Protein AF-0000000086676892 (afdb_homodimer)

Sequence (682 aa):
MRYRDGDANTVLRDVLHRLWKSKCHSCDQPKDYTDIQIDHLIPKKISAQQRRNLLRILHLPVDFDLDRPANLAPICGRCNRKKSNKTVPAATTILAMTLDNAIQLEPRVITEVTGIASSSQVGSWLRRANQANLDIPRVRNAFLQEAPAVVQKLALLDPSQADFVTIRSVDLDLGPLQVLVQLSLDVRGRTAITVIEEIFDRQITDVIEAGVDALVSEIAAAAQSSVEAMDDPLGPLSAGPPECDQLSLTIDEVDFARDGAELTFTLEGAFVGELSGSVVRSSSDGDGLDDLQGDSEAAGRFTFWVTWDLTQAPPGSRGASAEITDWAMPYVSVWLPPHRRMRYRDGDANTVLRDVLHRLWKSKCHSCDQPKDYTDIQIDHLIPKKISAQQRRNLLRILHLPVDFDLDRPANLAPICGRCNRKKSNKTVPAATTILAMTLDNAIQLEPRVITEVTGIASSSQVGSWLRRANQANLDIPRVRNAFLQEAPAVVQKLALLDPSQADFVTIRSVDLDLGPLQVLVQLSLDVRGRTAITVIEEIFDRQITDVIEAGVDALVSEIAAAAQSSVEAMDDPLGPLSAGPPECDQLSLTIDEVDFARDGAELTFTLEGAFVGELSGSVVRSSSDGDGLDDLQGDSEAAGRFTFWVTWDLTQAPPGSRGASAEITDWAMPYVSVWLPPHRR

Foldseek 3Di:
DFADPDPVCLLLLLLQCVVLQQAALQVRDHDQSQFKDKDFLPHPPDDPVRLVVLCVVLVHDPPDDSGAQLRIHIHGPVVVVVPVVPDHPLFSQSSSVSSVVSNVCRVVSVVSSVCVVVDDPVSVVVSVLSNDDLVPPVNVVVCVVPVVVVLVVVVVVPVVVSKHWDKDWDWDCPPQEIEIEIEIDIPQRVVVQCCQCPVLVHHPNQQVVQAVVQVQQVQQVVVQVVQQPDDDPQAGKHWDRKDWNYKYWYWYDWHWDDDVQKIKIKTKTKMKTKIKGWMWGDGPVRDDIAIKIKIWIKMAMKMKMWMWGNVDRNIHTPHMHMDTPTIDISDMDIGHDPPDD/DFADPDPVCLLLLLLQCVVLQQAALQVRDHDQSQFKDKDFLPDPPDDPVRLVVLCVVLVHDPPDDSGAQLRIHIHGPVVVVVPVVPDHPLFSQSSSVSSVVSNVCRVVSVVSSVCVVVDDPVSVVVSVLSNDDLVDPVNVVVCVVPVVVVLVVVVVVPVVVSKHWDKDWDWDCPPQEIEIEIEIDIPQRVVVQCCQCPVLVHHPNQQVVQAVVQVQQVQQVVVQVVQQPDDDPQAGKHWDRKDWNYKYWYWYDWHWDDDVQKIKIKTKTKMKTKIKGWMWGDGPVRDDIAIKIKIWIKMAMKMKMWMWGNVDRNIHTPHMHMDTPTIDISDMDIGHDPPDD

Organism: NCBI:txid175570

Secondary structure (DSSP, 8-state):
----SSGGGHHHHHHHHHHTTTB-TTT--B--GGGEEEEESS-TT--HHHHHHHHHHTT--TT--TTSGGGEEEEEHHHHHHHHHSSS-S-HHHHHHHHHHHHHHHHHHHHHHHHGGG--HHHHHHHHHHH--TTSHHHHHHHHHHHHHHHHHHHHH-GGGG---EEEEEEEE-SS-EEEEEEEE-HHHHHHHHIIIIIS---HHHHHHHHHHHHHHHHHHHHHHHHHTS--TT--EEEPPPEEEEEEEEEEEEEEEEETTEEEEEEEEEEEEEEEEEEEEE-TTSS-EEEEEEEEEEEEEEEEEEEEETTSSS-EEEEEEEEEEEEEEEEEEEE------/----SSGGGHHHHHHHHHHTTTB-TTT--B--GGGEEEEESS-TT--HHHHHHHHHHTT--TT--TTSGGGEEEEEHHHHHHHHHSSS-S-HHHHHHHHHHHHHHHHHHHHHHHHGGG--HHHHHHHHHHH--TTSHHHHHHHHHHHHHHHHHHHHH-GGGG---EEEEEEEE-SS-EEEEEEEE-HHHHHHHHIIIIIS---HHHHHHHHHHHHHHHHHHHHHHHHHTS--TT--EEE-PPEEEEEEEEEEEEEEEEETTEEEEEEEEEEEEEEEEEEEEE-TTSS-EEEEEEEEEEEEEEEEEEEEETTSSS-EEEEEEEEEEEEEEEEEEEE------

Solvent-accessible surface area (backbone atoms only — not comparable to full-atom values): 35551 Å² total; per-residue (Å²): 122,66,70,56,92,70,84,81,37,55,58,53,46,51,47,40,26,50,78,50,69,30,24,17,71,81,81,58,42,73,49,53,55,80,43,50,43,79,34,48,74,57,58,86,86,53,50,71,70,57,45,54,52,48,30,57,75,65,71,46,60,93,79,62,60,60,43,26,51,40,25,39,44,28,26,33,58,69,58,48,55,52,48,71,73,42,83,68,79,78,52,58,48,58,49,48,52,52,37,51,53,21,45,69,45,24,66,57,48,49,53,52,52,68,46,49,81,73,42,34,70,48,24,51,28,38,48,51,46,42,57,51,65,57,86,41,63,64,44,31,52,23,40,68,67,33,46,36,52,43,33,36,49,43,30,74,75,36,54,81,55,41,48,48,71,46,78,47,79,45,79,42,78,66,79,87,29,59,33,46,36,38,36,36,25,39,66,59,25,49,44,50,48,45,44,36,41,52,70,39,68,45,54,67,62,65,54,49,49,46,19,47,54,33,36,51,52,50,51,30,51,52,50,28,52,52,55,38,66,44,87,47,92,67,26,55,40,45,52,46,83,38,42,66,66,40,41,39,37,39,33,64,42,43,46,71,49,57,58,90,60,31,37,35,36,40,40,28,33,38,41,43,32,31,34,36,32,47,29,34,32,40,40,72,84,73,80,49,77,44,77,30,36,32,43,35,36,39,36,35,29,38,41,28,33,31,32,26,34,43,63,36,74,57,52,43,79,76,47,50,39,47,45,74,79,37,82,33,65,76,41,77,46,77,43,73,66,79,75,79,126,122,62,70,57,91,67,84,81,35,56,58,53,46,52,48,40,26,51,77,50,69,30,23,18,71,79,81,59,42,72,50,52,57,80,43,51,42,79,34,46,74,57,58,84,87,55,51,71,70,56,44,53,53,47,30,56,76,64,71,46,60,92,80,62,61,60,44,28,51,39,24,40,43,27,24,32,58,70,59,48,55,54,48,72,72,41,85,69,80,79,50,58,49,58,49,48,52,52,37,50,53,21,44,70,45,24,67,57,48,50,52,52,51,68,44,48,81,72,43,33,70,47,25,52,26,36,48,51,46,41,56,50,65,57,86,41,62,63,45,31,52,24,41,68,68,33,46,37,53,42,33,36,49,42,32,73,75,37,53,81,57,40,48,47,69,46,77,47,78,46,80,43,77,66,78,87,29,60,34,47,36,38,36,36,25,38,67,58,25,48,44,50,49,44,42,36,40,52,70,40,67,43,55,68,62,63,53,50,49,47,20,46,55,32,35,50,52,50,51,29,52,50,49,28,53,52,55,39,65,44,88,47,92,66,25,56,41,46,51,47,80,39,42,66,65,39,42,40,37,39,32,64,42,43,47,72,51,57,59,92,59,31,37,36,37,40,40,29,34,37,40,43,33,33,35,36,31,48,29,34,32,41,40,73,84,72,80,50,76,46,76,30,36,31,42,34,36,40,35,36,29,37,39,27,32,30,32,28,34,41,64,36,75,58,51,43,78,77,46,49,40,46,43,75,79,38,83,32,65,76,40,76,45,76,44,74,66,79,75,79,126

Radius of gyration: 32.88 Å; Cα contacts (8 Å, |Δi|>4): 1355; chains: 2; bounding box: 59×121×59 Å

Nearest PDB structures (foldseek):
  2rck-assembly2_B  TM=4.503E-01  e=1.329E-02  Galleria mellonella
  6i7s-assembly1_G  TM=3.284E-01  e=5.595E-01  Homo sapiens
  1pnz-assembly1_A  TM=2.838E-01  e=3.969E+00  Escherichia coli
  8b14-assembly1_A  TM=3.082E-01  e=4.212E+00  Escherichia coli
  2rck-assembly2_B  TM=4.503E-01  e=1.318E-02  Galleria mellonella

pLDDT: mean 88.16, std 10.47, range [37.12, 98.25]

Structure (mmCIF, N/CA/C/O backbone):
data_AF-0000000086676892-model_v1
#
loop_
_entity.id
_entity.type
_entity.pdbx_description
1 polymer 'HNH endonuclease'
#
loop_
_atom_site.group_PDB
_atom_site.id
_atom_site.type_symbol
_atom_site.label_atom_id
_atom_site.label_alt_id
_atom_site.label_comp_id
_atom_site.label_asym_id
_atom_site.label_entity_id
_atom_site.label_seq_id
_atom_site.pdbx_PDB_ins_code
_atom_site.Cartn_x
_atom_site.Cartn_y
_atom_site.Cartn_z
_atom_site.occupancy
_atom_site.B_iso_or_equiv
_atom_site.auth_seq_id
_atom_site.auth_comp_id
_atom_site.auth_asym_id
_atom_site.auth_atom_id
_atom_site.pdbx_PDB_model_num
ATOM 1 N N . MET A 1 1 ? 21.562 17.453 22.266 1 57.56 1 MET A N 1
ATOM 2 C CA . MET A 1 1 ? 21.688 17.625 20.828 1 57.56 1 MET A CA 1
ATOM 3 C C . MET A 1 1 ? 21.062 18.938 20.375 1 57.56 1 MET A C 1
ATOM 5 O O . MET A 1 1 ? 19.969 19.297 20.844 1 57.56 1 MET A O 1
ATOM 9 N N . ARG A 1 2 ? 21.922 19.75 19.781 1 67.69 2 ARG A N 1
ATOM 10 C CA . ARG A 1 2 ? 21.484 21.062 19.312 1 67.69 2 ARG A CA 1
ATOM 11 C C . ARG A 1 2 ? 21.781 21.266 17.844 1 67.69 2 ARG A C 1
ATOM 13 O O . ARG A 1 2 ? 22.734 20.672 17.312 1 67.69 2 ARG A O 1
ATOM 20 N N . TYR A 1 3 ? 20.828 21.875 17.109 1 79.12 3 TYR A N 1
ATOM 21 C CA . TYR A 1 3 ? 21.062 22.328 15.742 1 79.12 3 TYR A CA 1
ATOM 22 C C . TYR A 1 3 ? 22.312 23.188 15.641 1 79.12 3 TYR A C 1
ATOM 24 O O . TYR A 1 3 ? 22.578 24 16.516 1 79.12 3 TYR A O 1
ATOM 32 N N . ARG A 1 4 ? 23.375 22.875 14.719 1 66.56 4 ARG A N 1
ATOM 33 C CA . ARG A 1 4 ? 24.562 23.656 14.422 1 66.56 4 ARG A CA 1
ATOM 34 C C . ARG A 1 4 ? 24.484 24.266 13.023 1 66.56 4 ARG A C 1
ATOM 36 O O . ARG A 1 4 ? 23.984 23.625 12.094 1 66.56 4 ARG A O 1
ATOM 43 N N . ASP A 1 5 ? 24.609 25.422 12.93 1 58.31 5 ASP A N 1
ATOM 44 C CA . ASP A 1 5 ? 24.609 26.047 11.602 1 58.31 5 ASP A CA 1
ATOM 45 C C . ASP A 1 5 ? 25.594 25.328 10.68 1 58.31 5 ASP A C 1
ATOM 47 O O . ASP A 1 5 ? 26.672 24.922 11.109 1 58.31 5 ASP A O 1
ATOM 51 N N . GLY A 1 6 ? 25.156 24.969 9.422 1 55.03 6 GLY A N 1
ATOM 52 C CA . GLY A 1 6 ? 26.062 24.375 8.445 1 55.03 6 GLY A CA 1
ATOM 53 C C . GLY A 1 6 ? 25.734 22.938 8.117 1 55.03 6 GLY A C 1
ATOM 54 O O . GLY A 1 6 ? 24.594 22.5 8.305 1 55.03 6 GLY A O 1
ATOM 55 N N . ASP A 1 7 ? 26.688 22.125 7.461 1 55.94 7 ASP A N 1
ATOM 56 C CA . ASP A 1 7 ? 26.562 20.844 6.801 1 55.94 7 ASP A CA 1
ATOM 57 C C . ASP A 1 7 ? 26.453 19.703 7.82 1 55.94 7 ASP A C 1
ATOM 59 O O . ASP A 1 7 ? 26.141 18.562 7.461 1 55.94 7 ASP A O 1
ATOM 63 N N . ALA A 1 8 ? 26.562 20.141 9.141 1 61.03 8 ALA A N 1
ATOM 64 C CA . ALA A 1 8 ? 26.688 19.125 10.18 1 61.03 8 ALA A CA 1
ATOM 65 C C . ALA A 1 8 ? 25.312 18.594 10.578 1 61.03 8 ALA A C 1
ATOM 67 O O . ALA A 1 8 ? 25.203 17.656 11.367 1 61.03 8 ALA A O 1
ATOM 68 N N . ASN A 1 9 ? 24.312 19.016 9.797 1 79.56 9 ASN A N 1
ATOM 69 C CA . ASN A 1 9 ? 22.984 18.656 10.297 1 79.56 9 ASN A CA 1
ATOM 70 C C . ASN A 1 9 ? 22.312 17.609 9.406 1 79.56 9 ASN A C 1
ATOM 72 O O . ASN A 1 9 ? 21.094 17.469 9.422 1 79.56 9 ASN A O 1
ATOM 76 N N . THR A 1 10 ? 23.141 16.969 8.703 1 80.06 10 THR A N 1
ATOM 77 C CA . THR A 1 10 ? 22.594 16 7.762 1 80.06 10 THR A CA 1
ATOM 78 C C . THR A 1 10 ? 21.828 14.891 8.492 1 80.06 10 THR A C 1
ATOM 80 O O . THR A 1 10 ? 20.734 14.523 8.094 1 80.06 10 THR A O 1
ATOM 83 N N . VAL A 1 11 ? 22.422 14.477 9.547 1 80.75 11 VAL A N 1
ATOM 84 C CA . VAL A 1 11 ? 21.781 13.414 10.32 1 80.75 11 VAL A CA 1
ATOM 85 C C . VAL A 1 11 ? 20.484 13.922 10.945 1 80.75 11 VAL A C 1
ATOM 87 O O . VAL A 1 11 ? 19.453 13.25 10.875 1 80.75 11 VAL A O 1
ATOM 90 N N . LEU A 1 12 ? 20.625 15.062 11.508 1 88.56 12 LEU A N 1
ATOM 91 C CA . LEU A 1 12 ? 19.438 15.664 12.125 1 88.56 12 LEU A CA 1
ATOM 92 C C . LEU A 1 12 ? 18.328 15.875 11.102 1 88.56 12 LEU A C 1
ATOM 94 O O . LEU A 1 12 ? 17.172 15.562 11.367 1 88.56 12 LEU A O 1
ATOM 98 N N . ARG A 1 13 ? 18.672 16.359 9.953 1 89.62 13 ARG A N 1
ATOM 99 C CA . ARG A 1 13 ? 17.719 16.578 8.875 1 89.62 13 ARG A CA 1
ATOM 100 C C . ARG A 1 13 ? 17.031 15.281 8.469 1 89.62 13 ARG A C 1
ATOM 102 O O . ARG A 1 13 ? 15.82 15.234 8.289 1 89.62 13 ARG A O 1
ATOM 109 N N . ASP A 1 14 ? 17.828 14.273 8.375 1 86.88 14 ASP A N 1
ATOM 110 C CA . ASP A 1 14 ? 17.312 12.953 8 1 86.88 14 ASP A CA 1
ATOM 111 C C . ASP A 1 14 ? 16.312 12.438 9.039 1 86.88 14 ASP A C 1
ATOM 113 O O . ASP A 1 14 ? 15.25 11.93 8.688 1 86.88 14 ASP A O 1
ATOM 117 N N . VAL A 1 15 ? 16.719 12.562 10.234 1 88.56 15 VAL A N 1
ATOM 118 C CA . VAL A 1 15 ? 15.914 12.047 11.328 1 88.56 15 VAL A CA 1
ATOM 119 C C . VAL A 1 15 ? 14.602 12.828 11.406 1 88.56 15 VAL A C 1
ATOM 121 O O . VAL A 1 15 ? 13.523 12.234 11.523 1 88.56 15 VAL A O 1
ATOM 124 N N . LEU A 1 16 ? 14.672 14.109 11.305 1 93.12 16 LEU A N 1
ATOM 125 C CA . LEU A 1 16 ? 13.469 14.938 11.32 1 93.12 16 LEU A CA 1
ATOM 126 C C . LEU A 1 16 ? 12.547 14.578 10.156 1 93.12 16 LEU A C 1
ATOM 128 O O . LEU A 1 16 ? 11.336 14.414 10.352 1 93.12 16 LEU A O 1
ATOM 132 N N . HIS A 1 17 ? 13.102 14.422 9.023 1 91.5 17 HIS A N 1
ATOM 133 C CA . HIS A 1 17 ? 12.328 14.078 7.84 1 91.5 17 HIS A CA 1
ATOM 134 C C . HIS A 1 17 ? 11.57 12.773 8.039 1 91.5 17 HIS A C 1
ATOM 136 O O . HIS A 1 17 ? 10.367 12.695 7.762 1 91.5 17 HIS A O 1
ATOM 142 N N . ARG A 1 18 ? 12.219 11.859 8.531 1 88.5 18 ARG A N 1
ATOM 143 C CA . ARG A 1 18 ? 11.617 10.547 8.727 1 88.5 18 ARG A CA 1
ATOM 144 C C . ARG A 1 18 ? 10.539 10.586 9.805 1 88.5 18 ARG A C 1
ATOM 146 O O . ARG A 1 18 ? 9.43 10.094 9.609 1 88.5 18 ARG A O 1
ATOM 153 N N . LEU A 1 19 ? 10.883 11.172 10.906 1 90.75 19 LEU A N 1
ATOM 154 C CA . LEU A 1 19 ? 9.984 11.148 12.055 1 90.75 19 LEU A CA 1
ATOM 155 C C . LEU A 1 19 ? 8.742 11.992 11.789 1 90.75 19 LEU A C 1
ATOM 157 O O . LEU A 1 19 ? 7.707 11.797 12.438 1 90.75 19 LEU A O 1
ATOM 161 N N . TRP A 1 20 ? 8.906 12.914 10.906 1 92.56 20 TRP A N 1
ATOM 162 C CA . TRP A 1 20 ? 7.754 13.711 10.5 1 92.56 20 TRP A CA 1
ATOM 163 C C . TRP A 1 20 ? 7.082 13.109 9.273 1 92.56 20 TRP A C 1
ATOM 165 O O . TRP A 1 20 ? 6.477 13.82 8.469 1 92.56 20 TRP A O 1
ATOM 175 N N . LYS A 1 21 ? 7.375 11.844 8.938 1 86.75 21 LYS A N 1
ATOM 176 C CA . LYS A 1 21 ? 6.723 11.047 7.902 1 86.75 21 LYS A CA 1
ATOM 177 C C . LYS A 1 21 ? 7.02 11.602 6.512 1 86.75 21 LYS A C 1
ATOM 179 O O . LYS A 1 21 ? 6.141 11.625 5.645 1 86.75 21 LYS A O 1
ATOM 184 N N . SER A 1 22 ? 8.148 12.234 6.395 1 91 22 SER A N 1
ATOM 185 C CA . SER A 1 22 ? 8.68 12.758 5.141 1 91 22 SER A CA 1
ATOM 186 C C . SER A 1 22 ? 7.836 13.914 4.617 1 91 22 SER A C 1
ATOM 188 O O . SER A 1 22 ? 7.734 14.117 3.404 1 91 22 SER A O 1
ATOM 190 N N . LYS A 1 23 ? 7.203 14.602 5.551 1 91.94 23 LYS A N 1
ATOM 191 C CA . LYS A 1 23 ? 6.324 15.695 5.141 1 91.94 23 LYS A CA 1
ATOM 192 C C . LYS A 1 23 ? 6.902 17.047 5.551 1 91.94 23 LYS A C 1
ATOM 194 O O . LYS A 1 23 ? 7.566 17.156 6.586 1 91.94 23 LYS A O 1
ATOM 199 N N . CYS A 1 24 ? 6.586 17.938 4.75 1 92.5 24 CYS A N 1
ATOM 200 C CA . CYS A 1 24 ? 6.801 19.328 5.145 1 92.5 24 CYS A CA 1
ATOM 201 C C . CYS A 1 24 ? 5.809 19.75 6.227 1 92.5 24 CYS A C 1
ATOM 203 O O . CYS A 1 24 ? 4.602 19.562 6.074 1 92.5 24 CYS A O 1
ATOM 205 N N . HIS A 1 25 ? 6.305 20.344 7.285 1 89.81 25 HIS A N 1
ATOM 206 C CA . HIS A 1 25 ? 5.402 20.672 8.383 1 89.81 25 HIS A CA 1
ATOM 207 C C . HIS A 1 25 ? 4.457 21.797 8 1 89.81 25 HIS A C 1
ATOM 209 O O . HIS A 1 25 ? 3.369 21.938 8.57 1 89.81 25 HIS A O 1
ATOM 215 N N . SER A 1 26 ? 4.848 22.547 7.023 1 86.31 26 SER A N 1
ATOM 216 C CA . SER A 1 26 ? 4.094 23.75 6.645 1 86.31 26 SER A CA 1
ATOM 217 C C . SER A 1 26 ? 3.006 23.406 5.629 1 86.31 26 SER A C 1
ATOM 219 O O . SER A 1 26 ? 1.847 23.781 5.805 1 86.31 26 SER A O 1
ATOM 221 N N . CYS A 1 27 ? 3.334 22.703 4.613 1 82.44 27 CYS A N 1
ATOM 222 C CA . CYS A 1 27 ? 2.344 22.422 3.58 1 82.44 27 CYS A CA 1
ATOM 223 C C . CYS A 1 27 ? 1.772 21.016 3.742 1 82.44 27 CYS A C 1
ATOM 225 O O . CYS A 1 27 ? 0.819 20.641 3.055 1 82.44 27 CYS A O 1
ATOM 227 N N . ASP A 1 28 ? 2.375 20.156 4.566 1 84 28 ASP A N 1
ATOM 228 C CA . ASP A 1 28 ? 1.924 18.828 4.961 1 84 28 ASP A CA 1
ATOM 229 C C . ASP A 1 28 ? 2.016 17.844 3.791 1 84 28 ASP A C 1
ATOM 231 O O . ASP A 1 28 ? 1.316 16.828 3.766 1 84 28 ASP A O 1
ATOM 235 N N . GLN A 1 29 ? 2.803 18.203 2.838 1 87.25 29 GLN A N 1
ATOM 236 C CA . GLN A 1 29 ? 3.021 17.312 1.705 1 87.25 29 GLN A CA 1
ATOM 237 C C . GLN A 1 29 ? 4.293 16.484 1.891 1 87.25 29 GLN A C 1
ATOM 239 O O . GLN A 1 29 ? 5.281 16.984 2.438 1 87.25 29 GLN A O 1
ATOM 244 N N . PRO A 1 30 ? 4.199 15.273 1.395 1 90.62 30 PRO A N 1
ATOM 245 C CA . PRO A 1 30 ? 5.465 14.539 1.379 1 90.62 30 PRO A CA 1
ATOM 246 C C . PRO A 1 30 ? 6.477 15.133 0.4 1 90.62 30 PRO A C 1
ATOM 248 O O . PRO A 1 30 ? 6.105 15.555 -0.697 1 90.62 30 PRO A O 1
ATOM 251 N N . LYS A 1 31 ? 7.684 15.227 0.921 1 91.94 31 LYS A N 1
ATOM 252 C CA . LYS A 1 31 ? 8.75 15.812 0.113 1 91.94 31 LYS A CA 1
ATOM 253 C C . LYS A 1 31 ? 9.969 14.906 0.066 1 91.94 31 LYS A C 1
ATOM 255 O O . LYS A 1 31 ? 10.281 14.219 1.044 1 91.94 31 LYS A O 1
ATOM 260 N N . ASP A 1 32 ? 10.562 15.008 -1.101 1 92.5 32 ASP A N 1
ATOM 261 C CA . ASP A 1 32 ? 11.859 14.344 -1.213 1 92.5 32 ASP A CA 1
ATOM 262 C C . ASP A 1 32 ? 12.875 14.977 -0.269 1 92.5 32 ASP A C 1
ATOM 264 O O . ASP A 1 32 ? 12.883 16.203 -0.073 1 92.5 32 ASP A O 1
ATOM 268 N N . TYR A 1 33 ? 13.727 14.094 0.219 1 91 33 TYR A N 1
ATOM 269 C CA . TYR A 1 33 ? 14.75 14.562 1.143 1 91 33 TYR A CA 1
ATOM 270 C C . TYR A 1 33 ? 15.5 15.758 0.565 1 91 33 TYR A C 1
ATOM 272 O O . TYR A 1 33 ? 15.844 16.688 1.291 1 91 33 TYR A O 1
ATOM 280 N N . THR A 1 34 ? 15.727 15.734 -0.676 1 90.88 34 THR A N 1
ATOM 281 C CA . THR A 1 34 ? 16.531 16.766 -1.312 1 90.88 34 THR A CA 1
ATOM 282 C C . THR A 1 34 ? 15.836 18.125 -1.237 1 90.88 34 THR A C 1
ATOM 284 O O . THR A 1 34 ? 16.469 19.172 -1.414 1 90.88 34 THR A O 1
ATOM 287 N N . ASP A 1 35 ? 14.602 18.109 -0.962 1 92.75 35 ASP A N 1
ATOM 288 C CA . ASP A 1 35 ? 13.836 19.359 -0.899 1 92.75 35 ASP A CA 1
ATOM 289 C C . ASP A 1 35 ? 13.602 19.781 0.548 1 92.75 35 ASP A C 1
ATOM 291 O O . ASP A 1 35 ? 12.938 20.797 0.804 1 92.75 35 ASP A O 1
ATOM 295 N N . ILE A 1 36 ? 14.141 19.047 1.418 1 93.38 36 ILE A N 1
ATOM 296 C CA . ILE A 1 36 ? 13.836 19.281 2.822 1 93.38 36 ILE A CA 1
ATOM 297 C C . ILE A 1 36 ? 14.953 20.109 3.461 1 93.38 36 ILE A C 1
ATOM 299 O O . ILE A 1 36 ? 16.141 19.844 3.225 1 93.38 36 ILE A O 1
ATOM 303 N N . GLN A 1 37 ? 14.602 21.031 4.254 1 93.06 37 GLN A N 1
ATOM 304 C CA . GLN A 1 37 ? 15.453 21.828 5.125 1 93.06 37 GLN A CA 1
ATOM 305 C C . GLN A 1 37 ? 14.984 21.75 6.574 1 93.06 37 GLN A C 1
ATOM 307 O O . GLN A 1 37 ? 13.922 21.203 6.859 1 93.06 37 GLN A O 1
ATOM 312 N N . ILE A 1 38 ? 15.852 22.172 7.449 1 93.5 38 ILE A N 1
ATOM 313 C CA . ILE A 1 38 ? 15.477 22.234 8.859 1 93.5 38 ILE A CA 1
ATOM 314 C C . ILE A 1 38 ? 14.961 23.641 9.188 1 93.5 38 ILE A C 1
ATOM 316 O O . ILE A 1 38 ? 15.641 24.625 8.93 1 93.5 38 ILE A O 1
ATOM 320 N N . ASP A 1 39 ? 13.805 23.641 9.727 1 92.94 39 ASP A N 1
ATOM 321 C CA . ASP A 1 39 ? 13.172 24.906 10.086 1 92.94 39 ASP A CA 1
ATOM 322 C C . ASP A 1 39 ? 13.125 25.078 11.602 1 92.94 39 ASP A C 1
ATOM 324 O O . ASP A 1 39 ? 12.859 24.125 12.336 1 92.94 39 ASP A O 1
ATOM 328 N N . HIS A 1 40 ? 13.484 26.297 11.977 1 92.25 40 HIS A N 1
ATOM 329 C CA . HIS A 1 40 ? 13.172 26.703 13.344 1 92.25 40 HIS A CA 1
ATOM 330 C C . HIS A 1 40 ? 11.742 27.219 13.453 1 92.25 40 HIS A C 1
ATOM 332 O O . HIS A 1 40 ? 11.398 28.25 12.898 1 92.25 40 HIS A O 1
ATOM 338 N N . LEU A 1 41 ? 10.914 26.531 14.164 1 91.31 41 LEU A N 1
ATOM 339 C CA . LEU A 1 41 ? 9.508 26.922 14.266 1 91.31 41 LEU A CA 1
ATOM 340 C C . LEU A 1 41 ? 9.375 28.328 14.844 1 91.31 41 LEU A C 1
ATOM 342 O O . LEU A 1 41 ? 8.664 29.172 14.281 1 91.31 41 LEU A O 1
ATOM 346 N N . ILE A 1 42 ? 9.961 28.469 15.977 1 88.5 42 ILE A N 1
ATOM 347 C CA . ILE A 1 42 ? 10.227 29.844 16.422 1 88.5 42 ILE A CA 1
ATOM 348 C C . ILE A 1 42 ? 11.523 30.344 15.805 1 88.5 42 ILE A C 1
ATOM 350 O O . ILE A 1 42 ? 12.594 29.766 16.031 1 88.5 42 ILE A O 1
ATOM 354 N N . PRO A 1 43 ? 11.43 31.391 15.047 1 89.06 43 PRO A N 1
ATOM 355 C CA . PRO A 1 43 ? 12.594 31.812 14.273 1 89.06 43 PRO A CA 1
ATOM 356 C C . PRO A 1 43 ? 13.797 32.156 15.156 1 89.06 43 PRO A C 1
ATOM 358 O O . PRO A 1 43 ? 13.633 32.719 16.234 1 89.06 43 PRO A O 1
ATOM 361 N N . LYS A 1 44 ? 14.992 31.828 14.641 1 85.38 44 LYS A N 1
ATOM 362 C CA . LYS A 1 44 ? 16.234 32.094 15.359 1 85.38 44 LYS A CA 1
ATOM 363 C C . LYS A 1 44 ? 16.5 33.594 15.461 1 85.38 44 LYS A C 1
ATOM 365 O O . LYS A 1 44 ? 17.016 34.062 16.469 1 85.38 44 LYS A O 1
ATOM 370 N N . LYS A 1 45 ? 16.234 34.344 14.422 1 85.38 45 LYS A N 1
ATOM 371 C CA . LYS A 1 45 ? 16.5 35.781 14.359 1 85.38 45 LYS A CA 1
ATOM 372 C C . LYS A 1 45 ? 15.336 36.594 14.914 1 85.38 45 LYS A C 1
ATOM 374 O O . LYS A 1 45 ? 15.172 37.781 14.586 1 85.38 45 LYS A O 1
ATOM 379 N N . ILE A 1 46 ? 14.594 36.125 15.789 1 84.19 46 ILE A N 1
ATOM 380 C CA . ILE A 1 46 ? 13.453 36.812 16.391 1 84.19 46 ILE A CA 1
ATOM 381 C C . ILE A 1 46 ? 13.953 37.812 17.438 1 84.19 46 ILE A C 1
ATOM 383 O O . ILE A 1 46 ? 14.945 37.562 18.125 1 84.19 46 ILE A O 1
ATOM 387 N N . SER A 1 47 ? 13.312 39 17.469 1 88.44 47 SER A N 1
ATOM 388 C CA . SER A 1 47 ? 13.703 40 18.453 1 88.44 47 SER A CA 1
ATOM 389 C C . SER A 1 47 ? 13.422 39.5 19.875 1 88.44 47 SER A C 1
ATOM 391 O O . SER A 1 47 ? 12.586 38.625 20.078 1 88.44 47 SER A O 1
ATOM 393 N N . ALA A 1 48 ? 14.188 40.094 20.781 1 89.56 48 ALA A N 1
ATOM 394 C CA . ALA A 1 48 ? 14.039 39.688 22.188 1 89.56 48 ALA A CA 1
ATOM 395 C C . ALA A 1 48 ? 12.602 39.906 22.656 1 89.56 48 ALA A C 1
ATOM 397 O O . ALA A 1 48 ? 12.047 39.062 23.375 1 89.56 48 ALA A O 1
ATOM 398 N N . GLN A 1 49 ? 12.078 41.062 22.297 1 90 49 GLN A N 1
ATOM 399 C CA . GLN A 1 49 ? 10.711 41.375 22.688 1 90 49 GLN A CA 1
ATOM 400 C C . GLN A 1 49 ? 9.711 40.375 22.078 1 90 49 GLN A C 1
ATOM 402 O O . GLN A 1 49 ? 8.836 39.875 22.781 1 90 49 GLN A O 1
ATOM 407 N N . GLN A 1 50 ? 9.844 40.094 20.891 1 83.75 50 GLN A N 1
ATOM 408 C CA . GLN A 1 50 ? 8.969 39.125 20.203 1 83.75 50 GLN A CA 1
ATOM 409 C C . GLN A 1 50 ? 9.109 37.719 20.781 1 83.75 50 GLN A C 1
ATOM 411 O O . GLN A 1 50 ? 8.117 37 20.922 1 83.75 50 GLN A O 1
ATOM 416 N N . ARG A 1 51 ? 10.289 37.375 21.047 1 88.06 51 ARG A N 1
ATOM 417 C CA . ARG A 1 51 ? 10.547 36.062 21.625 1 88.06 51 ARG A CA 1
ATOM 418 C C . ARG A 1 51 ? 9.836 35.906 22.969 1 88.06 51 ARG A C 1
ATOM 420 O O . ARG A 1 51 ? 9.133 34.938 23.188 1 88.06 51 ARG A O 1
ATOM 427 N N . ARG A 1 52 ? 10.039 36.875 23.812 1 89.19 52 ARG A N 1
ATOM 428 C CA . ARG A 1 52 ? 9.414 36.844 25.141 1 89.19 52 ARG A CA 1
ATOM 429 C C . ARG A 1 52 ? 7.898 36.719 25.016 1 89.19 52 ARG A C 1
ATOM 431 O O . ARG A 1 52 ? 7.281 35.906 25.703 1 89.19 52 ARG A O 1
ATOM 438 N N . ASN A 1 53 ? 7.34 37.531 24.188 1 84.31 53 ASN A N 1
ATOM 439 C CA . ASN A 1 53 ? 5.895 37.531 23.984 1 84.31 53 ASN A CA 1
ATOM 440 C C . ASN A 1 53 ? 5.422 36.156 23.469 1 84.31 53 ASN A C 1
ATOM 442 O O . ASN A 1 53 ? 4.43 35.625 23.953 1 84.31 53 ASN A O 1
ATOM 446 N N . LEU A 1 54 ? 6.129 35.625 22.547 1 83.88 54 LEU A N 1
ATOM 447 C CA . LEU A 1 54 ? 5.746 34.375 21.938 1 83.88 54 LEU A CA 1
ATOM 448 C C . LEU A 1 54 ? 5.883 33.219 22.938 1 83.88 54 LEU A C 1
ATOM 450 O O . LEU A 1 54 ? 5.012 32.344 23.016 1 83.88 54 LEU A O 1
ATOM 454 N N . LEU A 1 55 ? 6.961 33.188 23.656 1 88.81 55 LEU A N 1
ATOM 455 C CA . LEU A 1 55 ? 7.16 32.125 24.672 1 88.81 55 LEU A CA 1
ATOM 456 C C . LEU A 1 55 ? 6.051 32.156 25.719 1 88.81 55 LEU A C 1
ATOM 458 O O . LEU A 1 55 ? 5.57 31.125 26.156 1 88.81 55 LEU A O 1
ATOM 462 N N . ARG A 1 56 ? 5.676 33.406 26.047 1 86 56 ARG A N 1
ATOM 463 C CA . ARG A 1 56 ? 4.586 33.562 27 1 86 56 ARG A CA 1
ATOM 464 C C . ARG A 1 56 ? 3.273 33.031 26.438 1 86 56 ARG A C 1
ATOM 466 O O . ARG A 1 56 ? 2.594 32.219 27.078 1 86 56 ARG A O 1
ATOM 473 N N . ILE A 1 57 ? 2.982 33.406 25.25 1 77.56 57 ILE A N 1
ATOM 474 C CA . ILE A 1 57 ? 1.726 33.031 24.625 1 77.56 57 ILE A CA 1
ATOM 475 C C . ILE A 1 57 ? 1.681 31.516 24.422 1 77.56 57 ILE A C 1
ATOM 477 O O . ILE A 1 57 ? 0.625 30.891 24.562 1 77.56 57 ILE A O 1
ATOM 481 N N . LEU A 1 58 ? 2.807 30.875 24.188 1 84.19 58 LEU A N 1
ATOM 482 C CA . LEU A 1 58 ? 2.873 29.453 23.875 1 84.19 58 LEU A CA 1
ATOM 483 C C . LEU A 1 58 ? 3.121 28.625 25.141 1 84.19 58 LEU A C 1
ATOM 485 O O . LEU A 1 58 ? 3.213 27.406 25.078 1 84.19 58 LEU A O 1
ATOM 489 N N . HIS A 1 59 ? 3.238 29.266 26.25 1 87.62 59 HIS A N 1
ATOM 490 C CA . HIS A 1 59 ? 3.467 28.641 27.547 1 87.62 59 HIS A CA 1
ATOM 491 C C . HIS A 1 59 ? 4.75 27.812 27.547 1 87.62 59 HIS A C 1
ATOM 493 O O . HIS A 1 59 ? 4.754 26.656 28 1 87.62 59 HIS A O 1
ATOM 499 N N . LEU A 1 60 ? 5.73 28.406 27 1 91.69 60 LEU A N 1
ATOM 500 C CA . LEU A 1 60 ? 7.051 27.781 26.969 1 91.69 60 LEU A CA 1
ATOM 501 C C . LEU A 1 60 ? 7.973 28.422 28 1 91.69 60 LEU A C 1
ATOM 503 O O . LEU A 1 60 ? 7.789 29.594 28.359 1 91.69 60 LEU A O 1
ATOM 507 N N . PRO A 1 61 ? 8.953 27.672 28.516 1 93.12 61 PRO A N 1
ATOM 508 C CA . PRO A 1 61 ? 9.891 28.25 29.469 1 93.12 61 PRO A CA 1
ATOM 509 C C . PRO A 1 61 ? 10.719 29.391 28.891 1 93.12 61 PRO A C 1
ATOM 511 O O . PRO A 1 61 ? 11.039 29.359 27.688 1 93.12 61 PRO A O 1
ATOM 514 N N . VAL A 1 62 ? 11.094 30.281 29.766 1 91.12 62 VAL A N 1
ATOM 515 C CA . VAL A 1 62 ? 11.82 31.484 29.344 1 91.12 62 VAL A CA 1
ATOM 516 C C . VAL A 1 62 ? 13.172 31.078 28.75 1 91.12 62 VAL A C 1
ATOM 518 O O . VAL A 1 62 ? 13.68 31.766 27.859 1 91.12 62 VAL A O 1
ATOM 521 N N . ASP A 1 63 ? 13.688 29.969 29.156 1 92.38 63 ASP A N 1
ATOM 522 C CA . ASP A 1 63 ? 14.992 29.531 28.672 1 92.38 63 ASP A CA 1
ATOM 523 C C . ASP A 1 63 ? 14.836 28.5 27.562 1 92.38 63 ASP A C 1
ATOM 525 O O . ASP A 1 63 ? 15.75 27.703 27.328 1 92.38 63 ASP A O 1
ATOM 529 N N . PHE A 1 64 ? 13.719 28.547 26.969 1 93.31 64 PHE A N 1
ATOM 530 C CA . PHE A 1 64 ? 13.477 27.625 25.859 1 93.31 64 PHE A CA 1
ATOM 531 C C . PHE A 1 64 ? 14.555 27.766 24.781 1 93.31 64 PHE A C 1
ATOM 533 O O . PHE A 1 64 ? 14.719 28.844 24.203 1 93.31 64 PHE A O 1
ATOM 540 N N . ASP A 1 65 ? 15.289 26.672 24.547 1 92.62 65 ASP A N 1
ATOM 541 C CA . ASP A 1 65 ? 16.375 26.672 23.578 1 92.62 65 ASP A CA 1
ATOM 542 C C . ASP A 1 65 ? 15.852 26.516 22.156 1 92.62 65 ASP A C 1
ATOM 544 O O . ASP A 1 65 ? 15.281 25.469 21.812 1 92.62 65 ASP A O 1
ATOM 548 N N . LEU A 1 66 ? 16.062 27.453 21.297 1 92.06 66 LEU A N 1
ATOM 549 C CA . LEU A 1 66 ? 15.492 27.484 19.953 1 92.06 66 LEU A CA 1
ATOM 550 C C . LEU A 1 66 ? 16.234 26.531 19.031 1 92.06 66 LEU A C 1
ATOM 552 O O . LEU A 1 66 ? 15.758 26.234 17.922 1 92.06 66 LEU A O 1
ATOM 556 N N . ASP A 1 67 ? 17.328 25.922 19.484 1 92.12 67 ASP A N 1
ATOM 557 C CA . ASP A 1 67 ? 18.141 25.062 18.625 1 92.12 67 ASP A CA 1
ATOM 558 C C . ASP A 1 67 ? 17.922 23.578 18.969 1 92.12 67 ASP A C 1
ATOM 560 O O . ASP A 1 67 ? 18.578 22.703 18.391 1 92.12 67 ASP A O 1
ATOM 564 N N . ARG A 1 68 ? 17.031 23.375 19.875 1 93.06 68 ARG A N 1
ATOM 565 C CA . ARG A 1 68 ? 16.734 21.984 20.203 1 93.06 68 ARG A CA 1
ATOM 566 C C . ARG A 1 68 ? 15.695 21.391 19.266 1 93.06 68 ARG A C 1
ATOM 568 O O . ARG A 1 68 ? 14.922 22.141 18.656 1 93.06 68 ARG A O 1
ATOM 575 N N . PRO A 1 69 ? 15.617 20.047 19.188 1 93.38 69 PRO A N 1
ATOM 576 C CA . PRO A 1 69 ? 14.656 19.391 18.297 1 93.38 69 PRO A CA 1
ATOM 577 C C . PRO A 1 69 ? 13.211 19.781 18.594 1 93.38 69 PRO A C 1
ATOM 579 O O . PRO A 1 69 ? 12.359 19.75 17.703 1 93.38 69 PRO A O 1
ATOM 582 N N . ALA A 1 70 ? 12.977 20.266 19.766 1 94.94 70 ALA A N 1
ATOM 583 C CA . ALA A 1 70 ? 11.633 20.672 20.156 1 94.94 70 ALA A CA 1
ATOM 584 C C . ALA A 1 70 ? 11.172 21.891 19.375 1 94.94 70 ALA A C 1
ATOM 586 O O . ALA A 1 70 ? 9.977 22.203 19.359 1 94.94 70 ALA A O 1
ATOM 587 N N . ASN A 1 71 ? 12.117 22.609 18.719 1 94.75 71 ASN A N 1
ATOM 588 C CA . ASN A 1 71 ? 11.789 23.797 17.938 1 94.75 71 ASN A CA 1
ATOM 589 C C . ASN A 1 71 ? 12.125 23.578 16.453 1 94.75 71 ASN A C 1
ATOM 591 O O . ASN A 1 71 ? 12.211 24.547 15.695 1 94.75 71 ASN A O 1
ATOM 595 N N . LEU A 1 72 ? 12.422 22.359 16.109 1 94.62 72 LEU A N 1
ATOM 596 C CA . LEU A 1 72 ? 12.844 22.109 14.742 1 94.62 72 LEU A CA 1
ATOM 597 C C . LEU A 1 72 ? 11.852 21.188 14.031 1 94.62 72 LEU A C 1
ATOM 599 O O . LEU A 1 72 ? 11.305 20.281 14.641 1 94.62 72 LEU A O 1
ATOM 603 N N . ALA A 1 73 ? 11.617 21.469 12.758 1 94.94 73 ALA A N 1
ATOM 604 C CA . ALA A 1 73 ? 10.75 20.641 11.914 1 94.94 73 ALA A CA 1
ATOM 605 C C . ALA A 1 73 ? 11.203 20.688 10.461 1 94.94 73 ALA A C 1
ATOM 607 O O . ALA A 1 73 ? 11.914 21.609 10.055 1 94.94 73 ALA A O 1
ATOM 608 N N . PRO A 1 74 ? 10.898 19.625 9.734 1 94.56 74 PRO A N 1
ATOM 609 C CA . PRO A 1 74 ? 11.227 19.656 8.305 1 94.56 74 PRO A CA 1
ATOM 610 C C . PRO A 1 74 ? 10.344 20.625 7.516 1 94.56 74 PRO A C 1
ATOM 612 O O . PRO A 1 74 ? 9.141 20.703 7.777 1 94.56 74 PRO A O 1
ATOM 615 N N . ILE A 1 75 ? 10.961 21.312 6.598 1 93.38 75 ILE A N 1
ATOM 616 C CA . ILE A 1 75 ? 10.227 22.234 5.73 1 93.38 75 ILE A CA 1
ATOM 617 C C . ILE A 1 75 ? 10.773 22.125 4.305 1 93.38 75 ILE A C 1
ATOM 619 O O . ILE A 1 75 ? 11.977 21.938 4.105 1 93.38 75 ILE A O 1
ATOM 623 N N . CYS A 1 76 ? 9.93 22.25 3.396 1 94.06 76 CYS A N 1
ATOM 624 C CA . CYS A 1 76 ? 10.406 22.219 2.018 1 94.06 76 CYS A CA 1
ATOM 625 C C . CYS A 1 76 ? 10.93 23.594 1.592 1 94.06 76 CYS A C 1
ATOM 627 O O . CYS A 1 76 ? 10.648 24.594 2.244 1 94.06 76 CYS A O 1
ATOM 629 N N . GLY A 1 77 ? 11.672 23.609 0.521 1 90.94 77 GLY A N 1
ATOM 630 C CA . GLY A 1 77 ? 12.273 24.844 0.047 1 90.94 77 GLY A CA 1
ATOM 631 C C . GLY A 1 77 ? 11.258 25.938 -0.246 1 90.94 77 GLY A C 1
ATOM 632 O O . GLY A 1 77 ? 11.453 27.078 0.14 1 90.94 77 GLY A O 1
ATOM 633 N N . ARG A 1 78 ? 10.258 25.625 -0.864 1 88.5 78 ARG A N 1
ATOM 634 C CA . ARG A 1 78 ? 9.227 26.578 -1.24 1 88.5 78 ARG A CA 1
ATOM 635 C C . ARG A 1 78 ? 8.594 27.219 -0.007 1 88.5 78 ARG A C 1
ATOM 637 O O . ARG A 1 78 ? 8.477 28.438 0.077 1 88.5 78 ARG A O 1
ATOM 644 N N . CYS A 1 79 ? 8.195 26.391 0.916 1 88.88 79 CYS A N 1
ATOM 645 C CA . CYS A 1 79 ? 7.555 26.891 2.129 1 88.88 79 CYS A CA 1
ATOM 646 C C . CYS A 1 79 ? 8.531 27.703 2.971 1 88.88 79 CYS A C 1
ATOM 648 O O . CYS A 1 79 ? 8.141 28.672 3.613 1 88.88 79 CYS A O 1
ATOM 650 N N . ASN A 1 80 ? 9.766 27.281 3.006 1 88.81 80 ASN A N 1
ATOM 651 C CA . ASN A 1 80 ? 10.781 28 3.77 1 88.81 80 ASN A CA 1
ATOM 652 C C . ASN A 1 80 ? 11.008 29.406 3.217 1 88.81 80 ASN A C 1
ATOM 654 O O . ASN A 1 80 ? 11.133 30.359 3.979 1 88.81 80 ASN A O 1
ATOM 658 N N . ARG A 1 81 ? 11.023 29.516 1.928 1 87 81 ARG A N 1
ATOM 659 C CA . ARG A 1 81 ? 11.164 30.812 1.283 1 87 81 ARG A CA 1
ATOM 660 C C . ARG A 1 81 ? 9.969 31.703 1.586 1 87 81 ARG A C 1
ATOM 662 O O . ARG A 1 81 ? 10.133 32.906 1.843 1 87 81 ARG A O 1
ATOM 669 N N . LYS A 1 82 ? 8.836 31.156 1.548 1 83.12 82 LYS A N 1
ATOM 670 C CA . LYS A 1 82 ? 7.621 31.906 1.864 1 83.12 82 LYS A CA 1
ATOM 671 C C . LYS A 1 82 ? 7.645 32.406 3.305 1 83.12 82 LYS A C 1
ATOM 673 O O . LYS A 1 82 ? 7.23 33.531 3.58 1 83.12 82 LYS A O 1
ATOM 678 N N . LYS A 1 83 ? 8.016 31.547 4.168 1 81.94 83 LYS A N 1
ATOM 679 C CA . LYS A 1 83 ? 8.102 31.906 5.578 1 81.94 83 LYS A CA 1
ATOM 680 C C . LYS A 1 83 ? 9.109 33.031 5.793 1 81.94 83 LYS A C 1
ATOM 682 O O . LYS A 1 83 ? 8.875 33.938 6.605 1 81.94 83 LYS A O 1
ATOM 687 N N . SER A 1 84 ? 10.195 32.969 5.234 1 76.69 84 SER A N 1
ATOM 688 C CA . SER A 1 84 ? 11.25 33.969 5.383 1 76.69 84 SER A CA 1
ATOM 689 C C . SER A 1 84 ? 10.773 35.344 4.93 1 76.69 84 SER A C 1
ATOM 691 O O . SER A 1 84 ? 11.219 36.344 5.461 1 76.69 84 SER A O 1
ATOM 693 N N . ASN A 1 85 ? 9.914 35.25 4.004 1 62.66 85 ASN A N 1
ATOM 694 C CA . ASN A 1 85 ? 9.406 36.531 3.475 1 62.66 85 ASN A CA 1
ATOM 695 C C . ASN A 1 85 ? 8.297 37.094 4.355 1 62.66 85 ASN A C 1
ATOM 697 O O . ASN A 1 85 ? 7.875 38.25 4.16 1 62.66 85 ASN A O 1
ATOM 701 N N . LYS A 1 86 ? 7.695 36.188 5.074 1 61 86 LYS A N 1
ATOM 702 C CA . LYS A 1 86 ? 6.652 36.656 5.984 1 61 86 LYS A CA 1
ATOM 703 C C . LYS A 1 86 ? 7.18 36.781 7.41 1 61 86 LYS A C 1
ATOM 705 O O . LYS A 1 86 ? 8.07 36.031 7.812 1 61 86 LYS A O 1
ATOM 710 N N . THR A 1 87 ? 7.258 37.875 7.969 1 47.19 87 THR A N 1
ATOM 711 C CA . THR A 1 87 ? 7.715 37.969 9.352 1 47.19 87 THR A CA 1
ATOM 712 C C . THR A 1 87 ? 7.16 36.844 10.195 1 47.19 87 THR A C 1
ATOM 714 O O . THR A 1 87 ? 7.91 36.156 10.898 1 47.19 87 THR A O 1
ATOM 717 N N . VAL A 1 88 ? 6.262 36.906 11.109 1 47 88 VAL A N 1
ATOM 718 C CA . VAL A 1 88 ? 5.773 36 12.125 1 47 88 VAL A CA 1
ATOM 719 C C . VAL A 1 88 ? 4.609 35.188 11.57 1 47 88 VAL A C 1
ATOM 721 O O . VAL A 1 88 ? 3.742 35.719 10.875 1 47 88 VAL A O 1
ATOM 724 N N . PRO A 1 89 ? 4.742 33.781 11.578 1 50.19 89 PRO A N 1
ATOM 725 C CA . PRO A 1 89 ? 3.576 33 11.18 1 50.19 89 PRO A CA 1
ATOM 726 C C . PRO A 1 89 ? 2.266 33.562 11.711 1 50.19 89 PRO A C 1
ATOM 728 O O . PRO A 1 89 ? 2.201 34.031 12.859 1 50.19 89 PRO A O 1
ATOM 731 N N . ALA A 1 90 ? 1.481 34.094 10.789 1 47.94 90 ALA A N 1
ATOM 732 C CA . ALA A 1 90 ? 0.185 34.656 11.164 1 47.94 90 ALA A CA 1
ATOM 733 C C . ALA A 1 90 ? -0.517 33.781 12.195 1 47.94 90 ALA A C 1
ATOM 735 O O . ALA A 1 90 ? -1.228 34.281 13.07 1 47.94 90 ALA A O 1
ATOM 736 N N . ALA A 1 91 ? -0.458 32.344 12.016 1 57.69 91 ALA A N 1
ATOM 737 C CA . ALA A 1 91 ? -1.382 31.641 12.906 1 57.69 91 ALA A CA 1
ATOM 738 C C . ALA A 1 91 ? -0.634 30.969 14.047 1 57.69 91 ALA A C 1
ATOM 740 O O . ALA A 1 91 ? -0.008 29.922 13.859 1 57.69 91 ALA A O 1
ATOM 741 N N . THR A 1 92 ? -0.522 31.75 15.148 1 60.31 92 THR A N 1
ATOM 742 C CA . THR A 1 92 ? 0.049 31.312 16.422 1 60.31 92 THR A CA 1
ATOM 743 C C . THR A 1 92 ? -0.451 29.922 16.797 1 60.31 92 THR A C 1
ATOM 745 O O . THR A 1 92 ? 0.306 29.109 17.328 1 60.31 92 THR A O 1
ATOM 748 N N . THR A 1 93 ? -1.604 29.641 16.391 1 60.91 93 THR A N 1
ATOM 749 C CA . THR A 1 93 ? -2.168 28.359 16.797 1 60.91 93 THR A CA 1
ATOM 750 C C . THR A 1 93 ? -1.523 27.219 16.016 1 60.91 93 THR A C 1
ATOM 752 O O . THR A 1 93 ? -1.189 26.188 16.594 1 60.91 93 THR A O 1
ATOM 755 N N . ILE A 1 94 ? -1.355 27.484 14.781 1 73.94 94 ILE A N 1
ATOM 756 C CA . ILE A 1 94 ? -0.716 26.438 13.992 1 73.94 94 ILE A CA 1
ATOM 757 C C . ILE A 1 94 ? 0.716 26.234 14.484 1 73.94 94 ILE A C 1
ATOM 759 O O . ILE A 1 94 ? 1.192 25.094 14.555 1 73.94 94 ILE A O 1
ATOM 763 N N . LEU A 1 95 ? 1.277 27.281 14.859 1 81.69 95 LEU A N 1
ATOM 764 C CA . LEU A 1 95 ? 2.625 27.188 15.406 1 81.69 95 LEU A CA 1
ATOM 765 C C . LEU A 1 95 ? 2.629 26.375 16.703 1 81.69 95 LEU A C 1
ATOM 767 O O . LEU A 1 95 ? 3.494 25.531 16.906 1 81.69 95 LEU A O 1
ATOM 771 N N . ALA A 1 96 ? 1.604 26.719 17.516 1 81.5 96 ALA A N 1
ATOM 772 C CA . ALA A 1 96 ? 1.508 26 18.781 1 81.5 96 ALA A CA 1
ATOM 773 C C . ALA A 1 96 ? 1.356 24.5 18.562 1 81.5 96 ALA A C 1
ATOM 775 O O . ALA A 1 96 ? 2.018 23.703 19.234 1 81.5 96 ALA A O 1
ATOM 776 N N . MET A 1 97 ? 0.582 24.219 17.672 1 80.81 97 MET A N 1
ATOM 777 C CA . MET A 1 97 ? 0.333 22.812 17.391 1 80.81 97 MET A CA 1
ATOM 778 C C . MET A 1 97 ? 1.577 22.141 16.812 1 80.81 97 MET A C 1
ATOM 780 O O . MET A 1 97 ? 1.901 21.016 17.188 1 80.81 97 MET A O 1
ATOM 784 N N . THR A 1 98 ? 2.191 22.766 15.898 1 88.38 98 THR A N 1
ATOM 785 C CA . THR A 1 98 ? 3.41 22.234 15.297 1 88.38 98 THR A CA 1
ATOM 786 C C . THR A 1 98 ? 4.504 22.062 16.344 1 88.38 98 THR A C 1
ATOM 788 O O . THR A 1 98 ? 5.23 21.078 16.344 1 88.38 98 THR A O 1
ATOM 791 N N . LEU A 1 99 ? 4.531 23.031 17.234 1 90.06 99 LEU A N 1
ATOM 792 C CA . LEU A 1 99 ? 5.516 22.969 18.312 1 90.06 99 LEU A CA 1
ATOM 793 C C . LEU A 1 99 ? 5.242 21.781 19.234 1 90.06 99 LEU A C 1
ATOM 795 O O . LEU A 1 99 ? 6.172 21.109 19.688 1 90.06 99 LEU A O 1
ATOM 799 N N . ASP A 1 100 ? 3.998 21.594 19.531 1 88.12 100 ASP A N 1
ATOM 800 C CA . ASP A 1 100 ? 3.637 20.469 20.375 1 88.12 100 ASP A CA 1
ATOM 801 C C . ASP A 1 100 ? 4.113 19.156 19.766 1 88.12 100 ASP A C 1
ATOM 803 O O . ASP A 1 100 ? 4.641 18.281 20.469 1 88.12 100 ASP A O 1
ATOM 807 N N . ASN A 1 101 ? 3.898 19.047 18.5 1 90.44 101 ASN A N 1
ATOM 808 C CA . ASN A 1 101 ? 4.367 17.844 17.812 1 90.44 101 ASN A CA 1
ATOM 809 C C . ASN A 1 101 ? 5.887 17.703 17.891 1 90.44 101 ASN A C 1
ATOM 811 O O . ASN A 1 101 ? 6.402 16.625 18.156 1 90.44 101 ASN A O 1
ATOM 815 N N . ALA A 1 102 ? 6.59 18.766 17.672 1 94.56 102 ALA A N 1
ATOM 816 C CA . ALA A 1 102 ? 8.047 18.766 17.75 1 94.56 102 ALA A CA 1
ATOM 817 C C . ALA A 1 102 ? 8.523 18.375 19.156 1 94.56 102 ALA A C 1
ATOM 819 O O . ALA A 1 102 ? 9.453 17.578 19.297 1 94.56 102 ALA A O 1
ATOM 820 N N . ILE A 1 103 ? 7.859 18.891 20.125 1 94 103 ILE A N 1
ATOM 821 C CA . ILE A 1 103 ? 8.219 18.609 21.5 1 94 103 ILE A CA 1
ATOM 822 C C . ILE A 1 103 ? 8.008 17.125 21.797 1 94 103 ILE A C 1
ATOM 824 O O . ILE A 1 103 ? 8.859 16.484 22.422 1 94 103 ILE A O 1
ATOM 828 N N . GLN A 1 104 ? 6.953 16.625 21.359 1 93.81 104 GLN A N 1
ATOM 829 C CA . GLN A 1 104 ? 6.656 15.219 21.578 1 93.81 104 GLN A CA 1
ATOM 830 C C . GLN A 1 104 ? 7.676 14.32 20.891 1 93.81 104 GLN A C 1
ATOM 832 O O . GLN A 1 104 ? 8.023 13.258 21.406 1 93.81 104 GLN A O 1
ATOM 837 N N . LEU A 1 105 ? 8.164 14.688 19.75 1 95.44 105 LEU A N 1
ATOM 838 C CA . LEU A 1 105 ? 9.078 13.867 18.953 1 95.44 105 LEU A CA 1
ATOM 839 C C . LEU A 1 105 ? 10.516 14.031 19.438 1 95.44 105 LEU A C 1
ATOM 841 O O . LEU A 1 105 ? 11.391 13.234 19.094 1 95.44 105 LEU A O 1
ATOM 845 N N . GLU A 1 106 ? 10.797 15.031 20.266 1 95.06 106 GLU A N 1
ATOM 846 C CA . GLU A 1 106 ? 12.164 15.422 20.609 1 95.06 106 GLU A CA 1
ATOM 847 C C . GLU A 1 106 ? 12.938 14.242 21.203 1 95.06 106 GLU A C 1
ATOM 849 O O . GLU A 1 106 ? 14.062 13.961 20.766 1 95.06 106 GLU A O 1
ATOM 854 N N . PRO A 1 107 ? 12.375 13.477 22.141 1 93.75 107 PRO A N 1
ATOM 855 C CA . PRO A 1 107 ? 13.172 12.375 22.688 1 93.75 107 PRO A CA 1
ATOM 856 C C . PRO A 1 107 ? 13.602 11.367 21.625 1 93.75 107 PRO A C 1
ATOM 858 O O . PRO A 1 107 ? 14.742 10.891 21.656 1 93.75 107 PRO A O 1
ATOM 861 N N . ARG A 1 108 ? 12.766 11.109 20.734 1 92.56 108 ARG A N 1
ATOM 862 C CA . ARG A 1 108 ? 13.086 10.156 19.688 1 92.56 108 ARG A CA 1
ATOM 863 C C . ARG A 1 108 ? 14.117 10.734 18.719 1 92.56 108 ARG A C 1
ATOM 865 O O . ARG A 1 108 ? 15 10.016 18.234 1 92.56 108 ARG A O 1
ATOM 872 N N . VAL A 1 109 ? 13.977 12.008 18.453 1 92.69 109 VAL A N 1
ATOM 873 C CA . VAL A 1 109 ? 14.953 12.672 17.594 1 92.69 109 VAL A CA 1
ATOM 874 C C . VAL A 1 109 ? 16.344 12.578 18.203 1 92.69 109 VAL A C 1
ATOM 876 O O . VAL A 1 109 ? 17.297 12.188 17.531 1 92.69 109 VAL A O 1
ATOM 879 N N . ILE A 1 110 ? 16.422 12.852 19.469 1 91 110 ILE A N 1
ATOM 880 C CA . ILE A 1 110 ? 17.703 12.836 20.156 1 91 110 ILE A CA 1
ATOM 881 C C . ILE A 1 110 ? 18.281 11.422 20.156 1 91 110 ILE A C 1
ATOM 883 O O . ILE A 1 110 ? 19.453 11.227 19.812 1 91 110 ILE A O 1
ATOM 887 N N . THR A 1 111 ? 17.469 10.469 20.438 1 88.81 111 THR A N 1
ATOM 888 C CA . THR A 1 111 ? 17.922 9.078 20.484 1 88.81 111 THR A CA 1
ATOM 889 C C . THR A 1 111 ? 18.422 8.625 19.125 1 88.81 111 THR A C 1
ATOM 891 O O . THR A 1 111 ? 19.484 8.023 19.016 1 88.81 111 THR A O 1
ATOM 894 N N . GLU A 1 112 ? 17.703 8.969 18.141 1 87.31 112 GLU A N 1
ATOM 895 C CA . GLU A 1 112 ? 18.047 8.484 16.797 1 87.31 112 GLU A CA 1
ATOM 896 C C . GLU A 1 112 ? 19.281 9.211 16.25 1 87.31 112 GLU A C 1
ATOM 898 O O . GLU A 1 112 ? 20.109 8.609 15.562 1 87.31 112 GLU A O 1
ATOM 903 N N . VAL A 1 113 ? 19.406 10.445 16.562 1 86 113 VAL A N 1
ATOM 904 C CA . VAL A 1 113 ? 20.562 11.203 16.094 1 86 113 VAL A CA 1
ATOM 905 C C . VAL A 1 113 ? 21.828 10.711 16.797 1 86 113 VAL A C 1
ATOM 907 O O . VAL A 1 113 ? 22.859 10.523 16.172 1 86 113 VAL A O 1
ATOM 910 N N . THR A 1 114 ? 21.672 10.453 18.047 1 82.94 114 THR A N 1
ATOM 911 C CA . THR A 1 114 ? 22.828 10.016 18.812 1 82.94 114 THR A CA 1
ATOM 912 C C . THR A 1 114 ? 23.219 8.586 18.438 1 82.94 114 THR A C 1
ATOM 914 O O . THR A 1 114 ? 24.406 8.234 18.484 1 82.94 114 THR A O 1
ATOM 917 N N . GLY A 1 115 ? 22.281 7.832 18.047 1 76.31 115 GLY A N 1
ATOM 918 C CA . GLY A 1 115 ? 22.531 6.426 17.75 1 76.31 115 GLY A CA 1
ATOM 919 C C . GLY A 1 115 ? 22.969 6.184 16.328 1 76.31 115 GLY A C 1
ATOM 920 O O . GLY A 1 115 ? 23.297 5.055 15.961 1 76.31 115 GLY A O 1
ATOM 921 N N . ILE A 1 116 ? 23.016 7.238 15.586 1 71.88 116 ILE A N 1
ATOM 922 C CA . ILE A 1 116 ? 23.219 7.07 14.156 1 71.88 116 ILE A CA 1
ATOM 923 C C . ILE A 1 116 ? 24.625 6.543 13.891 1 71.88 116 ILE A C 1
ATOM 925 O O . ILE A 1 116 ? 24.844 5.766 12.961 1 71.88 116 ILE A O 1
ATOM 929 N N . ALA A 1 117 ? 25.531 7.016 14.672 1 61.53 117 ALA A N 1
ATOM 930 C CA . ALA A 1 117 ? 26.922 6.578 14.5 1 61.53 117 ALA A CA 1
ATOM 931 C C . ALA A 1 117 ? 27.047 5.07 14.695 1 61.53 117 ALA A C 1
ATOM 933 O O . ALA A 1 117 ? 27.938 4.438 14.125 1 61.53 117 ALA A O 1
ATOM 934 N N . SER A 1 118 ? 26.203 4.551 15.352 1 62.31 118 SER A N 1
ATOM 935 C CA . SER A 1 118 ? 26.266 3.127 15.664 1 62.31 118 SER A CA 1
ATOM 936 C C . SER A 1 118 ? 25.375 2.318 14.711 1 62.31 118 SER A C 1
ATOM 938 O O . SER A 1 118 ? 25.266 1.1 14.859 1 62.31 118 SER A O 1
ATOM 940 N N . SER A 1 119 ? 25.062 3.137 13.727 1 68 119 SER A N 1
ATOM 941 C CA . SER A 1 119 ? 24.156 2.406 12.852 1 68 119 SER A CA 1
ATOM 942 C C . SER A 1 119 ? 24.922 1.479 11.914 1 68 119 SER A C 1
ATOM 944 O O . SER A 1 119 ? 26.094 1.726 11.609 1 68 119 SER A O 1
ATOM 946 N N . SER A 1 120 ? 24.359 0.389 11.594 1 78.56 120 SER A N 1
ATOM 947 C CA . SER A 1 120 ? 24.953 -0.618 10.711 1 78.56 120 SER A CA 1
ATOM 948 C C . SER A 1 120 ? 25.156 -0.068 9.305 1 78.56 120 SER A C 1
ATOM 950 O O . SER A 1 120 ? 24.656 1.011 8.977 1 78.56 120 SER A O 1
ATOM 952 N N . GLN A 1 121 ? 26.016 -0.697 8.625 1 89.62 121 GLN A N 1
ATOM 953 C CA . GLN A 1 121 ? 26.234 -0.361 7.219 1 89.62 121 GLN A CA 1
ATOM 954 C C . GLN A 1 121 ? 24.922 -0.315 6.449 1 89.62 121 GLN A C 1
ATOM 956 O O . GLN A 1 121 ? 24.734 0.525 5.562 1 89.62 121 GLN A O 1
ATOM 961 N N . VAL A 1 122 ? 24.031 -1.062 6.832 1 92.5 122 VAL A N 1
ATOM 962 C CA . VAL A 1 122 ? 22.75 -1.127 6.148 1 92.5 122 VAL A CA 1
ATOM 963 C C . VAL A 1 122 ? 21.984 0.188 6.336 1 92.5 122 VAL A C 1
ATOM 965 O O . VAL A 1 122 ? 21.422 0.726 5.383 1 92.5 122 VAL A O 1
ATOM 968 N N . GLY A 1 123 ? 22.047 0.699 7.531 1 90.56 123 GLY A N 1
ATOM 969 C CA . GLY A 1 123 ? 21.453 2 7.773 1 90.56 123 GLY A CA 1
ATOM 970 C C . GLY A 1 123 ? 22.047 3.104 6.922 1 90.56 123 GLY A C 1
ATOM 971 O O . GLY A 1 123 ? 21.328 3.943 6.383 1 90.56 123 GLY A O 1
ATOM 972 N N . SER A 1 124 ? 23.328 3.012 6.812 1 90.25 124 SER A N 1
ATOM 973 C CA . SER A 1 124 ? 24.031 4.008 6.012 1 90.25 124 SER A CA 1
ATOM 974 C C . SER A 1 124 ? 23.641 3.904 4.539 1 90.25 124 SER A C 1
ATOM 976 O O . SER A 1 124 ? 23.422 4.922 3.877 1 90.25 124 SER A O 1
ATOM 978 N N . TRP A 1 125 ? 23.547 2.693 4.004 1 93.44 125 TRP A N 1
ATOM 979 C CA . TRP A 1 125 ? 23.156 2.49 2.615 1 93.44 125 TRP A CA 1
ATOM 980 C C . TRP A 1 125 ? 21.766 3.07 2.35 1 93.44 125 TRP A C 1
ATOM 982 O O . TRP A 1 125 ? 21.562 3.795 1.373 1 93.44 125 TRP A O 1
ATOM 992 N N . LEU A 1 126 ? 20.906 2.83 3.219 1 93.31 126 LEU A N 1
ATOM 993 C CA . LEU A 1 126 ? 19.531 3.275 3.029 1 93.31 126 LEU A CA 1
ATOM 994 C C . LEU A 1 126 ? 19.422 4.789 3.166 1 93.31 126 LEU A C 1
ATOM 996 O O . LEU A 1 126 ? 18.703 5.438 2.412 1 93.31 126 LEU A O 1
ATOM 1000 N N . ARG A 1 127 ? 20.125 5.352 4.121 1 89.88 127 ARG A N 1
ATOM 1001 C CA . ARG A 1 127 ? 20.125 6.805 4.277 1 89.88 127 ARG A CA 1
ATOM 1002 C C . ARG A 1 127 ? 20.672 7.488 3.031 1 89.88 127 ARG A C 1
ATOM 1004 O O . ARG A 1 127 ? 20.109 8.477 2.559 1 89.88 127 ARG A O 1
ATOM 1011 N N . ARG A 1 128 ? 21.734 6.918 2.537 1 90.62 128 ARG A N 1
ATOM 1012 C CA . ARG A 1 128 ? 22.344 7.5 1.349 1 90.62 128 ARG A CA 1
ATOM 1013 C C . ARG A 1 128 ? 21.422 7.371 0.137 1 90.62 128 ARG A C 1
ATOM 1015 O O . ARG A 1 128 ? 21.359 8.281 -0.691 1 90.62 128 ARG A O 1
ATOM 1022 N N . ALA A 1 129 ? 20.797 6.297 0.037 1 93.56 129 ALA A N 1
ATOM 1023 C CA . ALA A 1 129 ? 19.828 6.129 -1.048 1 93.56 129 ALA A CA 1
ATOM 1024 C C . ALA A 1 129 ? 18.719 7.16 -0.951 1 93.56 129 ALA A C 1
ATOM 1026 O O . ALA A 1 129 ? 18.297 7.727 -1.963 1 93.56 129 ALA A O 1
ATOM 1027 N N . ASN A 1 130 ? 18.25 7.438 0.231 1 92.19 130 ASN A N 1
ATOM 1028 C CA . ASN A 1 130 ? 17.188 8.422 0.443 1 92.19 130 ASN A CA 1
ATOM 1029 C C . ASN A 1 130 ? 17.656 9.828 0.092 1 92.19 130 ASN A C 1
ATOM 1031 O O . ASN A 1 130 ? 16.859 10.664 -0.343 1 92.19 130 ASN A O 1
ATOM 1035 N N . GLN A 1 131 ? 18.922 10.062 0.273 1 90.31 131 GLN A N 1
ATOM 1036 C CA . GLN A 1 131 ? 19.5 11.383 0.055 1 90.31 131 GLN A CA 1
ATOM 1037 C C . GLN A 1 131 ? 19.844 11.594 -1.415 1 90.31 131 GLN A C 1
ATOM 1039 O O . GLN A 1 131 ? 20.203 12.703 -1.821 1 90.31 131 GLN A O 1
ATOM 1044 N N . ALA A 1 132 ? 19.703 10.57 -2.223 1 92.19 132 ALA A N 1
ATOM 1045 C CA . ALA A 1 132 ? 20.156 10.609 -3.609 1 92.19 132 ALA A CA 1
ATOM 1046 C C . ALA A 1 132 ? 19.328 11.602 -4.43 1 92.19 132 ALA A C 1
ATOM 1048 O O . ALA A 1 132 ? 18.125 11.734 -4.219 1 92.19 132 ALA A O 1
ATOM 1049 N N . ASN A 1 133 ? 20 12.242 -5.344 1 92.69 133 ASN A N 1
ATOM 1050 C CA . ASN A 1 133 ? 19.328 13.148 -6.273 1 92.69 133 ASN A CA 1
ATOM 1051 C C . ASN A 1 133 ? 18.75 12.398 -7.473 1 92.69 133 ASN A C 1
ATOM 1053 O O . ASN A 1 133 ? 19.484 12.031 -8.391 1 92.69 133 ASN A O 1
ATOM 1057 N N . LEU A 1 134 ? 17.531 12.305 -7.598 1 93.38 134 LEU A N 1
ATOM 1058 C CA . LEU A 1 134 ? 16.875 11.484 -8.617 1 93.38 134 LEU A CA 1
ATOM 1059 C C . LEU A 1 134 ? 16.641 12.297 -9.883 1 93.38 134 LEU A C 1
ATOM 1061 O O . LEU A 1 134 ? 16.047 11.789 -10.852 1 93.38 134 LEU A O 1
ATOM 1065 N N . ASP A 1 135 ? 17.062 13.516 -9.906 1 91.12 135 ASP A N 1
ATOM 1066 C CA . ASP A 1 135 ? 17 14.281 -11.148 1 91.12 135 ASP A CA 1
ATOM 1067 C C . ASP A 1 135 ? 18.016 13.766 -12.164 1 91.12 135 ASP A C 1
ATOM 1069 O O . ASP A 1 135 ? 17.922 14.055 -13.359 1 91.12 135 ASP A O 1
ATOM 1073 N N . ILE A 1 136 ? 19.031 13.078 -11.656 1 92.12 136 ILE A N 1
ATOM 1074 C CA . ILE A 1 136 ? 20.016 12.438 -12.516 1 92.12 136 ILE A CA 1
ATOM 1075 C C . ILE A 1 136 ? 19.453 11.117 -13.047 1 92.12 136 ILE A C 1
ATOM 1077 O O . ILE A 1 136 ? 19.203 10.188 -12.273 1 92.12 136 ILE A O 1
ATOM 1081 N N . PRO A 1 137 ? 19.359 10.992 -14.32 1 91.31 137 PRO A N 1
ATOM 1082 C CA . PRO A 1 137 ? 18.641 9.859 -14.906 1 91.31 137 PRO A CA 1
ATOM 1083 C C . PRO A 1 137 ? 19.234 8.516 -14.492 1 91.31 137 PRO A C 1
ATOM 1085 O O . PRO A 1 137 ? 18.484 7.586 -14.141 1 91.31 137 PRO A O 1
ATOM 1088 N N . ARG A 1 138 ? 20.547 8.43 -14.484 1 88.75 138 ARG A N 1
ATOM 1089 C CA . ARG A 1 138 ? 21.188 7.164 -14.125 1 88.75 138 ARG A CA 1
ATOM 1090 C C . ARG A 1 138 ? 20.859 6.777 -12.688 1 88.75 138 ARG A C 1
ATOM 1092 O O . ARG A 1 138 ? 20.625 5.602 -12.398 1 88.75 138 ARG A O 1
ATOM 1099 N N . VAL A 1 139 ? 20.844 7.762 -11.828 1 91.75 139 VAL A N 1
ATOM 1100 C CA . VAL A 1 139 ? 20.547 7.535 -10.414 1 91.75 139 VAL A CA 1
ATOM 1101 C C . VAL A 1 139 ? 19.078 7.156 -10.25 1 91.75 139 VAL A C 1
ATOM 1103 O O . VAL A 1 139 ? 18.75 6.199 -9.539 1 91.75 139 VAL A O 1
ATOM 1106 N N . ARG A 1 140 ? 18.25 7.855 -10.977 1 93.69 140 ARG A N 1
ATOM 1107 C CA . ARG A 1 140 ? 16.812 7.594 -10.938 1 93.69 140 ARG A CA 1
ATOM 1108 C C . ARG A 1 140 ? 16.516 6.18 -11.406 1 93.69 140 ARG A C 1
ATOM 1110 O O . ARG A 1 140 ? 15.742 5.461 -10.758 1 93.69 140 ARG A O 1
ATOM 1117 N N . ASN A 1 141 ? 17.109 5.805 -12.469 1 90.12 141 ASN A N 1
ATOM 1118 C CA . ASN A 1 141 ? 16.875 4.48 -13.031 1 90.12 141 ASN A CA 1
ATOM 1119 C C . ASN A 1 141 ? 17.312 3.373 -12.078 1 90.12 141 ASN A C 1
ATOM 1121 O O . ASN A 1 141 ? 16.609 2.377 -11.914 1 90.12 141 ASN A O 1
ATOM 1125 N N . ALA A 1 142 ? 18.453 3.617 -11.484 1 89.88 142 ALA A N 1
ATOM 1126 C CA . ALA A 1 142 ? 18.953 2.641 -10.516 1 89.88 142 ALA A CA 1
ATOM 1127 C C . ALA A 1 142 ? 18.016 2.545 -9.305 1 89.88 142 ALA A C 1
ATOM 1129 O O . ALA A 1 142 ? 17.766 1.45 -8.805 1 89.88 142 ALA A O 1
ATOM 1130 N N . PHE A 1 143 ? 17.594 3.664 -8.883 1 93.81 143 PHE A N 1
ATOM 1131 C CA . PHE A 1 143 ? 16.672 3.713 -7.746 1 93.81 143 PHE A CA 1
ATOM 1132 C C . PHE A 1 143 ? 15.383 2.967 -8.055 1 93.81 143 PHE A C 1
ATOM 1134 O O . PHE A 1 143 ? 14.953 2.113 -7.281 1 93.81 143 PHE A O 1
ATOM 1141 N N . LEU A 1 144 ? 14.773 3.178 -9.219 1 92.06 144 LEU A N 1
ATOM 1142 C CA . LEU A 1 144 ? 13.523 2.555 -9.633 1 92.06 144 LEU A CA 1
ATOM 1143 C C . LEU A 1 144 ? 13.688 1.048 -9.797 1 92.06 144 LEU A C 1
ATOM 1145 O O . LEU A 1 144 ? 12.766 0.281 -9.523 1 92.06 144 LEU A O 1
ATOM 1149 N N . GLN A 1 145 ? 14.828 0.695 -10.133 1 88.81 145 GLN A N 1
ATOM 1150 C CA . GLN A 1 145 ? 15.086 -0.714 -10.406 1 88.81 145 GLN A CA 1
ATOM 1151 C C . GLN A 1 145 ? 15.258 -1.504 -9.109 1 88.81 145 GLN A C 1
ATOM 1153 O O . GLN A 1 145 ? 14.773 -2.631 -8.992 1 88.81 145 GLN A O 1
ATOM 1158 N N . GLU A 1 146 ? 15.922 -0.883 -8.102 1 90.94 146 GLU A N 1
ATOM 1159 C CA . GLU A 1 146 ? 16.359 -1.66 -6.941 1 90.94 146 GLU A CA 1
ATOM 1160 C C . GLU A 1 146 ? 15.453 -1.426 -5.742 1 90.94 146 GLU A C 1
ATOM 1162 O O . GLU A 1 146 ? 15.312 -2.299 -4.883 1 90.94 146 GLU A O 1
ATOM 1167 N N . ALA A 1 147 ? 14.805 -0.327 -5.648 1 94.25 147 ALA A N 1
ATOM 1168 C CA . ALA A 1 147 ? 14.078 0.093 -4.449 1 94.25 147 ALA A CA 1
ATOM 1169 C C . ALA A 1 147 ? 12.898 -0.828 -4.172 1 94.25 147 ALA A C 1
ATOM 1171 O O . ALA A 1 147 ? 12.586 -1.117 -3.014 1 94.25 147 ALA A O 1
ATOM 1172 N N . PRO A 1 148 ? 12.227 -1.355 -5.238 1 94 148 PRO A N 1
ATOM 1173 C CA . PRO A 1 148 ? 11.07 -2.213 -4.965 1 94 148 PRO A CA 1
ATOM 1174 C C . PRO A 1 148 ? 11.43 -3.443 -4.137 1 94 148 PRO A C 1
ATOM 1176 O O . PRO A 1 148 ? 10.625 -3.902 -3.322 1 94 148 PRO A O 1
ATOM 1179 N N . ALA A 1 149 ? 12.609 -3.959 -4.285 1 92.69 149 ALA A N 1
ATOM 1180 C CA . ALA A 1 149 ? 13.008 -5.121 -3.498 1 92.69 149 ALA A CA 1
ATOM 1181 C C . ALA A 1 149 ? 13.141 -4.762 -2.021 1 92.69 149 ALA A C 1
ATOM 1183 O O . ALA A 1 149 ? 12.859 -5.586 -1.148 1 92.69 149 ALA A O 1
ATOM 1184 N N . VAL A 1 150 ? 13.547 -3.562 -1.748 1 94.81 150 VAL A N 1
ATOM 1185 C CA . VAL A 1 150 ? 13.648 -3.082 -0.374 1 94.81 150 VAL A CA 1
ATOM 1186 C C . VAL A 1 150 ? 12.25 -2.953 0.231 1 94.81 150 VAL A C 1
ATOM 1188 O O . VAL A 1 150 ? 12.039 -3.303 1.395 1 94.81 150 VAL A O 1
ATOM 1191 N N . VAL A 1 151 ? 11.344 -2.523 -0.587 1 96.94 151 VAL A N 1
ATOM 1192 C CA . VAL A 1 151 ? 9.961 -2.395 -0.14 1 96.94 151 VAL A CA 1
ATOM 1193 C C . VAL A 1 151 ? 9.414 -3.764 0.264 1 96.94 151 VAL A C 1
ATOM 1195 O O . VAL A 1 151 ? 8.859 -3.922 1.351 1 96.94 151 VAL A O 1
ATOM 1198 N N . GLN A 1 152 ? 9.594 -4.719 -0.586 1 95.12 152 GLN A N 1
ATOM 1199 C CA . GLN A 1 152 ? 9.086 -6.055 -0.297 1 95.12 152 GLN A CA 1
ATOM 1200 C C . GLN A 1 152 ? 9.75 -6.637 0.948 1 95.12 152 GLN A C 1
ATOM 1202 O O . GLN A 1 152 ? 9.094 -7.285 1.764 1 95.12 152 GLN A O 1
ATOM 1207 N N . LYS A 1 153 ? 11.016 -6.418 1.064 1 95.06 153 LYS A N 1
ATOM 1208 C CA . LYS A 1 153 ? 11.734 -6.906 2.236 1 95.06 153 LYS A CA 1
ATOM 1209 C C . LYS A 1 153 ? 11.172 -6.297 3.52 1 95.06 153 LYS A C 1
ATOM 1211 O O . LYS A 1 153 ? 10.961 -7.004 4.508 1 95.06 153 LYS A O 1
ATOM 1216 N N . LEU A 1 154 ? 10.969 -5.031 3.48 1 96.38 154 LEU A N 1
ATOM 1217 C CA . LEU A 1 154 ? 10.375 -4.348 4.625 1 96.38 154 LEU A CA 1
ATOM 1218 C C . LEU A 1 154 ? 9 -4.91 4.949 1 96.38 154 LEU A C 1
ATOM 1220 O O . LEU A 1 154 ? 8.672 -5.137 6.117 1 96.38 154 LEU A O 1
ATOM 1224 N N . ALA A 1 155 ? 8.234 -5.199 3.949 1 96.62 155 ALA A N 1
ATOM 1225 C CA . ALA A 1 155 ? 6.875 -5.715 4.125 1 96.62 155 ALA A CA 1
ATOM 1226 C C . ALA A 1 155 ? 6.891 -7.109 4.742 1 96.62 155 ALA A C 1
ATOM 1228 O O . ALA A 1 155 ? 5.984 -7.477 5.492 1 96.62 155 ALA A O 1
ATOM 1229 N N . LEU A 1 156 ? 7.914 -7.863 4.355 1 95 156 LEU A N 1
ATOM 1230 C CA . LEU A 1 156 ? 8.039 -9.188 4.949 1 95 156 LEU A CA 1
ATOM 1231 C C . LEU A 1 156 ? 8.234 -9.094 6.461 1 95 156 LEU A C 1
ATOM 1233 O O . LEU A 1 156 ? 7.773 -9.961 7.207 1 95 156 LEU A O 1
ATOM 1237 N N . LEU A 1 157 ? 8.836 -8.016 6.879 1 93.62 157 LEU A N 1
ATOM 1238 C CA . LEU A 1 157 ? 9.047 -7.797 8.305 1 93.62 157 LEU A CA 1
ATOM 1239 C C . LEU A 1 157 ? 7.805 -7.207 8.953 1 93.62 157 LEU A C 1
ATOM 1241 O O . LEU A 1 157 ? 7.367 -7.676 10.008 1 93.62 157 LEU A O 1
ATOM 1245 N N . ASP A 1 158 ? 7.316 -6.199 8.32 1 94.88 158 ASP A N 1
ATOM 1246 C CA . ASP A 1 158 ? 6.152 -5.488 8.844 1 94.88 158 ASP A CA 1
ATOM 1247 C C . ASP A 1 158 ? 5.465 -4.688 7.738 1 94.88 158 ASP A C 1
ATOM 1249 O O . ASP A 1 158 ? 5.891 -3.576 7.414 1 94.88 158 ASP A O 1
ATOM 1253 N N . PRO A 1 159 ? 4.379 -5.199 7.254 1 95.81 159 PRO A N 1
ATOM 1254 C CA . PRO A 1 159 ? 3.711 -4.508 6.148 1 95.81 159 PRO A CA 1
ATOM 1255 C C . PRO A 1 159 ? 3.309 -3.078 6.504 1 95.81 159 PRO A C 1
ATOM 1257 O O . PRO A 1 159 ? 3.246 -2.215 5.625 1 95.81 159 PRO A O 1
ATOM 1260 N N . SER A 1 160 ? 3.059 -2.764 7.746 1 94.62 160 SER A N 1
ATOM 1261 C CA . SER A 1 160 ? 2.625 -1.43 8.148 1 94.62 160 SER A CA 1
ATOM 1262 C C . SER A 1 160 ? 3.748 -0.41 7.984 1 94.62 160 SER A C 1
ATOM 1264 O O . SER A 1 160 ? 3.492 0.791 7.875 1 94.62 160 SER A O 1
ATOM 1266 N N . GLN A 1 161 ? 5 -0.904 7.949 1 94.06 161 GLN A N 1
ATOM 1267 C CA . GLN A 1 161 ? 6.152 -0.022 7.801 1 94.06 161 GLN A CA 1
ATOM 1268 C C . GLN A 1 161 ? 6.438 0.265 6.328 1 94.06 161 GLN A C 1
ATOM 1270 O O . GLN A 1 161 ? 7.219 1.161 6.004 1 94.06 161 GLN A O 1
ATOM 1275 N N . ALA A 1 162 ? 5.789 -0.492 5.488 1 96.5 162 ALA A N 1
ATOM 1276 C CA . ALA A 1 162 ? 6.012 -0.323 4.055 1 96.5 162 ALA A CA 1
ATOM 1277 C C . ALA A 1 162 ? 4.926 0.546 3.428 1 96.5 162 ALA A C 1
ATOM 1279 O O . ALA A 1 162 ? 4.723 0.517 2.211 1 96.5 162 ALA A O 1
ATOM 1280 N N . ASP A 1 163 ? 4.219 1.257 4.258 1 95.5 163 ASP A N 1
ATOM 1281 C CA . ASP A 1 163 ? 3.197 2.184 3.777 1 95.5 163 ASP A CA 1
ATOM 1282 C C . ASP A 1 163 ? 3.816 3.523 3.383 1 95.5 163 ASP A C 1
ATOM 1284 O O . ASP A 1 163 ? 4.969 3.803 3.715 1 95.5 163 ASP A O 1
ATOM 1288 N N . PHE A 1 164 ? 3.072 4.309 2.564 1 95.31 164 PHE A N 1
ATOM 1289 C CA . PHE A 1 164 ? 3.49 5.641 2.135 1 95.31 164 PHE A CA 1
ATOM 1290 C C . PHE A 1 164 ? 2.287 6.566 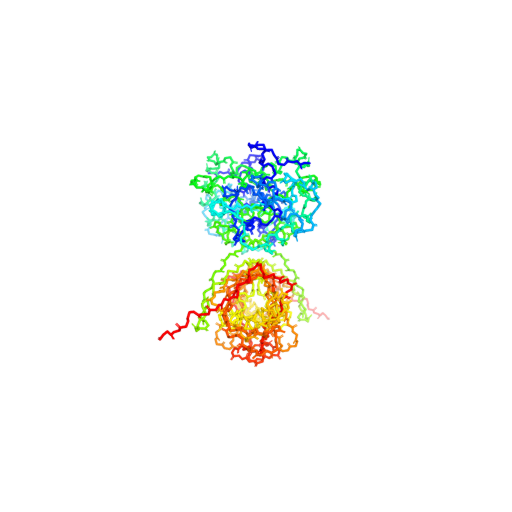1.995 1 95.31 164 PHE A C 1
ATOM 1292 O O . PHE A 1 164 ? 1.141 6.113 2.055 1 95.31 164 PHE A O 1
ATOM 1299 N N . VAL A 1 165 ? 2.596 7.824 1.826 1 93.88 165 VAL A N 1
ATOM 1300 C CA . VAL A 1 165 ? 1.542 8.828 1.73 1 93.88 165 VAL A CA 1
ATOM 1301 C C . VAL A 1 165 ? 1.504 9.406 0.316 1 93.88 165 VAL A C 1
ATOM 1303 O O . VAL A 1 165 ? 2.549 9.672 -0.279 1 93.88 165 VAL A O 1
ATOM 1306 N N . THR A 1 166 ? 0.309 9.523 -0.18 1 94.75 166 THR A N 1
ATOM 1307 C CA . THR A 1 166 ? 0.069 10.25 -1.423 1 94.75 166 THR A CA 1
ATOM 1308 C C . THR A 1 166 ? -0.823 11.461 -1.178 1 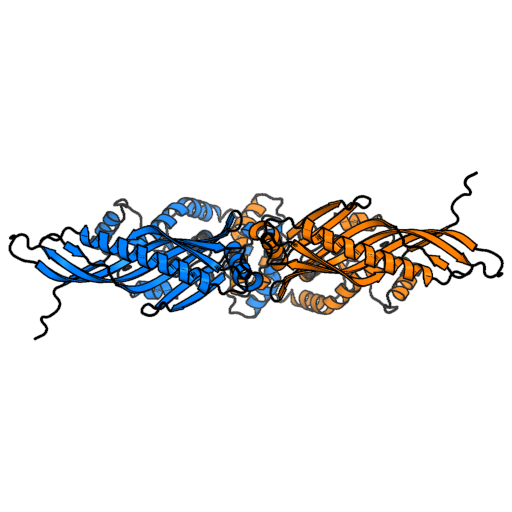94.75 166 THR A C 1
ATOM 1310 O O . THR A 1 166 ? -1.504 11.539 -0.154 1 94.75 166 THR A O 1
ATOM 1313 N N . ILE A 1 167 ? -0.738 12.391 -2.1 1 92.19 167 ILE A N 1
ATOM 1314 C CA . ILE A 1 167 ? -1.515 13.617 -1.938 1 92.19 167 ILE A CA 1
ATOM 1315 C C . ILE A 1 167 ? -2.586 13.695 -3.021 1 92.19 167 ILE A C 1
ATOM 1317 O O . ILE A 1 167 ? -2.332 13.359 -4.18 1 92.19 167 ILE A O 1
ATOM 1321 N N . ARG A 1 168 ? -3.703 14.102 -2.602 1 93.5 168 ARG A N 1
ATOM 1322 C CA . ARG A 1 168 ? -4.801 14.406 -3.518 1 93.5 168 ARG A CA 1
ATOM 1323 C C . ARG A 1 168 ? -5.422 15.758 -3.197 1 93.5 168 ARG A C 1
ATOM 1325 O O . ARG A 1 168 ? -5.699 16.062 -2.035 1 93.5 168 ARG A O 1
ATOM 1332 N N . SER A 1 169 ? -5.555 16.562 -4.195 1 92 169 SER A N 1
ATOM 1333 C CA . SER A 1 169 ? -6.168 17.875 -4.012 1 92 169 SER A CA 1
ATOM 1334 C C . SER A 1 169 ? -7.586 17.906 -4.574 1 92 169 SER A C 1
ATOM 1336 O O . SER A 1 169 ? -7.848 17.344 -5.641 1 92 169 SER A O 1
ATOM 1338 N N . VAL A 1 170 ? -8.453 18.5 -3.803 1 93.88 170 VAL A N 1
ATOM 1339 C CA . VAL A 1 170 ? -9.852 18.641 -4.203 1 93.88 170 VAL A CA 1
ATOM 1340 C C . VAL A 1 170 ? -10.289 20.094 -4.039 1 93.88 170 VAL A C 1
ATOM 1342 O O . VAL A 1 170 ? -10.039 20.703 -3.004 1 93.88 170 VAL A O 1
ATOM 1345 N N . ASP A 1 171 ? -10.891 20.594 -5.039 1 92.12 171 ASP A N 1
ATOM 1346 C CA . ASP A 1 171 ? -11.5 21.906 -4.957 1 92.12 171 ASP A CA 1
ATOM 1347 C C . ASP A 1 171 ? -13.008 21.812 -4.77 1 92.12 171 ASP A C 1
ATOM 1349 O O . ASP A 1 171 ? -13.711 21.25 -5.617 1 92.12 171 ASP A O 1
ATOM 1353 N N . LEU A 1 172 ? -13.461 22.328 -3.672 1 94 172 LEU A N 1
ATOM 1354 C CA . LEU A 1 172 ? -14.883 22.281 -3.357 1 94 172 LEU A CA 1
ATOM 1355 C C . LEU A 1 172 ? -15.555 23.625 -3.621 1 94 172 LEU A C 1
ATOM 1357 O O . LEU A 1 172 ? -15.039 24.672 -3.213 1 94 172 LEU A O 1
ATOM 1361 N N . ASP A 1 173 ? -16.594 23.5 -4.305 1 91 173 ASP A N 1
ATOM 1362 C CA . ASP A 1 173 ? -17.422 24.688 -4.555 1 91 173 ASP A CA 1
ATOM 1363 C C . ASP A 1 173 ? -18.688 24.656 -3.703 1 91 173 ASP A C 1
ATOM 1365 O O . ASP A 1 173 ? -19.641 23.938 -4.016 1 91 173 ASP A O 1
ATOM 1369 N N . LEU A 1 174 ? -18.719 25.469 -2.705 1 90.38 174 LEU A N 1
ATOM 1370 C CA . LEU A 1 174 ? -19.875 25.547 -1.812 1 90.38 174 LEU A CA 1
ATOM 1371 C C . LEU A 1 174 ? -20.688 26.797 -2.092 1 90.38 174 LEU A C 1
ATOM 1373 O O . LEU A 1 174 ? -21.266 27.375 -1.173 1 90.38 174 LEU A O 1
ATOM 1377 N N . GLY A 1 175 ? -20.672 27.188 -3.361 1 89 175 GLY A N 1
ATOM 1378 C CA . GLY A 1 175 ? -21.344 28.422 -3.727 1 89 175 GLY A CA 1
ATOM 1379 C C . GLY A 1 175 ? -20.5 29.656 -3.467 1 89 175 GLY A C 1
ATOM 1380 O O . GLY A 1 175 ? -19.594 29.969 -4.238 1 89 175 GLY A O 1
ATOM 1381 N N . PRO A 1 176 ? -20.828 30.25 -2.248 1 86.38 176 PRO A N 1
ATOM 1382 C CA . PRO A 1 176 ? -20.094 31.484 -1.944 1 86.38 176 PRO A CA 1
ATOM 1383 C C . PRO A 1 176 ? -18.672 31.234 -1.452 1 86.38 176 PRO A C 1
ATOM 1385 O O . PRO A 1 176 ? -17.859 32.156 -1.395 1 86.38 176 PRO A O 1
ATOM 1388 N N . LEU A 1 177 ? -18.469 30.031 -1.146 1 91.94 177 LEU A N 1
ATOM 1389 C CA . LEU A 1 177 ? -17.188 29.672 -0.541 1 91.94 177 LEU A CA 1
ATOM 1390 C C . LEU A 1 177 ? -16.484 28.594 -1.348 1 91.94 177 LEU A C 1
ATOM 1392 O O . LEU A 1 177 ? -17.062 27.531 -1.6 1 91.94 177 LEU A O 1
ATOM 1396 N N . GLN A 1 178 ? -15.336 29 -1.857 1 90.94 178 GLN A N 1
ATOM 1397 C CA . GLN A 1 178 ? -14.461 28 -2.459 1 90.94 178 GLN A CA 1
ATOM 1398 C C . GLN A 1 178 ? -13.453 27.453 -1.441 1 90.94 178 GLN A C 1
ATOM 1400 O O . GLN A 1 178 ? -12.781 28.234 -0.763 1 90.94 178 GLN A O 1
ATOM 1405 N N . VAL A 1 179 ? -13.469 26.156 -1.319 1 93.62 179 VAL A N 1
ATOM 1406 C CA . VAL A 1 179 ? -12.602 25.562 -0.31 1 93.62 179 VAL A CA 1
ATOM 1407 C C . VAL A 1 179 ? -11.578 24.641 -0.982 1 93.62 179 VAL A C 1
ATOM 1409 O O . VAL A 1 179 ? -11.945 23.734 -1.728 1 93.62 179 VAL A O 1
ATOM 1412 N N . LEU A 1 180 ? -10.352 24.938 -0.756 1 91.5 180 LEU A N 1
ATOM 1413 C CA . LEU A 1 180 ? -9.281 24.031 -1.188 1 91.5 180 LEU A CA 1
ATOM 1414 C C . LEU A 1 180 ? -9.008 22.969 -0.131 1 91.5 180 LEU A C 1
ATOM 1416 O O . LEU A 1 180 ? -8.734 23.297 1.027 1 91.5 180 LEU A O 1
ATOM 1420 N N . VAL A 1 181 ? -9.117 21.75 -0.557 1 94.69 181 VAL A N 1
ATOM 1421 C CA . VAL A 1 181 ? -8.898 20.641 0.372 1 94.69 181 VAL A CA 1
ATOM 1422 C C . VAL A 1 181 ? -7.719 19.797 -0.107 1 94.69 181 VAL A C 1
ATOM 1424 O O . VAL A 1 181 ? -7.719 19.312 -1.24 1 94.69 181 VAL A O 1
ATOM 1427 N N . GLN A 1 182 ? -6.746 19.656 0.691 1 92.06 182 GLN A N 1
ATOM 1428 C CA . GLN A 1 182 ? -5.629 18.75 0.417 1 92.06 182 GLN A CA 1
ATOM 1429 C C . GLN A 1 182 ? -5.707 17.5 1.281 1 92.06 182 GLN A C 1
ATOM 1431 O O . GLN A 1 182 ? -5.773 17.594 2.51 1 92.06 182 GLN A O 1
ATOM 1436 N N . LEU A 1 183 ? -5.652 16.375 0.63 1 94.69 183 LEU A N 1
ATOM 1437 C CA . LEU A 1 183 ? -5.695 15.109 1.352 1 94.69 183 LEU A CA 1
ATOM 1438 C C . LEU A 1 183 ? -4.332 14.43 1.336 1 94.69 183 LEU A C 1
ATOM 1440 O O . LEU A 1 183 ? -3.711 14.305 0.279 1 94.69 183 LEU A O 1
ATOM 1444 N N . SER A 1 184 ? -3.82 14.125 2.49 1 92.62 184 SER A N 1
ATOM 1445 C CA . SER A 1 184 ? -2.695 13.211 2.658 1 92.62 184 SER A CA 1
ATOM 1446 C C . SER A 1 184 ? -3.174 11.797 2.963 1 92.62 184 SER A C 1
ATOM 1448 O O . SER A 1 184 ? -3.715 11.539 4.039 1 92.62 184 SER A O 1
ATOM 1450 N N . LEU A 1 185 ? -2.896 10.875 2.061 1 95.5 185 LEU A N 1
ATOM 1451 C CA . LEU A 1 185 ? -3.551 9.578 2.129 1 95.5 185 LEU A CA 1
ATOM 1452 C C . LEU A 1 185 ? -2.533 8.469 2.371 1 95.5 185 LEU A C 1
ATOM 1454 O O . LEU A 1 185 ? -1.637 8.25 1.551 1 95.5 185 LEU A O 1
ATOM 1458 N N . ASP A 1 186 ? -2.668 7.809 3.498 1 95 186 ASP A N 1
ATOM 1459 C CA . ASP A 1 186 ? -1.98 6.539 3.693 1 95 186 ASP A CA 1
ATOM 1460 C C . ASP A 1 186 ? -2.775 5.383 3.084 1 95 186 ASP A C 1
ATOM 1462 O O . ASP A 1 186 ? -3.662 5.605 2.258 1 95 186 ASP A O 1
ATOM 1466 N N . VAL A 1 187 ? -2.43 4.211 3.441 1 96.5 187 VAL A N 1
ATOM 1467 C CA . VAL A 1 187 ? -3.078 3.059 2.822 1 96.5 187 VAL A CA 1
ATOM 1468 C C . VAL A 1 187 ? -4.566 3.059 3.166 1 96.5 187 VAL A C 1
ATOM 1470 O O . VAL A 1 187 ? -5.402 2.703 2.332 1 96.5 187 VAL A O 1
ATOM 1473 N N . ARG A 1 188 ? -4.871 3.406 4.395 1 96.94 188 ARG A N 1
ATOM 1474 C CA . ARG A 1 188 ? -6.27 3.451 4.812 1 96.94 188 ARG A CA 1
ATOM 1475 C C . ARG A 1 188 ? -7.043 4.496 4.016 1 96.94 188 ARG A C 1
ATOM 1477 O O . ARG A 1 188 ? -8.164 4.234 3.568 1 96.94 188 ARG A O 1
ATOM 1484 N N . GLY A 1 189 ? -6.441 5.664 3.916 1 97.38 189 GLY A N 1
ATOM 1485 C CA . GLY A 1 189 ? -7.062 6.715 3.127 1 97.38 189 GLY A CA 1
ATOM 1486 C C . GLY A 1 189 ? -7.23 6.344 1.665 1 97.38 189 GLY A C 1
ATOM 1487 O O . GLY A 1 189 ? -8.281 6.59 1.074 1 97.38 189 GLY A O 1
ATOM 1488 N N . ARG A 1 190 ? -6.238 5.746 1.056 1 97.5 190 ARG A N 1
ATOM 1489 C CA . ARG A 1 190 ? -6.336 5.328 -0.341 1 97.5 190 ARG A CA 1
ATOM 1490 C C . ARG A 1 190 ? -7.406 4.258 -0.521 1 97.5 190 ARG A C 1
ATOM 1492 O O . ARG A 1 190 ? -8.117 4.25 -1.527 1 97.5 190 ARG A O 1
ATOM 1499 N N . THR A 1 191 ? -7.484 3.412 0.418 1 97.81 191 THR A N 1
ATOM 1500 C CA . THR A 1 191 ? -8.539 2.406 0.38 1 97.81 191 THR A CA 1
ATOM 1501 C C . THR A 1 191 ? -9.914 3.062 0.44 1 97.81 191 THR A C 1
ATOM 1503 O O . THR A 1 191 ? -10.828 2.67 -0.291 1 97.81 191 THR A O 1
ATOM 1506 N N . ALA A 1 192 ? -10.062 4.023 1.311 1 97.5 192 ALA A N 1
ATOM 1507 C CA . ALA A 1 192 ? -11.328 4.754 1.398 1 97.5 192 ALA A CA 1
ATOM 1508 C C . ALA A 1 192 ? -11.711 5.344 0.047 1 97.5 192 ALA A C 1
ATOM 1510 O O . ALA A 1 192 ? -12.867 5.254 -0.37 1 97.5 192 ALA A O 1
ATOM 1511 N N . ILE A 1 193 ? -10.742 5.918 -0.59 1 97.06 193 ILE A N 1
ATOM 1512 C CA . ILE A 1 193 ? -11 6.523 -1.894 1 97.06 193 ILE A CA 1
ATOM 1513 C C . ILE A 1 193 ? -11.461 5.449 -2.877 1 97.06 193 ILE A C 1
ATOM 1515 O O . ILE A 1 193 ? -12.422 5.652 -3.621 1 97.06 193 ILE A O 1
ATOM 1519 N N . THR A 1 194 ? -10.781 4.332 -2.877 1 96.88 194 THR A N 1
ATOM 1520 C CA . THR A 1 194 ? -11.148 3.232 -3.764 1 96.88 194 THR A CA 1
ATOM 1521 C C . THR A 1 194 ? -12.57 2.762 -3.48 1 96.88 194 THR A C 1
ATOM 1523 O O . THR A 1 194 ? -13.352 2.539 -4.41 1 96.88 194 THR A O 1
ATOM 1526 N N . VAL A 1 195 ? -12.922 2.613 -2.26 1 96 195 VAL A N 1
ATOM 1527 C CA . VAL A 1 195 ? -14.258 2.184 -1.863 1 96 195 VAL A CA 1
ATOM 1528 C C . VAL A 1 195 ? -15.289 3.18 -2.377 1 96 195 VAL A C 1
ATOM 1530 O O . VAL A 1 195 ? -16.266 2.791 -3.018 1 96 195 VAL A O 1
ATOM 1533 N N . ILE A 1 196 ? -15.055 4.422 -2.176 1 95.5 196 ILE A N 1
ATOM 1534 C CA . ILE A 1 196 ? -16 5.465 -2.555 1 95.5 196 ILE A CA 1
ATOM 1535 C C . ILE A 1 196 ? -16.141 5.504 -4.074 1 95.5 196 ILE A C 1
ATOM 1537 O O . ILE A 1 196 ? -17.266 5.5 -4.598 1 95.5 196 ILE A O 1
ATOM 1541 N N . GLU A 1 197 ? -15.047 5.398 -4.754 1 95.88 197 GLU A N 1
ATOM 1542 C CA . GLU A 1 197 ? -15.062 5.66 -6.188 1 95.88 197 GLU A CA 1
ATOM 1543 C C . GLU A 1 197 ? -15.367 4.395 -6.98 1 95.88 197 GLU A C 1
ATOM 1545 O O . GLU A 1 197 ? -16.109 4.434 -7.969 1 95.88 197 GLU A O 1
ATOM 1550 N N . GLU A 1 198 ? -14.844 3.289 -6.531 1 95.31 198 GLU A N 1
ATOM 1551 C CA . GLU A 1 198 ? -14.961 2.09 -7.355 1 95.31 198 GLU A CA 1
ATOM 1552 C C . GLU A 1 198 ? -16.062 1.175 -6.844 1 95.31 198 GLU A C 1
ATOM 1554 O O . GLU A 1 198 ? -16.672 0.428 -7.613 1 95.31 198 GLU A O 1
ATOM 1559 N N . ILE A 1 199 ? -16.281 1.179 -5.57 1 94.31 199 ILE A N 1
ATOM 1560 C CA . ILE A 1 199 ? -17.281 0.281 -5.012 1 94.31 199 ILE A CA 1
ATOM 1561 C C . ILE A 1 199 ? -18.625 0.997 -4.934 1 94.31 199 ILE A C 1
ATOM 1563 O O . ILE A 1 199 ? -19.656 0.43 -5.301 1 94.31 199 ILE A O 1
ATOM 1567 N N . PHE A 1 200 ? -18.594 2.242 -4.539 1 93.5 200 PHE A N 1
ATOM 1568 C CA . PHE A 1 200 ? -19.844 2.959 -4.336 1 93.5 200 PHE A CA 1
ATOM 1569 C C . PHE A 1 200 ? -20.219 3.781 -5.566 1 93.5 200 PHE A C 1
ATOM 1571 O O . PHE A 1 200 ? -21.328 4.301 -5.668 1 93.5 200 PHE A O 1
ATOM 1578 N N . ASP A 1 201 ? -19.281 3.914 -6.484 1 93.56 201 ASP A N 1
ATOM 1579 C CA . ASP A 1 201 ? -19.516 4.719 -7.68 1 93.56 201 ASP A CA 1
ATOM 1580 C C . ASP A 1 201 ? -19.891 6.152 -7.316 1 93.56 201 ASP A C 1
ATOM 1582 O O . ASP A 1 201 ? -20.891 6.68 -7.797 1 93.56 201 ASP A O 1
ATOM 1586 N N . ARG A 1 202 ? -19.156 6.707 -6.414 1 93.75 202 ARG A N 1
ATOM 1587 C CA . ARG A 1 202 ? -19.281 8.086 -5.953 1 93.75 202 ARG A CA 1
ATOM 1588 C C . ARG A 1 202 ? -17.938 8.82 -6.043 1 93.75 202 ARG A C 1
ATOM 1590 O O . ARG A 1 202 ? -16.938 8.242 -6.48 1 93.75 202 ARG A O 1
ATOM 1597 N N . GLN A 1 203 ? -18 10.047 -5.785 1 93.38 203 GLN A N 1
ATOM 1598 C CA . GLN A 1 203 ? -16.781 10.844 -5.77 1 93.38 203 GLN A CA 1
ATOM 1599 C C . GLN A 1 203 ? -16.406 11.242 -4.348 1 93.38 203 GLN A C 1
ATOM 1601 O O . GLN A 1 203 ? -17.281 11.406 -3.492 1 93.38 203 GLN A O 1
ATOM 1606 N N . ILE A 1 204 ? -15.109 11.32 -4.117 1 93.38 204 ILE A N 1
ATOM 1607 C CA . ILE A 1 204 ? -14.617 11.719 -2.801 1 93.38 204 ILE A CA 1
ATOM 1608 C C . ILE A 1 204 ? -15.188 13.086 -2.428 1 93.38 204 ILE A C 1
ATOM 1610 O O . ILE A 1 204 ? -15.43 13.359 -1.251 1 93.38 204 ILE A O 1
ATOM 1614 N N . THR A 1 205 ? -15.484 13.891 -3.359 1 93.5 205 THR A N 1
ATOM 1615 C CA . THR A 1 205 ? -16.031 15.219 -3.121 1 93.5 205 THR A CA 1
ATOM 1616 C C . THR A 1 205 ? -17.391 15.125 -2.436 1 93.5 205 THR A C 1
ATOM 1618 O O . THR A 1 205 ? -17.766 16.016 -1.657 1 93.5 205 THR A O 1
ATOM 1621 N N . ASP A 1 206 ? -18.094 14.055 -2.689 1 90.5 206 ASP A N 1
ATOM 1622 C CA . ASP A 1 206 ? -19.406 13.859 -2.053 1 90.5 206 ASP A CA 1
ATOM 1623 C C . ASP A 1 206 ? -19.25 13.688 -0.542 1 90.5 206 ASP A C 1
ATOM 1625 O O . ASP A 1 206 ? -20.078 14.172 0.228 1 90.5 206 ASP A O 1
ATOM 1629 N N . VAL A 1 207 ? -18.266 13.039 -0.181 1 92.38 207 VAL A N 1
ATOM 1630 C CA . VAL A 1 207 ? -18 12.805 1.235 1 92.38 207 VAL A CA 1
ATOM 1631 C C . VAL A 1 207 ? -17.469 14.078 1.886 1 92.38 207 VAL A C 1
ATOM 1633 O O . VAL A 1 207 ? -17.984 14.516 2.92 1 92.38 207 VAL A O 1
ATOM 1636 N N . ILE A 1 208 ? -16.516 14.672 1.227 1 95.19 208 ILE A N 1
ATOM 1637 C CA . ILE A 1 208 ? -15.812 15.812 1.807 1 95.19 208 ILE A CA 1
ATOM 1638 C C . ILE A 1 208 ? -16.766 17 1.911 1 95.19 208 ILE A C 1
ATOM 1640 O O . ILE A 1 208 ? -16.734 17.734 2.904 1 95.19 208 ILE A O 1
ATOM 1644 N N . GLU A 1 209 ? -17.578 17.141 0.912 1 94.5 209 GLU A N 1
ATOM 1645 C CA . GLU A 1 209 ? -18.484 18.281 0.888 1 94.5 209 GLU A CA 1
ATOM 1646 C C . GLU A 1 209 ? -19.422 18.281 2.1 1 94.5 209 GLU A C 1
ATOM 1648 O O . GLU A 1 209 ? -19.594 19.312 2.758 1 94.5 209 GLU A O 1
ATOM 1653 N N . ALA A 1 210 ? -19.969 17.156 2.381 1 93.19 210 ALA A N 1
ATOM 1654 C CA . ALA A 1 210 ? -20.875 17.031 3.521 1 93.19 210 ALA A CA 1
ATOM 1655 C C . ALA A 1 210 ? -20.156 17.359 4.828 1 93.19 210 ALA A C 1
ATOM 1657 O O . ALA A 1 210 ? -20.703 18.047 5.691 1 93.19 210 ALA A O 1
ATOM 1658 N N . GLY A 1 211 ? -19.016 16.844 4.977 1 95.69 211 GLY A N 1
ATOM 1659 C CA . GLY A 1 211 ? -18.234 17.094 6.172 1 95.69 211 GLY A CA 1
ATOM 1660 C C . GLY A 1 211 ? -17.812 18.531 6.316 1 95.69 211 GLY A C 1
ATOM 1661 O O . GLY A 1 211 ? -17.859 19.094 7.41 1 95.69 211 GLY A O 1
ATOM 1662 N N . VAL A 1 212 ? -17.453 19.125 5.227 1 96.44 212 VAL A N 1
ATOM 1663 C CA . VAL A 1 212 ? -16.969 20.5 5.234 1 96.44 212 VAL A CA 1
ATOM 1664 C C . VAL A 1 212 ? -18.125 21.453 5.562 1 96.44 212 VAL A C 1
ATOM 1666 O O . VAL A 1 212 ? -17.938 22.438 6.277 1 96.44 212 VAL A O 1
ATOM 1669 N N . ASP A 1 213 ? -19.266 21.156 5.074 1 93.94 213 ASP A N 1
ATOM 1670 C CA . ASP A 1 213 ? -20.422 21.969 5.41 1 93.94 213 ASP A CA 1
ATOM 1671 C C . ASP A 1 213 ? -20.656 22 6.918 1 93.94 213 ASP A C 1
ATOM 1673 O O . ASP A 1 213 ? -20.906 23.062 7.492 1 93.94 213 ASP A O 1
ATOM 1677 N N . ALA A 1 214 ? -20.594 20.875 7.473 1 95.88 214 ALA A N 1
ATOM 1678 C CA . ALA A 1 214 ? -20.734 20.781 8.922 1 95.88 214 ALA A CA 1
ATOM 1679 C C . ALA A 1 214 ? -19.625 21.531 9.633 1 95.88 214 ALA A C 1
ATOM 1681 O O . ALA A 1 214 ? -19.859 22.188 10.648 1 95.88 214 ALA A O 1
ATOM 1682 N N . LEU A 1 215 ? -18.469 21.438 9.133 1 97.38 215 LEU A N 1
ATOM 1683 C CA . LEU A 1 215 ? -17.312 22.094 9.734 1 97.38 215 LEU A CA 1
ATOM 1684 C C . LEU A 1 215 ? -17.438 23.609 9.672 1 97.38 215 LEU A C 1
ATOM 1686 O O . LEU A 1 215 ? -17.109 24.297 10.633 1 97.38 215 LEU A O 1
ATOM 1690 N N . VAL A 1 216 ? -17.891 24.078 8.57 1 96 216 VAL A N 1
ATOM 1691 C CA . VAL A 1 216 ? -18.062 25.516 8.391 1 96 216 VAL A CA 1
ATOM 1692 C C . VAL A 1 216 ? -19.016 26.062 9.453 1 96 216 VAL A C 1
ATOM 1694 O O . VAL A 1 216 ? -18.766 27.125 10.031 1 96 216 VAL A O 1
ATOM 1697 N N . SER A 1 217 ? -20.047 25.328 9.688 1 95.25 217 SER A N 1
ATOM 1698 C CA . SER A 1 217 ? -21 25.734 10.719 1 95.25 217 SER A CA 1
ATOM 1699 C C . SER A 1 217 ? -20.344 25.781 12.094 1 95.25 217 SER A C 1
ATOM 1701 O O . SER A 1 217 ? -20.578 26.703 12.867 1 95.25 217 SER A O 1
ATOM 1703 N N . GLU A 1 218 ? -19.578 24.797 12.359 1 97.06 218 GLU A N 1
ATOM 1704 C CA . GLU A 1 218 ? -18.859 24.75 13.633 1 97.06 218 GLU A CA 1
ATOM 1705 C C . GLU A 1 218 ? -17.875 25.906 13.742 1 97.06 218 GLU A C 1
ATOM 1707 O O . GLU A 1 218 ? -17.719 26.5 14.812 1 97.06 218 GLU A O 1
ATOM 1712 N N . ILE A 1 219 ? -17.203 26.172 12.695 1 95.44 219 ILE A N 1
ATOM 1713 C CA . ILE A 1 219 ? -16.219 27.25 12.672 1 95.44 219 ILE A CA 1
ATOM 1714 C C . ILE A 1 219 ? -16.906 28.578 12.93 1 95.44 219 ILE A C 1
ATOM 1716 O O . ILE A 1 219 ? -16.438 29.391 13.727 1 95.44 219 ILE A O 1
ATOM 1720 N N . ALA A 1 220 ? -18.016 28.766 12.289 1 95.25 220 ALA A N 1
ATOM 1721 C CA . ALA A 1 220 ? -18.781 30 12.461 1 95.25 220 ALA A CA 1
ATOM 1722 C C . ALA A 1 220 ? -19.234 30.172 13.906 1 95.25 220 ALA A C 1
ATOM 1724 O O . ALA A 1 220 ? -19.125 31.266 14.477 1 95.25 220 ALA A O 1
ATOM 1725 N N . ALA A 1 221 ? -19.734 29.125 14.414 1 96.12 221 ALA A N 1
ATOM 1726 C CA . ALA A 1 221 ? -20.219 29.156 15.797 1 96.12 221 ALA A CA 1
ATOM 1727 C C . ALA A 1 221 ? -19.078 29.469 16.766 1 96.12 221 ALA A C 1
ATOM 1729 O O . ALA A 1 221 ? -19.234 30.266 17.688 1 96.12 221 ALA A O 1
ATOM 1730 N N . ALA A 1 222 ? -18 28.812 16.578 1 95 222 ALA A N 1
ATOM 1731 C CA . ALA A 1 222 ? -16.844 29.031 17.438 1 95 222 ALA A CA 1
ATOM 1732 C C . ALA A 1 222 ? -16.328 30.469 17.312 1 95 222 ALA A C 1
ATOM 1734 O O . ALA A 1 222 ? -15.93 31.078 18.297 1 95 222 ALA A O 1
ATOM 1735 N N . ALA A 1 223 ? -16.297 30.953 16.156 1 93.5 223 ALA A N 1
ATOM 1736 C CA . ALA A 1 223 ? -15.852 32.312 15.914 1 93.5 223 ALA A CA 1
ATOM 1737 C C . ALA A 1 223 ? -16.766 33.312 16.594 1 93.5 223 ALA A C 1
ATOM 1739 O O . ALA A 1 223 ? -16.312 34.281 17.219 1 93.5 223 ALA A O 1
ATOM 1740 N N . GLN A 1 224 ? -18.031 33.125 16.406 1 94.62 224 GLN A N 1
ATOM 1741 C CA . GLN A 1 224 ? -19 33.969 17.047 1 94.62 224 GLN A CA 1
ATOM 1742 C C . GLN A 1 224 ? -18.797 34.031 18.562 1 94.62 224 GLN A C 1
ATOM 1744 O O . GLN A 1 224 ? -18.734 35.094 19.156 1 94.62 224 GLN A O 1
ATOM 1749 N N . SER A 1 225 ? -18.688 32.844 19.109 1 93.88 225 SER A N 1
ATOM 1750 C CA . SER A 1 225 ? -18.484 32.75 20.547 1 93.88 225 SER A CA 1
ATOM 1751 C C . SER A 1 225 ? -17.188 33.438 20.969 1 93.88 225 SER A C 1
ATOM 1753 O O . SER A 1 225 ? -17.141 34.062 22.047 1 93.88 225 SER A O 1
ATOM 1755 N N . SER A 1 226 ? -16.188 33.281 20.203 1 91.69 226 SER A N 1
ATOM 1756 C CA . SER A 1 226 ? -14.898 33.906 20.5 1 91.69 226 SER A CA 1
ATOM 1757 C C . SER A 1 226 ? -14.984 35.406 20.484 1 91.69 226 SER A C 1
ATOM 1759 O O . SER A 1 226 ? -14.398 36.094 21.344 1 91.69 226 SER A O 1
ATOM 1761 N N . VAL A 1 227 ? -15.688 36 19.562 1 90.56 227 VAL A N 1
ATOM 1762 C CA . VAL A 1 227 ? -15.852 37.438 19.453 1 90.56 227 VAL A CA 1
ATOM 1763 C C . VAL A 1 227 ? -16.641 37.969 20.656 1 90.56 227 VAL A C 1
ATOM 1765 O O . VAL A 1 227 ? -16.266 38.969 21.25 1 90.56 227 VAL A O 1
ATOM 1768 N N . GLU A 1 228 ? -17.625 37.25 20.984 1 91.94 228 GLU A N 1
ATOM 1769 C CA . GLU A 1 228 ? -18.469 37.656 22.094 1 91.94 228 GLU A CA 1
ATOM 1770 C C . GLU A 1 228 ? -17.734 37.562 23.438 1 91.94 228 GLU A C 1
ATOM 1772 O O . GLU A 1 228 ? -18.078 38.25 24.391 1 91.94 228 GLU A O 1
ATOM 1777 N N . ALA A 1 229 ? -16.781 36.75 23.484 1 90.88 229 ALA A N 1
ATOM 1778 C CA . ALA A 1 229 ? -16.016 36.531 24.719 1 90.88 229 ALA A CA 1
ATOM 1779 C C . ALA A 1 229 ? -14.891 37.562 24.844 1 90.88 229 ALA A C 1
ATOM 1781 O O . ALA A 1 229 ? -14.25 37.625 25.906 1 90.88 229 ALA A O 1
ATOM 1782 N N . MET A 1 230 ? -14.688 38.344 23.844 1 87.19 230 MET A N 1
ATOM 1783 C CA . MET A 1 230 ? -13.609 39.312 23.875 1 87.19 230 MET A CA 1
ATOM 1784 C C . MET A 1 230 ? -13.906 40.438 24.891 1 87.19 230 MET A C 1
ATOM 1786 O O . MET A 1 230 ? -15.047 40.875 25 1 87.19 230 MET A O 1
ATOM 1790 N N . ASP A 1 231 ? -12.883 40.844 25.625 1 85.38 231 ASP A N 1
ATOM 1791 C CA . ASP A 1 231 ? -13.008 41.969 26.547 1 85.38 231 ASP A CA 1
ATOM 1792 C C . ASP A 1 231 ? -12.742 43.312 25.828 1 85.38 231 ASP A C 1
ATOM 1794 O O . ASP A 1 231 ? -11.609 43.781 25.828 1 85.38 231 ASP A O 1
ATOM 1798 N N . ASP A 1 232 ? -13.805 43.844 25.297 1 81.69 232 ASP A N 1
ATOM 1799 C CA . ASP A 1 232 ? -13.695 45.156 24.641 1 81.69 232 ASP A CA 1
ATOM 1800 C C . ASP A 1 232 ? -13.828 46.281 25.656 1 81.69 232 ASP A C 1
ATOM 1802 O O . ASP A 1 232 ? -14.82 46.375 26.391 1 81.69 232 ASP A O 1
ATOM 1806 N N . PRO A 1 233 ? -12.844 47.125 25.688 1 82.94 233 PRO A N 1
ATOM 1807 C CA . PRO A 1 233 ? -12.883 48.219 26.656 1 82.94 233 PRO A CA 1
ATOM 1808 C C . PRO A 1 233 ? -14.062 49.156 26.438 1 82.94 233 PRO A C 1
ATOM 1810 O O . PRO A 1 233 ? -14.461 49.875 27.359 1 82.94 233 PRO A O 1
ATOM 1813 N N . LEU A 1 234 ? -14.617 49.188 25.297 1 84.94 234 LEU A N 1
ATOM 1814 C CA . LEU A 1 234 ? -15.68 50.125 24.984 1 84.94 234 LEU A CA 1
ATOM 1815 C C . LEU A 1 234 ? -17.047 49.531 25.297 1 84.94 234 LEU A C 1
ATOM 1817 O O . LEU A 1 234 ? -18.062 50.25 25.266 1 84.94 234 LEU A O 1
ATOM 1821 N N . GLY A 1 235 ? -17.047 48.25 25.625 1 85.69 235 GLY A N 1
ATOM 1822 C CA . GLY A 1 235 ? -18.297 47.594 26 1 85.69 235 GLY A CA 1
ATOM 1823 C C . GLY A 1 235 ? -18.406 46.156 25.484 1 85.69 235 GLY A C 1
ATOM 1824 O O . GLY A 1 235 ? -17.594 45.719 24.656 1 85.69 235 GLY A O 1
ATOM 1825 N N . PRO A 1 236 ? -19.422 45.5 25.953 1 89.81 236 PRO A N 1
ATOM 1826 C CA . PRO A 1 236 ? -19.609 44.125 25.531 1 89.81 236 PRO A CA 1
ATOM 1827 C C . PRO A 1 236 ? -20.016 44 24.062 1 89.81 236 PRO A C 1
ATOM 1829 O O . PRO A 1 236 ? -20.719 44.875 23.547 1 89.81 236 PRO A O 1
ATOM 1832 N N . LEU A 1 237 ? -19.578 42.938 23.484 1 91.5 237 LEU A N 1
ATOM 1833 C CA . LEU A 1 237 ? -19.844 42.719 22.078 1 91.5 237 LEU A CA 1
ATOM 1834 C C . LEU A 1 237 ? -20.875 41.594 21.891 1 91.5 237 LEU A C 1
ATOM 1836 O O . LEU A 1 237 ? -20.875 40.625 22.625 1 91.5 237 LEU A O 1
ATOM 1840 N N . SER A 1 238 ? -21.734 41.844 20.938 1 92.75 238 SER A N 1
ATOM 1841 C CA . SER A 1 238 ? -22.641 40.844 20.406 1 92.75 238 SER A CA 1
ATOM 1842 C C . SER A 1 238 ? -22.406 40.625 18.922 1 92.75 238 SER A C 1
ATOM 1844 O O . SER A 1 238 ? -22.469 41.562 18.125 1 92.75 238 SER A O 1
ATOM 1846 N N . ALA A 1 239 ? -22.141 39.375 18.594 1 92.62 239 ALA A N 1
ATOM 1847 C CA . ALA A 1 239 ? -21.797 39.094 17.203 1 92.62 239 ALA A CA 1
ATOM 1848 C C . ALA A 1 239 ? -22.875 38.25 16.531 1 92.62 239 ALA A C 1
ATOM 1850 O O . ALA A 1 239 ? -23.469 37.375 17.156 1 92.62 239 ALA A O 1
ATOM 1851 N N . GLY A 1 240 ? -23.219 38.594 15.25 1 90.44 240 GLY A N 1
ATOM 1852 C CA . GLY A 1 240 ? -24.031 37.719 14.422 1 90.44 240 GLY A CA 1
ATOM 1853 C C . GLY A 1 240 ? -23.25 36.562 13.844 1 90.44 240 GLY A C 1
ATOM 1854 O O . GLY A 1 240 ? -22.031 36.469 14.023 1 90.44 240 GLY A O 1
ATOM 1855 N N . PRO A 1 241 ? -23.984 35.688 13.195 1 90.44 241 PRO A N 1
ATOM 1856 C CA . PRO A 1 241 ? -23.266 34.562 12.539 1 90.44 241 PRO A CA 1
ATOM 1857 C C . PRO A 1 241 ? -22.297 35.062 11.461 1 90.44 241 PRO A C 1
ATOM 1859 O O . PRO A 1 241 ? -22.719 35.688 10.492 1 90.44 241 PRO A O 1
ATOM 1862 N N . PRO A 1 242 ? -21.078 34.75 11.664 1 93.62 242 PRO A N 1
ATOM 1863 C CA . PRO A 1 242 ? -20.125 35.219 10.641 1 93.62 242 PRO A CA 1
ATOM 1864 C C . PRO A 1 242 ? -20.188 34.375 9.359 1 93.62 242 PRO A C 1
ATOM 1866 O O . PRO A 1 242 ? -20.734 33.281 9.367 1 93.62 242 PRO A O 1
ATOM 1869 N N . GLU A 1 243 ? -19.688 35.031 8.289 1 93.75 243 GLU A N 1
ATOM 1870 C CA . GLU A 1 243 ? -19.5 34.312 7.027 1 93.75 243 GLU A CA 1
ATOM 1871 C C . GLU A 1 243 ? -18.047 33.906 6.824 1 93.75 243 GLU A C 1
ATOM 1873 O O . GLU A 1 243 ? -17.125 34.688 7.145 1 93.75 243 GLU A O 1
ATOM 1878 N N . CYS A 1 244 ? -17.938 32.719 6.363 1 93 244 CYS A N 1
ATOM 1879 C CA . CYS A 1 244 ? -16.594 32.25 6.012 1 93 244 CYS A CA 1
ATOM 1880 C C . CYS A 1 244 ? -16.219 32.719 4.613 1 93 244 CYS A C 1
ATOM 1882 O O . CYS A 1 244 ? -16.797 32.25 3.625 1 93 244 CYS A O 1
ATOM 1884 N N . ASP A 1 245 ? -15.156 33.562 4.547 1 93 245 ASP A N 1
ATOM 1885 C CA . ASP A 1 245 ? -14.758 34.156 3.279 1 93 245 ASP A CA 1
ATOM 1886 C C . ASP A 1 245 ? -13.727 33.281 2.561 1 93 245 ASP A C 1
ATOM 1888 O O . ASP A 1 245 ? -13.695 33.25 1.328 1 93 245 ASP A O 1
ATOM 1892 N N . GLN A 1 246 ? -12.883 32.781 3.309 1 91.81 246 GLN A N 1
ATOM 1893 C CA . GLN A 1 246 ? -11.852 31.875 2.816 1 91.81 246 GLN A CA 1
ATOM 1894 C C . GLN A 1 246 ? -11.648 30.688 3.768 1 91.81 246 GLN A C 1
ATOM 1896 O O . GLN A 1 246 ? -11.742 30.859 4.988 1 91.81 246 GLN A O 1
ATOM 1901 N N . LEU A 1 247 ? -11.422 29.578 3.152 1 92.81 247 LEU A N 1
ATOM 1902 C CA . LEU A 1 247 ? -11.188 28.391 3.969 1 92.81 247 LEU A CA 1
ATOM 1903 C C . LEU A 1 247 ? -10.266 27.422 3.248 1 92.81 247 LEU A C 1
ATOM 1905 O O . LEU A 1 247 ? -10.469 27.125 2.068 1 92.81 247 LEU A O 1
ATOM 1909 N N . SER A 1 248 ? -9.227 27.016 3.9 1 91 248 SER A N 1
ATOM 1910 C CA . SER A 1 248 ? -8.336 25.953 3.426 1 91 248 SER A CA 1
ATOM 1911 C C . SER A 1 248 ? -8.258 24.812 4.43 1 91 248 SER A C 1
ATOM 1913 O O . SER A 1 248 ? -8.164 25.047 5.637 1 91 248 SER A O 1
ATOM 1915 N N . LEU A 1 249 ? -8.359 23.656 3.881 1 93.31 249 LEU A N 1
ATOM 1916 C CA . LEU A 1 249 ? -8.336 22.484 4.742 1 93.31 249 LEU A CA 1
ATOM 1917 C C . LEU A 1 249 ? -7.215 21.531 4.328 1 93.31 249 LEU A C 1
ATOM 1919 O O . LEU A 1 249 ? -6.945 21.359 3.139 1 93.31 249 LEU A O 1
ATOM 1923 N N . THR A 1 250 ? -6.598 20.938 5.281 1 91.31 250 THR A N 1
ATOM 1924 C CA . THR A 1 250 ? -5.758 19.766 5.098 1 91.31 250 THR A CA 1
ATOM 1925 C C . THR A 1 250 ? -6.32 18.578 5.867 1 91.31 250 THR A C 1
ATOM 1927 O O . THR A 1 250 ? -6.66 18.688 7.047 1 91.31 250 THR A O 1
ATOM 1930 N N . ILE A 1 251 ? -6.496 17.531 5.168 1 94.25 251 ILE A N 1
ATOM 1931 C CA . ILE A 1 251 ? -6.918 16.281 5.797 1 94.25 251 ILE A CA 1
ATOM 1932 C C . ILE A 1 251 ? -5.738 15.312 5.867 1 94.25 251 ILE A C 1
ATOM 1934 O O . ILE A 1 251 ? -5.16 14.953 4.84 1 94.25 251 ILE A O 1
ATOM 1938 N N . ASP A 1 252 ? -5.395 14.852 7.078 1 91.12 252 ASP A N 1
ATOM 1939 C CA . ASP A 1 252 ? -4.176 14.055 7.215 1 91.12 252 ASP A CA 1
ATOM 1940 C C . ASP A 1 252 ? -4.5 12.633 7.664 1 91.12 252 ASP A C 1
ATOM 1942 O O . ASP A 1 252 ? -3.623 11.766 7.676 1 91.12 252 ASP A O 1
ATOM 1946 N N . GLU A 1 253 ? -5.75 12.391 8.008 1 93.88 253 GLU A N 1
ATOM 1947 C CA . GLU A 1 253 ? -6.199 11.047 8.359 1 93.88 253 GLU A CA 1
ATOM 1948 C C . GLU A 1 253 ? -7.586 10.766 7.785 1 93.88 253 GLU A C 1
ATOM 1950 O O . GLU A 1 253 ? -8.484 11.602 7.883 1 93.88 253 GLU A O 1
ATOM 1955 N N . VAL A 1 254 ? -7.711 9.703 7.145 1 97.06 254 VAL A N 1
ATOM 1956 C CA . VAL A 1 254 ? -8.984 9.203 6.648 1 97.06 254 VAL A CA 1
ATOM 1957 C C . VAL A 1 254 ? -9.195 7.766 7.109 1 97.06 254 VAL A C 1
ATOM 1959 O O . VAL A 1 254 ? -8.305 6.926 6.957 1 97.06 254 VAL A O 1
ATOM 1962 N N . ASP A 1 255 ? -10.289 7.547 7.691 1 97.62 255 ASP A N 1
ATOM 1963 C CA . ASP A 1 255 ? -10.648 6.207 8.133 1 97.62 255 ASP A CA 1
ATOM 1964 C C . ASP A 1 255 ? -12.125 5.918 7.871 1 97.62 255 ASP A C 1
ATOM 1966 O O . ASP A 1 255 ? -12.875 6.816 7.488 1 97.62 255 ASP A O 1
ATOM 1970 N N . PHE A 1 256 ? -12.523 4.699 7.992 1 97.81 256 PHE A N 1
ATOM 1971 C CA . PHE A 1 256 ? -13.914 4.293 7.832 1 97.81 256 PHE A CA 1
ATOM 1972 C C . PHE A 1 256 ? -14.227 3.084 8.703 1 97.81 256 PHE A C 1
ATOM 1974 O O . PHE A 1 256 ? -13.336 2.293 9.023 1 97.81 256 PHE A O 1
ATOM 1981 N N . ALA A 1 257 ? -15.43 3 9.07 1 97.5 257 ALA A N 1
ATOM 1982 C CA . ALA A 1 257 ? -15.898 1.88 9.883 1 97.5 257 ALA A CA 1
ATOM 1983 C C . ALA A 1 257 ? -17.375 1.594 9.625 1 97.5 257 ALA A C 1
ATOM 1985 O O . ALA A 1 257 ? -18.188 2.52 9.492 1 97.5 257 ALA A O 1
ATOM 1986 N N . ARG A 1 258 ? -17.688 0.354 9.602 1 95.81 258 ARG A N 1
ATOM 1987 C CA . ARG A 1 258 ? -19.078 -0.073 9.406 1 95.81 258 ARG A CA 1
ATOM 1988 C C . ARG A 1 258 ? -19.734 -0.411 10.742 1 95.81 258 ARG A C 1
ATOM 1990 O O . ARG A 1 258 ? -19.109 -1.021 11.609 1 95.81 258 ARG A O 1
ATOM 1997 N N . ASP A 1 259 ? -20.859 0.074 10.914 1 94.25 259 ASP A N 1
ATOM 1998 C CA . ASP A 1 259 ? -21.75 -0.286 12.023 1 94.25 259 ASP A CA 1
ATOM 1999 C C . ASP A 1 259 ? -23.141 -0.632 11.516 1 94.25 259 ASP A C 1
ATOM 2001 O O . ASP A 1 259 ? -23.953 0.26 11.25 1 94.25 259 ASP A O 1
ATOM 2005 N N . GLY A 1 260 ? -23.438 -1.941 11.43 1 91.25 260 GLY A N 1
ATOM 2006 C CA . GLY A 1 260 ? -24.703 -2.365 10.844 1 91.25 260 GLY A CA 1
ATOM 2007 C C . GLY A 1 260 ? -24.812 -2.031 9.367 1 91.25 260 GLY A C 1
ATOM 2008 O O . GLY A 1 260 ? -24.016 -2.492 8.555 1 91.25 260 GLY A O 1
ATOM 2009 N N . ALA A 1 261 ? -25.859 -1.174 9.094 1 91 261 ALA A N 1
ATOM 2010 C CA . ALA A 1 261 ? -26.094 -0.826 7.691 1 91 261 ALA A CA 1
ATOM 2011 C C . ALA A 1 261 ? -25.516 0.548 7.363 1 91 261 ALA A C 1
ATOM 2013 O O . ALA A 1 261 ? -25.844 1.132 6.324 1 91 261 ALA A O 1
ATOM 2014 N N . GLU A 1 262 ? -24.656 0.954 8.258 1 94.62 262 GLU A N 1
ATOM 2015 C CA . GLU A 1 262 ? -24.094 2.281 8.047 1 94.62 262 GLU A CA 1
ATOM 2016 C C . GLU A 1 262 ? -22.578 2.227 7.98 1 94.62 262 GLU A C 1
ATOM 2018 O O . GLU A 1 262 ? -21.938 1.443 8.688 1 94.62 262 GLU A O 1
ATOM 2023 N N . LEU A 1 263 ? -22.109 3.004 7.09 1 95.88 263 LEU A N 1
ATOM 2024 C CA . LEU A 1 263 ? -20.656 3.203 6.996 1 95.88 263 LEU A CA 1
ATOM 2025 C C . LEU A 1 263 ? -20.281 4.645 7.332 1 95.88 263 LEU A C 1
ATOM 2027 O O . LEU A 1 263 ? -20.797 5.582 6.719 1 95.88 263 LEU A O 1
ATOM 2031 N N . THR A 1 264 ? -19.422 4.781 8.281 1 97.69 264 THR A N 1
ATOM 2032 C CA . THR A 1 264 ? -19 6.121 8.68 1 97.69 264 THR A CA 1
ATOM 2033 C C . THR A 1 264 ? -17.562 6.391 8.25 1 97.69 264 THR A C 1
ATOM 2035 O O . THR A 1 264 ? -16.656 5.625 8.586 1 97.69 264 THR A O 1
ATOM 2038 N N . PHE A 1 265 ? -17.422 7.449 7.488 1 97.75 265 PHE A N 1
ATOM 2039 C CA . PHE A 1 265 ? -16.094 7.961 7.195 1 97.75 265 PHE A CA 1
ATOM 2040 C C . PHE A 1 265 ? -15.672 8.984 8.242 1 97.75 265 PHE A C 1
ATOM 2042 O O . PHE A 1 265 ? -16.453 9.867 8.609 1 97.75 265 PHE A O 1
ATOM 2049 N N . THR A 1 266 ? -14.5 8.844 8.727 1 98.19 266 THR A N 1
ATOM 2050 C CA . THR A 1 266 ? -13.906 9.781 9.672 1 98.19 266 THR A CA 1
ATOM 2051 C C . THR A 1 266 ? -12.688 10.469 9.062 1 98.19 266 THR A C 1
ATOM 2053 O O . THR A 1 266 ? -11.734 9.805 8.664 1 98.19 266 THR A O 1
ATOM 2056 N N . LEU A 1 267 ? -12.75 11.742 8.961 1 97.88 267 LEU A N 1
ATOM 2057 C CA . LEU A 1 267 ? -11.641 12.523 8.414 1 97.88 267 LEU A CA 1
ATOM 2058 C C . LEU A 1 267 ? -11.141 13.539 9.43 1 97.88 267 LEU A C 1
ATOM 2060 O O . LEU A 1 267 ? -11.938 14.211 10.094 1 97.88 267 LEU A O 1
ATOM 2064 N N . GLU A 1 268 ? -9.859 13.586 9.617 1 96.44 268 GLU A N 1
ATOM 2065 C CA . GLU A 1 268 ? -9.203 14.516 10.531 1 96.44 268 GLU A CA 1
ATOM 2066 C C . GLU A 1 268 ? -8.203 15.398 9.797 1 96.44 268 GLU A C 1
ATOM 2068 O O . GLU A 1 268 ? -7.578 14.969 8.828 1 96.44 268 GLU A O 1
ATOM 2073 N N . GLY A 1 269 ? -8.148 16.625 10.312 1 92.5 269 GLY A N 1
ATOM 2074 C CA . GLY A 1 269 ? -7.211 17.531 9.68 1 92.5 269 GLY A CA 1
ATOM 2075 C C . GLY A 1 269 ? -7.145 18.891 10.359 1 92.5 269 GLY A C 1
ATOM 2076 O O . GLY A 1 269 ? -7.398 19 11.555 1 92.5 269 GLY A O 1
ATOM 2077 N N . ALA A 1 270 ? -6.633 19.844 9.617 1 89.25 270 ALA A N 1
ATOM 2078 C CA . ALA A 1 270 ? -6.484 21.219 10.078 1 89.25 270 ALA A CA 1
ATOM 2079 C C . ALA A 1 270 ? -7.113 22.203 9.086 1 89.25 270 ALA A C 1
ATOM 2081 O O . ALA A 1 270 ? -7.332 21.859 7.922 1 89.25 270 ALA A O 1
ATOM 2082 N N . PHE A 1 271 ? -7.535 23.312 9.664 1 91.38 271 PHE A N 1
ATOM 2083 C CA . PHE A 1 271 ? -8.125 24.344 8.805 1 91.38 271 PHE A CA 1
ATOM 2084 C C . PHE A 1 271 ? -7.547 25.719 9.125 1 91.38 271 PHE A C 1
ATOM 2086 O O . PHE A 1 271 ? -7.031 25.938 10.219 1 91.38 271 PHE A O 1
ATOM 2093 N N . VAL A 1 272 ? -7.523 26.562 8.141 1 86 272 VAL A N 1
ATOM 2094 C CA . VAL A 1 272 ? -7.305 28 8.25 1 86 272 VAL A CA 1
ATOM 2095 C C . VAL A 1 272 ? -8.375 28.75 7.457 1 86 272 VAL A C 1
ATOM 2097 O O . VAL A 1 272 ? -8.656 28.406 6.309 1 86 272 VAL A O 1
ATOM 2100 N N . GLY A 1 273 ? -8.984 29.688 8.156 1 89.38 273 GLY A N 1
ATOM 2101 C CA . GLY A 1 273 ? -10.047 30.406 7.48 1 89.38 273 GLY A CA 1
ATOM 2102 C C . GLY A 1 273 ? -10.133 31.859 7.895 1 89.38 273 GLY A C 1
ATOM 2103 O O . GLY A 1 273 ? -9.547 32.25 8.906 1 89.38 273 GLY A O 1
ATOM 2104 N N . GLU A 1 274 ? -10.719 32.625 7.07 1 90.12 274 GLU A N 1
ATOM 2105 C CA . GLU A 1 274 ? -11.062 34 7.328 1 90.12 274 GLU A CA 1
ATOM 2106 C C . GLU A 1 274 ? -12.57 34.219 7.414 1 90.12 274 GLU A C 1
ATOM 2108 O O . GLU A 1 274 ? -13.32 33.656 6.598 1 90.12 274 GLU A O 1
ATOM 2113 N N . LEU A 1 275 ? -12.961 34.906 8.438 1 93.75 275 LEU A N 1
ATOM 2114 C CA . LEU A 1 275 ? -14.383 35.125 8.664 1 93.75 275 LEU A CA 1
ATOM 2115 C C . LEU A 1 275 ? -14.695 36.625 8.781 1 93.75 275 LEU A C 1
ATOM 2117 O O . LEU A 1 275 ? -13.836 37.406 9.203 1 93.75 275 LEU A O 1
ATOM 2121 N N . SER A 1 276 ? -15.898 36.906 8.312 1 94 276 SER A N 1
ATOM 2122 C CA . SER A 1 276 ? -16.406 38.281 8.461 1 94 276 SER A CA 1
ATOM 2123 C C . SER A 1 276 ? -17.875 38.281 8.891 1 94 276 SER A C 1
ATOM 2125 O O . SER A 1 276 ? -18.609 37.312 8.602 1 94 276 SER A O 1
ATOM 2127 N N . GLY A 1 277 ? -18.188 39.312 9.672 1 93.88 277 GLY A N 1
ATOM 2128 C CA . GLY A 1 277 ? -19.562 39.406 10.094 1 93.88 277 GLY A CA 1
ATOM 2129 C C . GLY A 1 277 ? -19.875 40.688 10.852 1 93.88 277 GLY A C 1
ATOM 2130 O O . GLY A 1 277 ? -19 41.5 11.055 1 93.88 277 GLY A O 1
ATOM 2131 N N . SER A 1 278 ? -21.172 40.781 11.219 1 93.81 278 SER A N 1
ATOM 2132 C CA . SER A 1 278 ? -21.625 41.969 11.961 1 93.81 278 SER A CA 1
ATOM 2133 C C . SER A 1 278 ? -21.391 41.781 13.461 1 93.81 278 SER A C 1
ATOM 2135 O O . SER A 1 278 ? -21.531 40.688 13.992 1 93.81 278 SER A O 1
ATOM 2137 N N . VAL A 1 279 ? -21.031 42.906 14.047 1 94 279 VAL A N 1
ATOM 2138 C CA . VAL A 1 279 ? -20.828 42.969 15.492 1 94 279 VAL A CA 1
ATOM 2139 C C . VAL A 1 279 ? -21.531 44.188 16.062 1 94 279 VAL A C 1
ATOM 2141 O O . VAL A 1 279 ? -21.547 45.25 15.43 1 94 279 VAL A O 1
ATOM 2144 N N . VAL A 1 280 ? -22.141 43.969 17.219 1 92.69 280 VAL A N 1
ATOM 2145 C CA . VAL A 1 280 ? -22.797 45.094 17.906 1 92.69 280 VAL A CA 1
ATOM 2146 C C . VAL A 1 280 ? -22.141 45.312 19.266 1 92.69 280 VAL A C 1
ATOM 2148 O O . VAL A 1 280 ? -21.906 44.344 20.016 1 92.69 280 VAL A O 1
ATOM 2151 N N . ARG A 1 281 ? -21.828 46.5 19.531 1 91 281 ARG A N 1
ATOM 2152 C CA . ARG A 1 281 ? -21.25 46.844 20.812 1 91 281 ARG A CA 1
ATOM 2153 C C . ARG A 1 281 ? -22.25 47.656 21.656 1 91 281 ARG A C 1
ATOM 2155 O O . ARG A 1 281 ? -22.875 48.594 21.156 1 91 281 ARG A O 1
ATOM 2162 N N . SER A 1 282 ? -22.422 47.156 22.828 1 87.5 282 SER A N 1
ATOM 2163 C CA . SER A 1 282 ? -23.234 47.938 23.75 1 87.5 282 SER A CA 1
ATOM 2164 C C . SER A 1 282 ? -22.406 49 24.469 1 87.5 282 SER A C 1
ATOM 2166 O O . SER A 1 282 ? -21.312 48.719 24.969 1 87.5 282 SER A O 1
ATOM 2168 N N . SER A 1 283 ? -22.734 50.281 24.25 1 74.12 283 SER A N 1
ATOM 2169 C CA . SER A 1 283 ? -21.984 51.344 24.875 1 74.12 283 SER A CA 1
ATOM 2170 C C . SER A 1 283 ? -22.062 51.281 26.406 1 74.12 283 SER A C 1
ATOM 2172 O O . SER A 1 283 ? -23.078 50.844 26.953 1 74.12 283 SER A O 1
ATOM 2174 N N . SER A 1 284 ? -20.891 51.312 27.047 1 65.25 284 SER A N 1
ATOM 2175 C CA . SER A 1 284 ? -20.797 51.312 28.5 1 65.25 284 SER A CA 1
ATOM 2176 C C . SER A 1 284 ? -21.719 52.344 29.125 1 65.25 284 SER A C 1
ATOM 2178 O O . SER A 1 284 ? -22.125 52.188 30.281 1 65.25 284 SER A O 1
ATOM 2180 N N . ASP A 1 285 ? -21.875 53.5 28.469 1 61.78 285 ASP A N 1
ATOM 2181 C CA . ASP A 1 285 ? -22.625 54.562 29.125 1 61.78 285 ASP A CA 1
ATOM 2182 C C . ASP A 1 285 ? -24.125 54.312 28.969 1 61.78 285 ASP A C 1
ATOM 2184 O O . ASP A 1 285 ? -24.938 55.125 29.438 1 61.78 285 ASP A O 1
ATOM 2188 N N . GLY A 1 286 ? -24.672 53.219 28.688 1 61.47 286 GLY A N 1
ATOM 2189 C CA .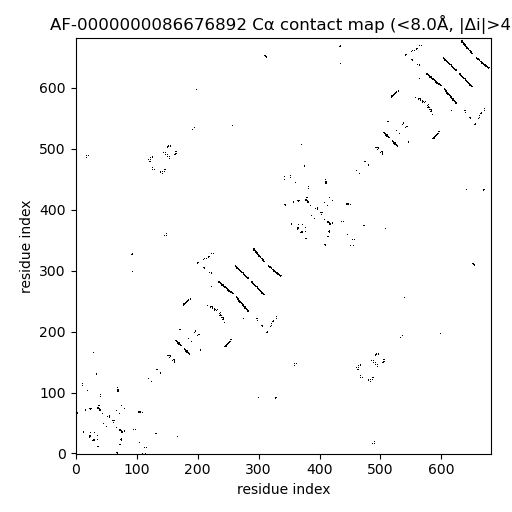 GLY A 1 286 ? -26.062 52.844 28.734 1 61.47 286 GLY A CA 1
ATOM 2190 C C . GLY A 1 286 ? -26.859 53.312 27.547 1 61.47 286 GLY A C 1
ATOM 2191 O O . GLY A 1 286 ? -28.031 52.969 27.391 1 61.47 286 GLY A O 1
ATOM 2192 N N . ASP A 1 287 ? -26.422 54.281 26.688 1 60.22 287 ASP A N 1
ATOM 2193 C CA . ASP A 1 287 ? -27.375 55.031 25.859 1 60.22 287 ASP A CA 1
ATOM 2194 C C . ASP A 1 287 ? -27.328 54.562 24.406 1 60.22 287 ASP A C 1
ATOM 2196 O O . ASP A 1 287 ? -28.156 54.969 23.594 1 60.22 287 ASP A O 1
ATOM 2200 N N . GLY A 1 288 ? -26.391 53.562 23.922 1 76.38 288 GLY A N 1
ATOM 2201 C CA . GLY A 1 288 ? -26.547 53.312 22.5 1 76.38 288 GLY A CA 1
ATOM 2202 C C . GLY A 1 288 ? -25.797 52.094 22.016 1 76.38 288 GLY A C 1
ATOM 2203 O O . GLY A 1 288 ? -25.109 51.438 22.797 1 76.38 288 GLY A O 1
ATOM 2204 N N . LEU A 1 289 ? -26.344 51.438 20.891 1 86.12 289 LEU A N 1
ATOM 2205 C CA . LEU A 1 289 ? -25.719 50.312 20.172 1 86.12 289 LEU A CA 1
ATOM 2206 C C . LEU A 1 289 ? -24.922 50.812 18.984 1 86.12 289 LEU A C 1
ATOM 2208 O O . LEU A 1 289 ? -25.344 51.719 18.266 1 86.12 289 LEU A O 1
ATOM 2212 N N . ASP A 1 290 ? -23.672 50.406 18.969 1 86.88 290 ASP A N 1
ATOM 2213 C CA . ASP A 1 290 ? -22.844 50.656 17.781 1 86.88 290 ASP A CA 1
ATOM 2214 C C . ASP A 1 290 ? -22.844 49.469 16.844 1 86.88 290 ASP A C 1
ATOM 2216 O O . ASP A 1 290 ? -22.5 48.344 17.25 1 86.88 290 ASP A O 1
ATOM 2220 N N . ASP A 1 291 ? -23.25 49.781 15.578 1 89.25 291 ASP A N 1
ATOM 2221 C CA . ASP A 1 291 ? -23.172 48.75 14.547 1 89.25 291 ASP A CA 1
ATOM 2222 C C . ASP A 1 291 ? -21.766 48.688 13.953 1 89.25 291 ASP A C 1
ATOM 2224 O O . ASP A 1 291 ? -21.328 49.625 13.289 1 89.25 291 ASP A O 1
ATOM 2228 N N . LEU A 1 292 ? -21.109 47.562 14.211 1 91.56 292 LEU A N 1
ATOM 2229 C CA . LEU A 1 292 ? -19.734 47.375 13.773 1 91.56 292 LEU A CA 1
ATOM 2230 C C . LEU A 1 292 ? -19.609 46.219 12.797 1 91.56 292 LEU A C 1
ATOM 2232 O O . LEU A 1 292 ? -20.594 45.5 12.555 1 91.56 292 LEU A O 1
ATOM 2236 N N . GLN A 1 293 ? -18.391 46.219 12.141 1 91.94 293 GLN A N 1
ATOM 2237 C CA . GLN A 1 293 ? -17.984 45.062 11.344 1 91.94 293 GLN A CA 1
ATOM 2238 C C . GLN A 1 293 ? -16.781 44.344 11.977 1 91.94 293 GLN A C 1
ATOM 2240 O O . GLN A 1 293 ? -15.93 45 12.594 1 91.94 293 GLN A O 1
ATOM 2245 N N . GLY A 1 294 ? -16.844 43.031 11.852 1 90.81 294 GLY A N 1
ATOM 2246 C CA . GLY A 1 294 ? -15.742 42.25 12.398 1 90.81 294 GLY A CA 1
ATOM 2247 C C . GLY A 1 294 ? -15.086 41.344 11.367 1 90.81 294 GLY A C 1
ATOM 2248 O O . GLY A 1 294 ? -15.773 40.75 10.539 1 90.81 294 GLY A O 1
ATOM 2249 N N . ASP A 1 295 ? -13.719 41.375 11.344 1 90.12 295 ASP A N 1
ATOM 2250 C CA . ASP A 1 295 ? -12.914 40.406 10.578 1 90.12 295 ASP A CA 1
ATOM 2251 C C . ASP A 1 295 ? -12.047 39.562 11.508 1 90.12 295 ASP A C 1
ATOM 2253 O O . ASP A 1 295 ? -11.508 40.062 12.492 1 90.12 295 ASP A O 1
ATOM 2257 N N . SER A 1 296 ? -12.055 38.281 11.227 1 87.19 296 SER A N 1
ATOM 2258 C CA . SER A 1 296 ? -11.242 37.406 12.062 1 87.19 296 SER A CA 1
ATOM 2259 C C . SER A 1 296 ? -10.57 36.312 11.234 1 87.19 296 SER A C 1
ATOM 2261 O O . SER A 1 296 ? -11.016 36 10.125 1 87.19 296 SER A O 1
ATOM 2263 N N . GLU A 1 297 ? -9.422 35.875 11.703 1 85.12 297 GLU A N 1
ATOM 2264 C CA . GLU A 1 297 ? -8.766 34.656 11.219 1 85.12 297 GLU A CA 1
ATOM 2265 C C . GLU A 1 297 ? -8.859 33.531 12.242 1 85.12 297 GLU A C 1
ATOM 2267 O O . GLU A 1 297 ? -8.602 33.75 13.43 1 85.12 297 GLU A O 1
ATOM 2272 N N . ALA A 1 298 ? -9.328 32.438 11.734 1 87.81 298 ALA A N 1
ATOM 2273 C CA . ALA A 1 298 ? -9.469 31.297 12.609 1 87.81 298 ALA A CA 1
ATOM 2274 C C . ALA A 1 298 ? -8.672 30.109 12.078 1 87.81 298 ALA A C 1
ATOM 2276 O O . ALA A 1 298 ? -8.5 29.953 10.867 1 87.81 298 ALA A O 1
ATOM 2277 N N . ALA A 1 299 ? -8.102 29.328 12.984 1 86.25 299 ALA A N 1
ATOM 2278 C CA . ALA A 1 299 ? -7.387 28.094 12.656 1 86.25 299 ALA A CA 1
ATOM 2279 C C . ALA A 1 299 ? -7.602 27.031 13.727 1 86.25 299 ALA A C 1
ATOM 2281 O O . ALA A 1 299 ? -7.938 27.359 14.867 1 86.25 299 ALA A O 1
ATOM 2282 N N . GLY A 1 300 ? -7.453 25.828 13.312 1 88.12 300 GLY A N 1
ATOM 2283 C CA . GLY A 1 300 ? -7.617 24.766 14.281 1 88.12 300 GLY A CA 1
ATOM 2284 C C . GLY A 1 300 ? -7.562 23.375 13.656 1 88.12 300 GLY A C 1
ATOM 2285 O O . GLY A 1 300 ? -7.133 23.234 12.508 1 88.12 300 GLY A O 1
ATOM 2286 N N . ARG A 1 301 ? -7.816 22.391 14.5 1 91.69 301 ARG A N 1
ATOM 2287 C CA . ARG A 1 301 ? -7.949 21.016 14.055 1 91.69 301 ARG A CA 1
ATOM 2288 C C . ARG A 1 301 ? -9.398 20.547 14.141 1 91.69 301 ARG A C 1
ATOM 2290 O O . ARG A 1 301 ? -10.188 21.094 14.914 1 91.69 301 ARG A O 1
ATOM 2297 N N . PHE A 1 302 ? -9.617 19.656 13.312 1 95.62 302 PHE A N 1
ATOM 2298 C CA . PHE A 1 302 ? -11 19.188 13.273 1 95.62 302 PHE A CA 1
ATOM 2299 C C . PHE A 1 302 ? -11.07 17.688 13.062 1 95.62 302 PHE A C 1
ATOM 2301 O O . PHE A 1 302 ? -10.078 17.062 12.664 1 95.62 302 PHE A O 1
ATOM 2308 N N . THR A 1 303 ? -12.172 17.125 13.414 1 97.94 303 THR A N 1
ATOM 2309 C CA . THR A 1 303 ? -12.656 15.828 12.969 1 97.94 303 THR A CA 1
ATOM 2310 C C . THR A 1 303 ? -14.078 15.945 12.414 1 97.94 303 THR A C 1
ATOM 2312 O O . THR A 1 303 ? -14.922 16.625 13 1 97.94 303 THR A O 1
ATOM 2315 N N . PHE A 1 304 ? -14.273 15.469 11.258 1 96.81 304 PHE A N 1
ATOM 2316 C CA . PHE A 1 304 ? -15.672 15.359 10.852 1 96.81 304 PHE A CA 1
ATOM 2317 C C . PHE A 1 304 ? -16 13.93 10.43 1 96.81 304 PHE A C 1
ATOM 2319 O O . PHE A 1 304 ? -15.102 13.133 10.156 1 96.81 304 PHE A O 1
ATOM 2326 N N . TRP A 1 305 ? -17.297 13.625 10.516 1 97.75 305 TRP A N 1
ATOM 2327 C CA . TRP A 1 305 ? -17.859 12.297 10.25 1 97.75 305 TRP A CA 1
ATOM 2328 C C . TRP A 1 305 ? -18.953 12.375 9.195 1 97.75 305 TRP A C 1
ATOM 2330 O O . TRP A 1 305 ? -19.781 13.281 9.227 1 97.75 305 TRP A O 1
ATOM 2340 N N . VAL A 1 306 ? -18.875 11.484 8.289 1 96.94 306 VAL A N 1
ATOM 2341 C CA . VAL A 1 306 ? -19.906 11.359 7.273 1 96.94 306 VAL A CA 1
ATOM 2342 C C . VAL A 1 306 ? -20.422 9.922 7.246 1 96.94 306 VAL A C 1
ATOM 2344 O O . VAL A 1 306 ? -19.656 8.977 7.051 1 96.94 306 VAL A O 1
ATOM 2347 N N . THR A 1 307 ? -21.672 9.781 7.398 1 96.75 307 THR A N 1
ATOM 2348 C CA . THR A 1 307 ? -22.281 8.453 7.473 1 96.75 307 THR A CA 1
ATOM 2349 C C . THR A 1 307 ? -23.094 8.156 6.223 1 96.75 307 THR A C 1
ATOM 2351 O O . THR A 1 307 ? -23.922 8.969 5.805 1 96.75 307 THR A O 1
ATOM 2354 N N . TRP A 1 308 ? -22.812 7.02 5.652 1 94.56 308 TRP A N 1
ATOM 2355 C CA . TRP A 1 308 ? -23.531 6.578 4.457 1 94.56 308 TRP A CA 1
ATOM 2356 C C . TRP A 1 308 ? -24.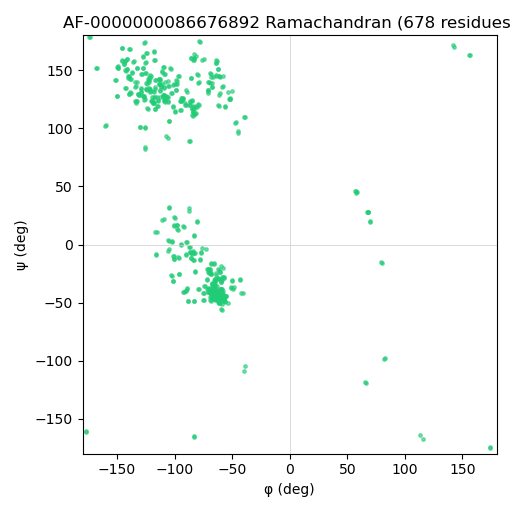375 5.344 4.754 1 94.56 308 TRP A C 1
ATOM 2358 O O . TRP A 1 308 ? -23.969 4.465 5.512 1 94.56 308 TRP A O 1
ATOM 2368 N N . ASP A 1 309 ? -25.547 5.328 4.129 1 93 309 ASP A N 1
ATOM 2369 C CA . ASP A 1 309 ? -26.469 4.199 4.238 1 93 309 ASP A CA 1
ATOM 2370 C C . ASP A 1 309 ? -26.141 3.129 3.199 1 93 309 ASP A C 1
ATOM 2372 O O . ASP A 1 309 ? -26.297 3.357 1.998 1 93 309 ASP A O 1
ATOM 2376 N N . LEU A 1 310 ? -25.828 1.908 3.646 1 90.56 310 LEU A N 1
ATOM 2377 C CA . LEU A 1 310 ? -25.375 0.844 2.758 1 90.56 310 LEU A CA 1
ATOM 2378 C C . LEU A 1 310 ? -26.562 0.088 2.166 1 90.56 310 LEU A C 1
ATOM 2380 O O . LEU A 1 310 ? -26.391 -0.756 1.284 1 90.56 310 LEU A O 1
ATOM 2384 N N . THR A 1 311 ? -27.734 0.425 2.639 1 87.62 311 THR A N 1
ATOM 2385 C CA . THR A 1 311 ? -28.922 -0.244 2.105 1 87.62 311 THR A CA 1
ATOM 2386 C C . THR A 1 311 ? -29.375 0.414 0.804 1 87.62 311 THR A C 1
ATOM 2388 O O . THR A 1 311 ? -30.25 -0.103 0.114 1 87.62 311 THR A O 1
ATOM 2391 N N . GLN A 1 312 ? -28.75 1.446 0.547 1 84.5 312 GLN A N 1
ATOM 2392 C CA . GLN A 1 312 ? -29 2.131 -0.717 1 84.5 312 GLN A CA 1
ATOM 2393 C C . GLN A 1 312 ? -27.938 1.777 -1.758 1 84.5 312 GLN A C 1
ATOM 2395 O O . GLN A 1 312 ? -26.781 1.579 -1.419 1 84.5 312 GLN A O 1
ATOM 2400 N N . ALA A 1 313 ? -28.344 1.616 -3.031 1 78.5 313 ALA A N 1
ATOM 2401 C CA . ALA A 1 313 ? -27.406 1.345 -4.109 1 78.5 313 ALA A CA 1
ATOM 2402 C C . ALA A 1 313 ? -27.562 2.352 -5.246 1 78.5 313 ALA A C 1
ATOM 2404 O O . ALA A 1 313 ? -28.516 2.285 -6.012 1 78.5 313 ALA A O 1
ATOM 2405 N N . PRO A 1 314 ? -26.656 3.361 -5.277 1 83.69 314 PRO A N 1
ATOM 2406 C CA . PRO A 1 314 ? -25.438 3.486 -4.473 1 83.69 314 PRO A CA 1
ATOM 2407 C C . PRO A 1 314 ? -25.688 4.09 -3.096 1 83.69 314 PRO A C 1
ATOM 2409 O O . PRO A 1 314 ? -26.703 4.777 -2.898 1 83.69 314 PRO A O 1
ATOM 2412 N N . PRO A 1 315 ? -24.734 3.795 -2.238 1 85.81 315 PRO A N 1
ATOM 2413 C CA . PRO A 1 315 ? -24.922 4.375 -0.906 1 85.81 315 PRO A CA 1
ATOM 2414 C C . PRO A 1 315 ? -24.938 5.902 -0.927 1 85.81 315 PRO A C 1
ATOM 2416 O O . PRO A 1 315 ? -24.281 6.523 -1.771 1 85.81 315 PRO A O 1
ATOM 2419 N N . GLY A 1 316 ? -25.734 6.465 -0.074 1 83.31 316 GLY A N 1
ATOM 2420 C CA . GLY A 1 316 ? -25.828 7.91 0.047 1 83.31 316 GLY A CA 1
ATOM 2421 C C . GLY A 1 316 ? -25.641 8.406 1.468 1 83.31 316 GLY A C 1
ATOM 2422 O O . GLY A 1 316 ? -25.734 7.625 2.42 1 83.31 316 GLY A O 1
ATOM 2423 N N . SER A 1 317 ? -25.344 9.695 1.504 1 87.06 317 SER A N 1
ATOM 2424 C CA . SER A 1 317 ? -25.062 10.305 2.799 1 87.06 317 SER A CA 1
ATOM 2425 C C . SER A 1 317 ? -26.328 10.414 3.643 1 87.06 317 SER A C 1
ATOM 2427 O O . SER A 1 317 ? -27.391 10.82 3.143 1 87.06 317 SER A O 1
ATOM 2429 N N . ARG A 1 318 ? -26.266 10.016 4.926 1 88.44 318 ARG A N 1
ATOM 2430 C CA . ARG A 1 318 ? -27.344 10.164 5.898 1 88.44 318 ARG A CA 1
ATOM 2431 C C . ARG A 1 318 ? -27.078 11.352 6.816 1 88.44 318 ARG A C 1
ATOM 2433 O O . ARG A 1 318 ? -27.969 11.758 7.57 1 88.44 318 ARG A O 1
ATOM 2440 N N . GLY A 1 319 ? -25.953 11.82 6.695 1 92.06 319 GLY A N 1
ATOM 2441 C CA . GLY A 1 319 ? -25.625 12.953 7.551 1 92.06 319 GLY A CA 1
ATOM 2442 C C . GLY A 1 319 ? -24.141 13.117 7.801 1 92.06 319 GLY A C 1
ATOM 2443 O O . GLY A 1 319 ? -23.359 12.195 7.57 1 92.06 319 GLY A O 1
ATOM 2444 N N . ALA A 1 320 ? -23.828 14.359 8.273 1 96.44 320 ALA A N 1
ATOM 2445 C CA . ALA A 1 320 ? -22.438 14.688 8.609 1 96.44 320 ALA A CA 1
ATOM 2446 C C . ALA A 1 320 ? -22.375 15.523 9.883 1 96.44 320 ALA A C 1
ATOM 2448 O O . ALA A 1 320 ? -23.344 16.203 10.242 1 96.44 320 ALA A O 1
ATOM 2449 N N . SER A 1 321 ? -21.359 15.289 10.609 1 97.5 321 SER A N 1
ATOM 2450 C CA . SER A 1 321 ? -21.078 16.094 11.789 1 97.5 321 SER A CA 1
ATOM 2451 C C . SER A 1 321 ? -19.594 16.453 11.867 1 97.5 321 SER A C 1
ATOM 2453 O O . SER A 1 321 ? -18.766 15.828 11.188 1 97.5 321 SER A O 1
ATOM 2455 N N . ALA A 1 322 ? -19.312 17.531 12.594 1 98.12 322 ALA A N 1
ATOM 2456 C CA . ALA A 1 322 ? -17.922 17.969 12.734 1 98.12 322 ALA A CA 1
ATOM 2457 C C . ALA A 1 322 ? -17.656 18.5 14.141 1 98.12 322 ALA A C 1
ATOM 2459 O O . ALA A 1 322 ? -18.578 18.938 14.828 1 98.12 322 ALA A O 1
ATOM 2460 N N . GLU A 1 323 ? -16.5 18.328 14.531 1 97.88 323 GLU A N 1
ATOM 2461 C CA . GLU A 1 323 ? -16.016 18.859 15.805 1 97.88 323 GLU A CA 1
ATOM 2462 C C . GLU A 1 323 ? -14.656 19.531 15.648 1 97.88 323 GLU A C 1
ATOM 2464 O O . GLU A 1 323 ? -13.781 19.016 14.938 1 97.88 323 GLU A O 1
ATOM 2469 N N . ILE A 1 324 ? -14.555 20.641 16.25 1 95.5 324 ILE A N 1
ATOM 2470 C CA . ILE A 1 324 ? -13.258 21.297 16.328 1 95.5 324 ILE A CA 1
ATOM 2471 C C . ILE A 1 324 ? -12.516 20.844 17.578 1 95.5 324 ILE A C 1
ATOM 2473 O O . ILE A 1 324 ? -12.992 21.047 18.703 1 95.5 324 ILE A O 1
ATOM 2477 N N . THR A 1 325 ? -11.398 20.266 17.391 1 91.81 325 THR A N 1
ATOM 2478 C CA . THR A 1 325 ? -10.664 19.672 18.5 1 91.81 325 THR A CA 1
ATOM 2479 C C . THR A 1 325 ? -9.609 20.641 19.031 1 91.81 325 THR A C 1
ATOM 2481 O O . THR A 1 325 ? -9.148 20.516 20.172 1 91.81 325 THR A O 1
ATOM 2484 N N . ASP A 1 326 ? -9.148 21.5 18.297 1 86.19 326 ASP A N 1
ATOM 2485 C CA . ASP A 1 326 ? -8.258 22.594 18.641 1 86.19 326 ASP A CA 1
ATOM 2486 C C . ASP A 1 326 ? -8.672 23.891 17.938 1 86.19 326 ASP A C 1
ATOM 2488 O O . ASP A 1 326 ? -8.953 23.875 16.734 1 86.19 326 ASP A O 1
ATOM 2492 N N . TRP A 1 327 ? -8.75 24.922 18.766 1 88.75 327 TRP A N 1
ATOM 2493 C CA . TRP A 1 327 ? -9.281 26.172 18.219 1 88.75 327 TRP A CA 1
ATOM 2494 C C . TRP A 1 327 ? -8.344 27.328 18.531 1 88.75 327 TRP A C 1
ATOM 2496 O O . TRP A 1 327 ? -7.797 27.422 19.625 1 88.75 327 TRP A O 1
ATOM 2506 N N . ALA A 1 328 ? -8.117 28.125 17.5 1 81.56 328 ALA A N 1
ATOM 2507 C CA . ALA A 1 328 ? -7.367 29.359 17.688 1 81.56 328 ALA A CA 1
ATOM 2508 C C . ALA A 1 328 ? -7.93 30.484 16.812 1 81.56 328 ALA A C 1
ATOM 2510 O O . ALA A 1 328 ? -8.312 30.25 15.664 1 81.56 328 ALA A O 1
ATOM 2511 N N . MET A 1 329 ? -8.078 31.641 17.438 1 81.06 329 MET A N 1
ATOM 2512 C CA . MET A 1 329 ? -8.453 32.844 16.703 1 81.06 329 MET A CA 1
ATOM 2513 C C . MET A 1 329 ? -7.457 33.969 16.969 1 81.06 329 MET A C 1
ATOM 2515 O O . MET A 1 329 ? -7.738 34.906 17.734 1 81.06 329 MET A O 1
ATOM 2519 N N . PRO A 1 330 ? -6.371 33.906 16.234 1 66.06 330 PRO A N 1
ATOM 2520 C CA . PRO A 1 330 ? -5.254 34.812 16.547 1 66.06 330 PRO A CA 1
ATOM 2521 C C . PRO A 1 330 ? -5.562 36.281 16.219 1 66.06 330 PRO A C 1
ATOM 2523 O O . PRO A 1 330 ? -4.918 37.188 16.766 1 66.06 330 PRO A O 1
ATOM 2526 N N . TYR A 1 331 ? -6.457 36.469 15.328 1 69.25 331 TYR A N 1
ATOM 2527 C CA . TYR A 1 331 ? -6.723 37.844 14.906 1 69.25 331 TYR A CA 1
ATOM 2528 C C . TYR A 1 331 ? -8.219 38.125 14.859 1 69.25 331 TYR A C 1
ATOM 2530 O O . TYR A 1 331 ? -8.992 37.312 14.312 1 69.25 331 TYR A O 1
ATOM 2538 N N . VAL A 1 332 ? -8.609 39.125 15.625 1 76.62 332 VAL A N 1
ATOM 2539 C CA . VAL A 1 332 ? -9.961 39.656 15.516 1 76.62 332 VAL A CA 1
ATOM 2540 C C . VAL A 1 332 ? -9.922 41.188 15.445 1 76.62 332 VAL A C 1
ATOM 2542 O O . VAL A 1 332 ? -9.227 41.844 16.234 1 76.62 332 VAL A O 1
ATOM 2545 N N . SER A 1 333 ? -10.508 41.688 14.375 1 82.19 333 SER A N 1
ATOM 2546 C CA . SER A 1 333 ? -10.609 43.125 14.227 1 82.19 333 SER A CA 1
ATOM 2547 C C . SER A 1 333 ? -12.062 43.562 14.148 1 82.19 333 SER A C 1
ATOM 2549 O O . SER A 1 333 ? -12.852 43 13.383 1 82.19 333 SER A O 1
ATOM 2551 N N . VAL A 1 334 ? -12.398 44.5 15.016 1 85.06 334 VAL A N 1
ATOM 2552 C CA . VAL A 1 334 ? -13.734 45.094 15 1 85.06 334 VAL A CA 1
ATOM 2553 C C . VAL A 1 334 ? -13.633 46.562 14.641 1 85.06 334 VAL A C 1
ATOM 2555 O O . VAL A 1 334 ? -12.82 47.312 15.211 1 85.06 334 VAL A O 1
ATOM 2558 N N . TRP A 1 335 ? -14.422 46.969 13.609 1 82.56 335 TRP A N 1
ATOM 2559 C CA . TRP A 1 335 ? -14.273 48.344 13.164 1 82.56 335 TRP A CA 1
ATOM 2560 C C . TRP A 1 335 ? -15.617 48.938 12.766 1 82.56 335 TRP A C 1
ATOM 2562 O O . TRP A 1 335 ? -16.578 48.188 12.5 1 82.56 335 TRP A O 1
ATOM 2572 N N . LEU A 1 336 ? -15.734 50.375 12.766 1 78.81 336 LEU A N 1
ATOM 2573 C CA . LEU A 1 336 ? -16.906 51.094 12.32 1 78.81 336 LEU A CA 1
ATOM 2574 C C . LEU A 1 336 ? -16.922 51.25 10.797 1 78.81 336 LEU A C 1
ATOM 2576 O O . LEU A 1 336 ? -15.961 51.781 10.219 1 78.81 336 LEU A O 1
ATOM 2580 N N . PRO A 1 337 ? -17.906 50.562 10.156 1 75.75 337 PRO A N 1
ATOM 2581 C CA . PRO A 1 337 ? -17.938 50.781 8.711 1 75.75 337 PRO A CA 1
ATOM 2582 C C . PRO A 1 337 ? -18.141 52.25 8.328 1 75.75 337 PRO A C 1
ATOM 2584 O O . PRO A 1 337 ? -18.766 53 9.078 1 75.75 337 PRO A O 1
ATOM 2587 N N . PRO A 1 338 ? -17.391 52.812 7.34 1 67 338 PRO A N 1
ATOM 2588 C CA . PRO A 1 338 ? -17.562 54.219 6.965 1 67 338 PRO A CA 1
ATOM 2589 C C . PRO A 1 338 ? -19.031 54.562 6.664 1 67 338 PRO A C 1
ATOM 2591 O O . PRO A 1 338 ? -19.781 53.688 6.184 1 67 338 PRO A O 1
ATOM 2594 N N . HIS A 1 339 ? -19.609 55.562 7.32 1 55.84 339 HIS A N 1
ATOM 2595 C CA . HIS A 1 339 ? -20.938 56.094 7.066 1 55.84 339 HIS A CA 1
ATOM 2596 C C . HIS A 1 339 ? -21.188 56.281 5.57 1 55.84 339 HIS A C 1
ATOM 2598 O O . HIS A 1 339 ? -20.328 56.781 4.844 1 55.84 339 HIS A O 1
ATOM 2604 N N . ARG A 1 340 ? -21.812 55.375 5.012 1 47.72 340 ARG A N 1
ATOM 2605 C CA . ARG A 1 340 ? -22.25 55.812 3.691 1 47.72 340 ARG A CA 1
ATOM 2606 C C . ARG A 1 340 ? -22.891 57.188 3.758 1 47.72 340 ARG A C 1
ATOM 2608 O O . ARG A 1 340 ? -23.844 57.406 4.516 1 47.72 340 ARG A O 1
ATOM 2615 N N . ARG A 1 341 ? -22.141 58.25 3.289 1 37.12 341 ARG A N 1
ATOM 2616 C CA . ARG A 1 341 ? -22.922 59.406 2.844 1 37.12 341 ARG A CA 1
ATOM 2617 C C . ARG A 1 341 ? -23.953 59 1.806 1 37.12 341 ARG A C 1
ATOM 2619 O O . ARG A 1 341 ? -23.688 58.125 0.967 1 37.12 341 ARG A O 1
ATOM 2626 N N . MET B 1 1 ? 24.75 -14.281 -21.375 1 56.41 1 MET B N 1
ATOM 2627 C CA . MET B 1 1 ? 24.844 -14.445 -19.938 1 56.41 1 MET B CA 1
ATOM 2628 C C . MET B 1 1 ? 24.375 -15.836 -19.516 1 56.41 1 MET B C 1
ATOM 2630 O O . MET B 1 1 ? 23.375 -16.328 -20.016 1 56.41 1 MET B O 1
ATOM 2634 N N . ARG B 1 2 ? 25.328 -16.547 -18.875 1 66.38 2 ARG B N 1
ATOM 2635 C CA . ARG B 1 2 ? 25.062 -17.906 -18.422 1 66.38 2 ARG B CA 1
ATOM 2636 C C . ARG B 1 2 ? 25.312 -18.062 -16.938 1 66.38 2 ARG B C 1
ATOM 2638 O O . ARG B 1 2 ? 26.156 -17.359 -16.375 1 66.38 2 ARG B O 1
ATOM 2645 N N . TYR B 1 3 ? 24.406 -18.797 -16.266 1 77.62 3 TYR B N 1
ATOM 2646 C CA . TYR B 1 3 ? 24.625 -19.203 -14.875 1 77.62 3 TYR B CA 1
ATOM 2647 C C . TYR B 1 3 ? 25.984 -19.891 -14.719 1 77.62 3 TYR B C 1
ATOM 2649 O O . TYR B 1 3 ? 26.391 -20.672 -15.586 1 77.62 3 TYR B O 1
ATOM 2657 N N . ARG B 1 4 ? 26.922 -19.453 -13.766 1 65.56 4 ARG B N 1
ATOM 2658 C CA . ARG B 1 4 ? 28.188 -20.078 -13.406 1 65.56 4 ARG B CA 1
ATOM 2659 C C . ARG B 1 4 ? 28.125 -20.688 -12.008 1 65.56 4 ARG B C 1
ATOM 2661 O O . ARG B 1 4 ? 27.484 -20.125 -11.109 1 65.56 4 ARG B O 1
ATOM 2668 N N . ASP B 1 5 ? 28.469 -21.812 -11.906 1 57.28 5 ASP B N 1
ATOM 2669 C CA . ASP B 1 5 ? 28.5 -22.422 -10.578 1 57.28 5 ASP B CA 1
ATOM 2670 C C . ASP B 1 5 ? 29.328 -21.594 -9.617 1 57.28 5 ASP B C 1
ATOM 2672 O O . ASP B 1 5 ? 30.359 -21.031 -10 1 57.28 5 ASP B O 1
ATOM 2676 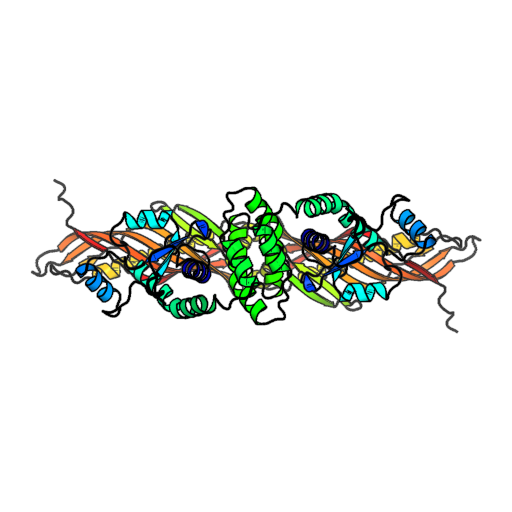N N . GLY B 1 6 ? 28.797 -21.297 -8.406 1 55.62 6 GLY B N 1
ATOM 2677 C CA . GLY B 1 6 ? 29.578 -20.609 -7.387 1 55.62 6 GLY B CA 1
ATOM 2678 C C . GLY B 1 6 ? 29.016 -19.234 -7.039 1 55.62 6 GLY B C 1
ATOM 2679 O O . GLY B 1 6 ? 27.844 -18.953 -7.297 1 55.62 6 GLY B O 1
ATOM 2680 N N . ASP B 1 7 ? 29.812 -18.359 -6.281 1 55.19 7 ASP B N 1
ATOM 2681 C CA . ASP B 1 7 ? 29.469 -17.109 -5.617 1 55.19 7 ASP B CA 1
ATOM 2682 C C . ASP B 1 7 ? 29.25 -15.984 -6.633 1 55.19 7 ASP B C 1
ATOM 2684 O O . ASP B 1 7 ? 28.766 -14.906 -6.281 1 55.19 7 ASP B O 1
ATOM 2688 N N . ALA B 1 8 ? 29.5 -16.344 -7.898 1 61.59 8 ALA B N 1
ATOM 2689 C CA . ALA B 1 8 ? 29.531 -15.305 -8.93 1 61.59 8 ALA B CA 1
ATOM 2690 C C . ALA B 1 8 ? 28.125 -14.977 -9.414 1 61.59 8 ALA B C 1
ATOM 2692 O O . ALA B 1 8 ? 27.938 -14.047 -10.203 1 61.59 8 ALA B O 1
ATOM 2693 N N . ASN B 1 9 ? 27.109 -15.555 -8.734 1 79.75 9 ASN B N 1
ATOM 2694 C CA . ASN B 1 9 ? 25.797 -15.352 -9.32 1 79.75 9 ASN B CA 1
ATOM 2695 C C . ASN B 1 9 ? 24.938 -14.414 -8.477 1 79.75 9 ASN B C 1
ATOM 2697 O O . ASN B 1 9 ? 23.719 -14.445 -8.555 1 79.75 9 ASN B O 1
ATOM 2701 N N . THR B 1 10 ? 25.641 -13.664 -7.727 1 79.75 10 THR B N 1
ATOM 2702 C CA . THR B 1 10 ? 24.922 -12.789 -6.812 1 79.75 10 THR B CA 1
ATOM 2703 C C . THR B 1 10 ? 24.047 -11.797 -7.586 1 79.75 10 THR B C 1
ATOM 2705 O O . THR B 1 10 ? 22.891 -11.586 -7.242 1 79.75 10 THR B O 1
ATOM 2708 N N . VAL B 1 11 ? 24.625 -11.312 -8.633 1 80.88 11 VAL B N 1
ATOM 2709 C CA . VAL B 1 11 ? 23.891 -10.336 -9.43 1 80.88 11 VAL B CA 1
ATOM 2710 C C . VAL B 1 11 ? 22.703 -11.016 -10.109 1 80.88 11 VAL B C 1
ATOM 2712 O O . VAL B 1 11 ? 21.594 -10.5 -10.094 1 80.88 11 VAL B O 1
ATOM 2715 N N . LEU B 1 12 ? 23.016 -12.141 -10.656 1 88.44 12 LEU B N 1
ATOM 2716 C CA . LEU B 1 12 ? 21.969 -12.891 -11.328 1 88.44 12 LEU B CA 1
ATOM 2717 C C . LEU B 1 12 ? 20.844 -13.25 -10.359 1 88.44 12 LEU B C 1
ATOM 2719 O O . LEU B 1 12 ? 19.656 -13.102 -10.68 1 88.44 12 LEU B O 1
ATOM 2723 N N . ARG B 1 13 ? 21.203 -13.695 -9.188 1 89.44 13 ARG B N 1
ATOM 2724 C CA . ARG B 1 13 ? 20.219 -14.047 -8.156 1 89.44 13 ARG B CA 1
ATOM 2725 C C . ARG B 1 13 ? 19.359 -12.852 -7.789 1 89.44 13 ARG B C 1
ATOM 2727 O O . ARG B 1 13 ? 18.141 -12.977 -7.664 1 89.44 13 ARG B O 1
ATOM 2734 N N . ASP B 1 14 ? 19.984 -11.742 -7.664 1 86.81 14 ASP B N 1
ATOM 2735 C CA . ASP B 1 14 ? 19.281 -10.508 -7.32 1 86.81 14 ASP B CA 1
ATOM 2736 C C . ASP B 1 14 ? 18.281 -10.125 -8.406 1 86.81 14 ASP B C 1
ATOM 2738 O O . ASP B 1 14 ? 17.141 -9.773 -8.102 1 86.81 14 ASP B O 1
ATOM 2742 N N . VAL B 1 15 ? 18.75 -10.195 -9.57 1 88.5 15 VAL B N 1
ATOM 2743 C CA . VAL B 1 15 ? 17.922 -9.789 -10.703 1 88.5 15 VAL B CA 1
ATOM 2744 C C . VAL B 1 15 ? 16.734 -10.742 -10.844 1 88.5 15 VAL B C 1
ATOM 2746 O O . VAL B 1 15 ? 15.602 -10.297 -11.008 1 88.5 15 VAL B O 1
ATOM 2749 N N . LEU B 1 16 ? 16.984 -11.992 -10.727 1 93 16 LEU B N 1
ATOM 2750 C CA . LEU B 1 16 ? 15.914 -12.977 -10.797 1 93 16 LEU B CA 1
ATOM 2751 C C . LEU B 1 16 ? 14.898 -12.742 -9.68 1 93 16 LEU B C 1
ATOM 2753 O O . LEU B 1 16 ? 13.688 -12.742 -9.922 1 93 16 LEU B O 1
ATOM 2757 N N . HIS B 1 17 ? 15.375 -12.531 -8.531 1 91.31 17 HIS B N 1
ATOM 2758 C CA . HIS B 1 17 ? 14.516 -12.289 -7.375 1 91.31 17 HIS B CA 1
ATOM 2759 C C . HIS B 1 17 ? 13.586 -11.102 -7.613 1 91.31 17 HIS B C 1
ATOM 2761 O O . HIS B 1 17 ? 12.383 -11.195 -7.391 1 91.31 17 HIS B O 1
ATOM 2767 N N . ARG B 1 18 ? 14.133 -10.109 -8.086 1 88.31 18 ARG B N 1
ATOM 2768 C CA . ARG B 1 18 ? 13.359 -8.891 -8.312 1 88.31 18 ARG B CA 1
ATOM 2769 C C . ARG B 1 18 ? 12.352 -9.078 -9.438 1 88.31 18 ARG B C 1
ATOM 2771 O O . ARG B 1 18 ? 11.172 -8.742 -9.289 1 88.31 18 ARG B O 1
ATOM 2778 N N . LEU B 1 19 ? 12.812 -9.609 -10.516 1 90.69 19 LEU B N 1
ATOM 2779 C CA . LEU B 1 19 ? 11.969 -9.711 -11.703 1 90.69 19 LEU B CA 1
ATOM 2780 C C . LEU B 1 19 ? 10.844 -10.711 -11.484 1 90.69 19 LEU B C 1
ATOM 2782 O O . LEU B 1 19 ? 9.82 -10.656 -12.18 1 90.69 19 LEU B O 1
ATOM 2786 N N . TRP B 1 20 ? 11.094 -11.609 -10.602 1 92.44 20 TRP B N 1
ATOM 2787 C CA . TRP B 1 20 ? 10.047 -12.555 -10.242 1 92.44 20 TRP B CA 1
ATOM 2788 C C . TRP B 1 20 ? 9.242 -12.047 -9.047 1 92.44 20 TRP B C 1
ATOM 2790 O O . TRP B 1 20 ? 8.711 -12.844 -8.273 1 92.44 20 TRP B O 1
ATOM 2800 N N . LYS B 1 21 ? 9.359 -10.758 -8.695 1 86.56 21 LYS B N 1
ATOM 2801 C CA . LYS B 1 21 ? 8.562 -10.062 -7.695 1 86.56 21 LYS B CA 1
ATOM 2802 C C . LYS B 1 21 ? 8.859 -10.578 -6.289 1 86.56 21 LYS B C 1
ATOM 2804 O O . LYS B 1 21 ? 7.953 -10.719 -5.469 1 86.56 21 LYS B O 1
ATOM 2809 N N . SER B 1 22 ? 10.055 -11.062 -6.121 1 90.88 22 SER B N 1
ATOM 2810 C CA . SER B 1 22 ? 10.594 -11.516 -4.844 1 90.88 22 SER B CA 1
ATOM 2811 C C . SER B 1 22 ? 9.891 -12.773 -4.355 1 90.88 22 SER B C 1
ATOM 2813 O O . SER B 1 22 ? 9.766 -13 -3.15 1 90.88 22 SER B O 1
ATOM 2815 N N . LYS B 1 23 ? 9.398 -13.539 -5.32 1 91.94 23 LYS B N 1
ATOM 2816 C CA . LYS B 1 23 ? 8.664 -14.742 -4.949 1 91.94 23 LYS B CA 1
ATOM 2817 C C . LYS B 1 23 ? 9.438 -16 -5.332 1 91.94 23 LYS B C 1
ATOM 2819 O O . LYS B 1 23 ? 10.164 -16.016 -6.328 1 91.94 23 LYS B O 1
ATOM 2824 N N . CYS B 1 24 ? 9.211 -16.938 -4.551 1 92.44 24 CYS B N 1
ATOM 2825 C CA . CYS B 1 24 ? 9.633 -18.281 -4.934 1 92.44 24 CYS B CA 1
ATOM 2826 C C . CYS B 1 24 ? 8.758 -18.812 -6.059 1 92.44 24 CYS B C 1
ATOM 2828 O O . CYS B 1 24 ? 7.531 -18.797 -5.965 1 92.44 24 CYS B O 1
ATOM 2830 N N . HIS B 1 25 ? 9.383 -19.344 -7.082 1 89.69 25 HIS B N 1
ATOM 2831 C CA . HIS B 1 25 ? 8.586 -19.781 -8.219 1 89.69 25 HIS B CA 1
ATOM 2832 C C . HIS B 1 25 ? 7.789 -21.047 -7.879 1 89.69 25 HIS B C 1
ATOM 2834 O O . HIS B 1 25 ? 6.754 -21.312 -8.5 1 89.69 25 HIS B O 1
ATOM 2840 N N . SER B 1 26 ? 8.227 -21.734 -6.895 1 86.25 26 SER B N 1
ATOM 2841 C CA . SER B 1 26 ? 7.625 -23.016 -6.547 1 86.25 26 SER B CA 1
ATOM 2842 C C . SER B 1 26 ? 6.461 -22.828 -5.578 1 86.25 26 SER B C 1
ATOM 2844 O O . SER B 1 26 ? 5.371 -23.375 -5.809 1 86.25 26 SER B O 1
ATOM 2846 N N . CYS B 1 27 ? 6.637 -22.094 -4.551 1 82.44 27 CYS B N 1
ATOM 2847 C CA . CYS B 1 27 ? 5.574 -21.953 -3.562 1 82.44 27 CYS B CA 1
ATOM 2848 C C . CYS B 1 27 ? 4.824 -20.641 -3.752 1 82.44 27 CYS B C 1
ATOM 2850 O O . CYS B 1 27 ? 3.801 -20.406 -3.107 1 82.44 27 CYS B O 1
ATOM 2852 N N . ASP B 1 28 ? 5.336 -19.703 -4.551 1 83.81 28 ASP B N 1
ATOM 2853 C CA . ASP B 1 28 ? 4.727 -18.438 -4.965 1 83.81 28 ASP B CA 1
ATOM 2854 C C . ASP B 1 28 ? 4.629 -17.469 -3.795 1 83.81 28 ASP B C 1
ATOM 2856 O O . ASP B 1 28 ? 3.787 -16.562 -3.799 1 83.81 28 ASP B O 1
ATOM 2860 N N . GLN B 1 29 ? 5.422 -17.719 -2.809 1 87.25 29 GLN B N 1
ATOM 2861 C CA . GLN B 1 29 ? 5.461 -16.812 -1.67 1 87.25 29 GLN B CA 1
ATOM 2862 C C . GLN B 1 29 ? 6.617 -15.82 -1.797 1 87.25 29 GLN B C 1
ATOM 2864 O O . GLN B 1 29 ? 7.691 -16.172 -2.295 1 87.25 29 GLN B O 1
ATOM 2869 N N . PRO B 1 30 ? 6.34 -14.641 -1.314 1 90.62 30 PRO B N 1
ATOM 2870 C CA . PRO B 1 30 ? 7.492 -13.734 -1.241 1 90.62 30 PRO B CA 1
ATOM 2871 C C . PRO B 1 30 ? 8.531 -14.188 -0.216 1 90.62 30 PRO B C 1
ATOM 2873 O O . PRO B 1 30 ? 8.172 -14.664 0.864 1 90.62 30 PRO B O 1
ATOM 2876 N N . LYS B 1 31 ? 9.758 -14.102 -0.678 1 92 31 LYS B N 1
ATOM 2877 C CA . LYS B 1 31 ? 10.859 -14.539 0.179 1 92 31 LYS B CA 1
ATOM 2878 C C . LYS B 1 31 ? 11.945 -13.469 0.276 1 92 31 LYS B C 1
ATOM 2880 O O . LYS B 1 31 ? 12.195 -12.742 -0.688 1 92 31 LYS B O 1
ATOM 2885 N N . ASP B 1 32 ? 12.5 -13.492 1.454 1 92.19 32 ASP B N 1
ATOM 2886 C CA . ASP B 1 32 ? 13.68 -12.656 1.62 1 92.19 32 ASP B CA 1
ATOM 2887 C C . ASP B 1 32 ? 14.82 -13.133 0.719 1 92.19 32 ASP B C 1
ATOM 2889 O O . ASP B 1 32 ? 15.008 -14.336 0.525 1 92.19 32 ASP B O 1
ATOM 2893 N N . TYR B 1 33 ? 15.547 -12.133 0.26 1 90.56 33 TYR B N 1
ATOM 2894 C CA . TYR B 1 33 ? 16.672 -12.453 -0.611 1 90.56 33 TYR B CA 1
ATOM 2895 C C . TYR B 1 33 ? 17.547 -13.547 0.003 1 90.56 33 TYR B C 1
ATOM 2897 O O . TYR B 1 33 ? 18.031 -14.422 -0.704 1 90.56 33 TYR B O 1
ATOM 2905 N N . THR B 1 34 ? 17.719 -13.5 1.272 1 90.62 34 THR B N 1
ATOM 2906 C CA . THR B 1 34 ? 18.625 -14.414 1.947 1 90.62 34 THR B CA 1
ATOM 2907 C C . THR B 1 34 ? 18.125 -15.852 1.85 1 90.62 34 THR B C 1
ATOM 2909 O O . THR B 1 34 ? 18.891 -16.797 2.061 1 90.62 34 THR B O 1
ATOM 2912 N N . ASP B 1 35 ? 16.922 -16.031 1.516 1 92.69 35 ASP B N 1
ATOM 2913 C CA . ASP B 1 35 ? 16.344 -17.359 1.423 1 92.69 35 ASP B CA 1
ATOM 2914 C C . ASP B 1 35 ? 16.234 -17.812 -0.032 1 92.69 35 ASP B C 1
ATOM 2916 O O . ASP B 1 35 ? 15.719 -18.891 -0.313 1 92.69 35 ASP B O 1
ATOM 2920 N N . ILE B 1 36 ? 16.688 -17 -0.88 1 93.19 36 ILE B N 1
ATOM 2921 C CA . ILE B 1 36 ? 16.484 -17.281 -2.295 1 93.19 36 ILE B CA 1
ATOM 2922 C C . ILE B 1 36 ? 17.734 -17.938 -2.883 1 93.19 36 ILE B C 1
ATOM 2924 O O . ILE B 1 36 ? 18.859 -17.5 -2.594 1 93.19 36 ILE B O 1
ATOM 2928 N N . GLN B 1 37 ? 17.547 -18.891 -3.678 1 92.88 37 GLN B N 1
ATOM 2929 C CA . GLN B 1 37 ? 18.547 -19.562 -4.508 1 92.88 37 GLN B CA 1
ATOM 2930 C C . GLN B 1 37 ? 18.141 -19.531 -5.98 1 92.88 37 GLN B C 1
ATOM 2932 O O . GLN B 1 37 ? 17.031 -19.125 -6.316 1 92.88 37 GLN B O 1
ATOM 2937 N N . ILE B 1 38 ? 19.094 -19.828 -6.82 1 93.44 38 ILE B N 1
ATOM 2938 C CA . ILE B 1 38 ? 18.797 -19.938 -8.242 1 93.44 38 ILE B CA 1
ATOM 2939 C C . ILE B 1 38 ? 18.5 -21.391 -8.602 1 93.44 38 ILE B C 1
ATOM 2941 O O . ILE B 1 38 ? 19.281 -22.297 -8.305 1 93.44 38 ILE B O 1
ATOM 2945 N N . ASP B 1 39 ? 17.375 -21.562 -9.172 1 92.75 39 ASP B N 1
ATOM 2946 C CA . ASP B 1 39 ? 16.938 -22.906 -9.555 1 92.75 39 ASP B CA 1
ATOM 2947 C C . ASP B 1 39 ? 16.969 -23.078 -11.07 1 92.75 39 ASP B C 1
ATOM 2949 O O . ASP B 1 39 ? 16.609 -22.172 -11.82 1 92.75 39 ASP B O 1
ATOM 2953 N N . HIS B 1 40 ? 17.516 -24.219 -11.445 1 92.12 40 HIS B N 1
ATOM 2954 C CA . HIS B 1 40 ? 17.328 -24.672 -12.82 1 92.12 40 HIS B CA 1
ATOM 2955 C C . HIS B 1 40 ? 15.977 -25.359 -12.992 1 92.12 40 HIS B C 1
ATOM 2957 O O . HIS B 1 40 ? 15.758 -26.453 -12.453 1 92.12 40 HIS B O 1
ATOM 2963 N N . LEU B 1 41 ? 15.094 -24.797 -13.734 1 91.19 41 LEU B N 1
ATOM 2964 C CA . LEU B 1 41 ? 13.758 -25.375 -13.898 1 91.19 41 LEU B CA 1
ATOM 2965 C C . LEU B 1 41 ? 13.844 -26.781 -14.469 1 91.19 41 LEU B C 1
ATOM 2967 O O . LEU B 1 41 ? 13.234 -27.703 -13.938 1 91.19 41 LEU B O 1
ATOM 2971 N N . ILE B 1 42 ? 14.492 -26.844 -15.594 1 88.31 42 ILE B N 1
ATOM 2972 C CA . ILE B 1 42 ? 14.961 -28.156 -16.031 1 88.31 42 ILE B CA 1
ATOM 2973 C C . ILE B 1 42 ? 16.281 -28.484 -15.352 1 88.31 42 ILE B C 1
ATOM 2975 O O . ILE B 1 42 ? 17.281 -27.766 -15.531 1 88.31 42 ILE B O 1
ATOM 2979 N N . PRO B 1 43 ? 16.297 -29.516 -14.602 1 88.88 43 PRO B N 1
ATOM 2980 C CA . PRO B 1 43 ? 17.484 -29.797 -13.781 1 88.88 43 PRO B CA 1
ATOM 2981 C C . PRO B 1 43 ? 18.75 -29.938 -14.609 1 88.88 43 PRO B C 1
ATOM 2983 O O . PRO B 1 43 ? 18.719 -30.531 -15.695 1 88.88 43 PRO B O 1
ATOM 2986 N N . LYS B 1 44 ? 19.875 -29.469 -14.031 1 85.12 44 LYS B N 1
ATOM 2987 C CA . LYS B 1 44 ? 21.172 -29.562 -14.695 1 85.12 44 LYS B CA 1
ATOM 2988 C C . LYS B 1 44 ? 21.641 -31.016 -14.789 1 85.12 44 LYS B C 1
ATOM 2990 O O . LYS B 1 44 ? 22.234 -31.422 -15.789 1 85.12 44 LYS B O 1
ATOM 2995 N N . LYS B 1 45 ? 21.438 -31.797 -13.758 1 85.38 45 LYS B N 1
ATOM 2996 C CA . LYS B 1 45 ? 21.891 -33.188 -13.688 1 85.38 45 LYS B CA 1
ATOM 2997 C C . LYS B 1 45 ? 20.859 -34.125 -14.281 1 85.38 45 LYS B C 1
ATOM 2999 O O . LYS B 1 45 ? 20.828 -35.312 -13.938 1 85.38 45 LYS B O 1
ATOM 3004 N N . ILE B 1 46 ? 20.109 -33.812 -15.211 1 83.88 46 ILE B N 1
ATOM 3005 C CA . ILE B 1 46 ? 19.109 -34.625 -15.867 1 83.88 46 ILE B CA 1
ATOM 3006 C C . ILE B 1 46 ? 19.766 -35.562 -16.891 1 83.88 46 ILE B C 1
ATOM 3008 O O . ILE B 1 46 ? 20.75 -35.156 -17.531 1 83.88 46 ILE B O 1
ATOM 3012 N N . SER B 1 47 ? 19.297 -36.812 -16.938 1 88.19 47 SER B N 1
ATOM 3013 C CA . SER B 1 47 ? 19.859 -37.75 -17.906 1 88.19 47 SER B CA 1
ATOM 3014 C C . SER B 1 47 ? 19.578 -37.281 -19.328 1 88.19 47 SER B C 1
ATOM 3016 O O . SER B 1 47 ? 18.625 -36.531 -19.578 1 88.19 47 SER B O 1
ATOM 3018 N N . ALA B 1 48 ? 20.453 -37.781 -20.203 1 89.38 48 ALA B N 1
ATOM 3019 C CA . ALA B 1 48 ? 20.297 -37.406 -21.609 1 89.38 48 ALA B CA 1
ATOM 3020 C C . ALA B 1 48 ? 18.938 -37.812 -22.141 1 89.38 48 ALA B C 1
ATOM 3022 O O . ALA B 1 48 ? 18.297 -37.031 -22.875 1 89.38 48 ALA B O 1
ATOM 3023 N N . GLN B 1 49 ? 18.547 -39 -21.781 1 89.69 49 GLN B N 1
ATOM 3024 C CA . GLN B 1 49 ? 17.266 -39.5 -22.234 1 89.69 49 GLN B CA 1
ATOM 3025 C C . GLN B 1 49 ? 16.109 -38.656 -21.672 1 89.69 49 GLN B C 1
ATOM 3027 O O . GLN B 1 49 ? 15.211 -38.25 -22.406 1 89.69 49 GLN B O 1
ATOM 3032 N N . GLN B 1 50 ? 16.141 -38.344 -20.484 1 83.69 50 GLN B N 1
ATOM 3033 C CA . GLN B 1 50 ? 15.117 -37.531 -19.844 1 83.69 50 GLN B CA 1
ATOM 3034 C C . GLN B 1 50 ? 15.102 -36.125 -20.422 1 83.69 50 GLN B C 1
ATOM 3036 O O . GLN B 1 50 ? 14.031 -35.531 -20.594 1 83.69 50 GLN B O 1
ATOM 3041 N N . ARG B 1 51 ? 16.219 -35.594 -20.625 1 88 51 ARG B N 1
ATOM 3042 C CA . ARG B 1 51 ? 16.328 -34.25 -21.203 1 88 51 ARG B CA 1
ATOM 3043 C C . ARG B 1 51 ? 15.656 -34.188 -22.578 1 88 51 ARG B C 1
ATOM 3045 O O . ARG B 1 51 ? 14.844 -33.312 -22.828 1 88 51 ARG B O 1
ATOM 3052 N N . ARG B 1 52 ? 16.047 -35.125 -23.406 1 88.94 52 ARG B N 1
ATOM 3053 C CA . ARG B 1 52 ? 15.477 -35.156 -24.75 1 88.94 52 ARG B CA 1
ATOM 3054 C C . ARG B 1 52 ? 13.953 -35.25 -24.688 1 88.94 52 ARG B C 1
ATOM 3056 O O . ARG B 1 52 ? 13.258 -34.531 -25.422 1 88.94 52 ARG B O 1
ATOM 3063 N N . ASN B 1 53 ? 13.469 -36.156 -23.906 1 84.25 53 ASN B N 1
ATOM 3064 C CA . ASN B 1 53 ? 12.031 -36.312 -23.766 1 84.25 53 ASN B CA 1
ATOM 3065 C C . ASN B 1 53 ? 11.359 -35.031 -23.266 1 84.25 53 ASN B C 1
ATOM 3067 O O . ASN B 1 53 ? 10.32 -34.625 -23.812 1 84.25 53 ASN B O 1
ATOM 3071 N N . LEU B 1 54 ? 11.945 -34.406 -22.312 1 83.75 54 LEU B N 1
ATOM 3072 C CA . LEU B 1 54 ? 11.367 -33.219 -21.719 1 83.75 54 LEU B CA 1
ATOM 3073 C C . LEU B 1 54 ? 11.398 -32.062 -22.719 1 83.75 54 LEU B C 1
ATOM 3075 O O . LEU B 1 54 ? 10.422 -31.312 -22.844 1 83.75 54 LEU B O 1
ATOM 3079 N N . LEU B 1 55 ? 12.492 -31.859 -23.391 1 88.94 55 LEU B N 1
ATOM 3080 C CA . LEU B 1 55 ? 12.594 -30.812 -24.391 1 88.94 55 LEU B CA 1
ATOM 3081 C C . LEU B 1 55 ? 11.547 -30.984 -25.484 1 88.94 55 LEU B C 1
ATOM 3083 O O . LEU B 1 55 ? 10.953 -30.016 -25.953 1 88.94 55 LEU B O 1
ATOM 3087 N N . ARG B 1 56 ? 11.352 -32.25 -25.844 1 86.19 56 ARG B N 1
ATOM 3088 C CA . ARG B 1 56 ? 10.336 -32.562 -26.844 1 86.19 56 ARG B CA 1
ATOM 3089 C C . ARG B 1 56 ? 8.945 -32.219 -26.344 1 86.19 56 ARG B C 1
ATOM 3091 O O . ARG B 1 56 ? 8.195 -31.5 -27.016 1 86.19 56 ARG B O 1
ATOM 3098 N N . ILE B 1 57 ? 8.656 -32.625 -25.156 1 77.88 57 ILE B N 1
ATOM 3099 C CA . ILE B 1 57 ? 7.332 -32.438 -24.578 1 77.88 57 ILE B CA 1
ATOM 3100 C C . ILE B 1 57 ? 7.07 -30.938 -24.391 1 77.88 57 ILE B C 1
ATOM 3102 O O . ILE B 1 57 ? 5.949 -30.469 -24.578 1 77.88 57 ILE B O 1
ATOM 3106 N N . LEU B 1 58 ? 8.086 -30.156 -24.109 1 84.25 58 LEU B N 1
ATOM 3107 C CA . LEU B 1 58 ? 7.945 -28.75 -23.797 1 84.25 58 LEU B CA 1
ATOM 3108 C C . LEU B 1 58 ? 8.141 -27.891 -25.047 1 84.25 58 LEU B C 1
ATOM 3110 O O . LEU B 1 58 ? 8.062 -26.656 -24.984 1 84.25 58 LEU B O 1
ATOM 3114 N N . HIS B 1 59 ? 8.391 -28.516 -26.172 1 87.62 59 HIS B N 1
ATOM 3115 C CA . HIS B 1 59 ? 8.594 -27.859 -27.453 1 87.62 59 HIS B CA 1
ATOM 3116 C C . HIS B 1 59 ? 9.75 -26.859 -27.391 1 87.62 59 HIS B C 1
ATOM 3118 O O . HIS B 1 59 ? 9.617 -25.719 -27.844 1 87.62 59 HIS B O 1
ATOM 3124 N N . LEU B 1 60 ? 10.781 -27.297 -26.797 1 91.69 60 LEU B N 1
ATOM 3125 C CA . LEU B 1 60 ? 12 -26.5 -26.703 1 91.69 60 LEU B CA 1
ATOM 3126 C C . LEU B 1 60 ? 13.047 -27 -27.688 1 91.69 60 LEU B C 1
ATOM 3128 O O . LEU B 1 60 ? 13.055 -28.188 -28.062 1 91.69 60 LEU B O 1
ATOM 3132 N N . PRO B 1 61 ? 13.938 -26.125 -28.172 1 93 61 PRO B N 1
ATOM 3133 C CA . PRO B 1 61 ? 14.984 -26.562 -29.094 1 93 61 PRO B CA 1
ATOM 3134 C C . PRO B 1 61 ? 15.938 -27.578 -28.469 1 93 61 PRO B C 1
ATOM 3136 O O . PRO B 1 61 ? 16.203 -27.516 -27.266 1 93 61 PRO B O 1
ATOM 3139 N N . VAL B 1 62 ? 16.469 -28.422 -29.328 1 90.94 62 VAL B N 1
ATOM 3140 C CA . VAL B 1 62 ? 17.328 -29.5 -28.875 1 90.94 62 VAL B CA 1
ATOM 3141 C C . VAL B 1 62 ? 18.594 -28.938 -28.234 1 90.94 62 VAL B C 1
ATOM 3143 O O . VAL B 1 62 ? 19.156 -29.531 -27.312 1 90.94 62 VAL B O 1
ATOM 3146 N N . ASP B 1 63 ? 18.969 -27.75 -28.594 1 92.31 63 ASP B N 1
ATOM 3147 C CA . ASP B 1 63 ? 20.172 -27.141 -28.047 1 92.31 63 ASP B CA 1
ATOM 3148 C C . ASP B 1 63 ? 19.828 -26.141 -26.953 1 92.31 63 ASP B C 1
ATOM 3150 O O . ASP B 1 63 ? 20.609 -25.219 -26.672 1 92.31 63 ASP B O 1
ATOM 3154 N N . PHE B 1 64 ? 18.703 -26.344 -26.391 1 93.19 64 PHE B N 1
ATOM 3155 C CA . PHE B 1 64 ? 18.281 -25.469 -25.297 1 93.19 64 PHE B CA 1
ATOM 3156 C C . PHE B 1 64 ? 19.312 -25.469 -24.188 1 93.19 64 PHE B C 1
ATOM 3158 O O . PHE B 1 64 ? 19.609 -26.516 -23.609 1 93.19 64 PHE B O 1
ATOM 3165 N N . ASP B 1 65 ? 19.891 -24.297 -23.891 1 92.38 65 ASP B N 1
ATOM 3166 C CA . ASP B 1 65 ? 20.922 -24.156 -22.875 1 92.38 65 ASP B CA 1
ATOM 3167 C C . ASP B 1 65 ? 20.312 -24.078 -21.484 1 92.38 65 ASP B C 1
ATOM 3169 O O . ASP B 1 65 ? 19.594 -23.125 -21.156 1 92.38 65 ASP B O 1
ATOM 3173 N N . LEU B 1 66 ? 20.625 -24.984 -20.625 1 91.94 66 LEU B N 1
ATOM 3174 C CA . LEU B 1 66 ? 20.016 -25.109 -19.312 1 91.94 66 LEU B CA 1
ATOM 3175 C C . LEU B 1 66 ? 20.578 -24.062 -18.344 1 91.94 66 LEU B C 1
ATOM 3177 O O . LEU B 1 66 ? 20.031 -23.844 -17.266 1 91.94 66 LEU B O 1
ATOM 3181 N N . ASP B 1 67 ? 21.609 -23.297 -18.75 1 92 67 ASP B N 1
ATOM 3182 C CA . ASP B 1 67 ? 22.25 -22.344 -17.859 1 92 67 ASP B CA 1
ATOM 3183 C C . ASP B 1 67 ? 21.844 -20.906 -18.203 1 92 67 ASP B C 1
ATOM 3185 O O . ASP B 1 67 ? 22.344 -19.953 -17.609 1 92 67 ASP B O 1
ATOM 3189 N N . ARG B 1 68 ? 20.969 -20.812 -19.156 1 92.75 68 ARG B N 1
ATOM 3190 C CA . ARG B 1 68 ? 20.5 -19.484 -19.516 1 92.75 68 ARG B CA 1
ATOM 3191 C C . ARG B 1 68 ? 19.344 -19.047 -18.625 1 92.75 68 ARG B C 1
ATOM 3193 O O . ARG B 1 68 ? 18.656 -19.891 -18.047 1 92.75 68 ARG B O 1
ATOM 3200 N N . PRO B 1 69 ? 19.078 -17.719 -18.562 1 93.12 69 PRO B N 1
ATOM 3201 C CA . PRO B 1 69 ? 18 -17.219 -17.719 1 93.12 69 PRO B CA 1
ATOM 3202 C C . PRO B 1 69 ? 16.641 -17.781 -18.078 1 93.12 69 PRO B C 1
ATOM 3204 O O . PRO B 1 69 ? 15.75 -17.875 -17.219 1 93.12 69 PRO B O 1
ATOM 3207 N N . ALA B 1 70 ? 16.531 -18.297 -19.25 1 94.81 70 ALA B N 1
ATOM 3208 C CA . ALA B 1 70 ? 15.273 -18.875 -19.703 1 94.81 70 ALA B CA 1
ATOM 3209 C C . ALA B 1 70 ? 14.945 -20.141 -18.938 1 94.81 70 ALA B C 1
ATOM 3211 O O . ALA B 1 70 ? 13.812 -20.625 -18.984 1 94.81 70 ALA B O 1
ATOM 3212 N N . ASN B 1 71 ? 15.961 -20.734 -18.25 1 94.62 71 ASN B N 1
ATOM 3213 C CA . ASN B 1 71 ? 15.758 -21.953 -17.469 1 94.62 71 ASN B CA 1
ATOM 3214 C C . ASN B 1 71 ? 15.992 -21.703 -15.984 1 94.62 71 ASN B C 1
ATOM 3216 O O . ASN B 1 71 ? 16.172 -22.656 -15.219 1 94.62 71 ASN B O 1
ATOM 3220 N N . LEU B 1 72 ? 16.109 -20.469 -15.625 1 94.5 72 LEU B N 1
ATOM 3221 C CA . LEU B 1 72 ? 16.438 -20.156 -14.234 1 94.5 72 LEU B CA 1
ATOM 3222 C C . LEU B 1 72 ? 15.297 -19.391 -13.57 1 94.5 72 LEU B C 1
ATOM 3224 O O . LEU B 1 72 ? 14.656 -18.547 -14.203 1 94.5 72 LEU B O 1
ATOM 3228 N N . ALA B 1 73 ? 15.039 -19.688 -12.312 1 94.88 73 ALA B N 1
ATOM 3229 C CA . ALA B 1 73 ? 14.031 -19.016 -11.508 1 94.88 73 ALA B CA 1
ATOM 3230 C C . ALA B 1 73 ? 14.422 -19 -10.031 1 94.88 73 ALA B C 1
ATOM 3232 O O . ALA B 1 73 ? 15.227 -19.812 -9.594 1 94.88 73 ALA B O 1
ATOM 3233 N N . PRO B 1 74 ? 13.938 -18 -9.32 1 94.44 74 PRO B N 1
ATOM 3234 C CA . PRO B 1 74 ? 14.203 -17.984 -7.879 1 94.44 74 PRO B CA 1
ATOM 3235 C C . PRO B 1 74 ? 13.422 -19.062 -7.133 1 94.44 74 PRO B C 1
ATOM 3237 O O . PRO B 1 74 ? 12.258 -19.328 -7.453 1 94.44 74 PRO B O 1
ATOM 3240 N N . ILE B 1 75 ? 14.094 -19.656 -6.191 1 93.38 75 ILE B N 1
ATOM 3241 C CA . ILE B 1 75 ? 13.461 -20.672 -5.355 1 93.38 75 ILE B CA 1
ATOM 3242 C C . ILE B 1 75 ? 13.922 -20.516 -3.91 1 93.38 75 ILE B C 1
ATOM 3244 O O . ILE B 1 75 ? 15.078 -20.156 -3.656 1 93.38 75 ILE B O 1
ATOM 3248 N N . CYS B 1 76 ? 13.062 -20.75 -3.037 1 94 76 CYS B N 1
ATOM 3249 C CA . CYS B 1 76 ? 13.461 -20.672 -1.638 1 94 76 CYS B CA 1
ATOM 3250 C C . CYS B 1 76 ? 14.148 -21.953 -1.188 1 94 76 CYS B C 1
ATOM 3252 O O . CYS B 1 76 ? 14.039 -22.984 -1.851 1 94 76 CYS B O 1
ATOM 3254 N N . GLY B 1 77 ? 14.852 -21.875 -0.087 1 90.81 77 GLY B N 1
ATOM 3255 C CA . GLY B 1 77 ? 15.594 -23.016 0.414 1 90.81 77 GLY B CA 1
ATOM 3256 C C . GLY B 1 77 ? 14.719 -24.234 0.663 1 90.81 77 GLY B C 1
ATOM 3257 O O . GLY B 1 77 ? 15.078 -25.344 0.285 1 90.81 77 GLY B O 1
ATOM 3258 N N . ARG B 1 78 ? 13.648 -24.062 1.237 1 88.44 78 ARG B N 1
ATOM 3259 C CA . ARG B 1 78 ? 12.742 -25.156 1.568 1 88.44 78 ARG B CA 1
ATOM 3260 C C . ARG B 1 78 ? 12.258 -25.875 0.308 1 88.44 78 ARG B C 1
ATOM 3262 O O . ARG B 1 78 ? 12.312 -27.094 0.22 1 88.44 78 ARG B O 1
ATOM 3269 N N . CYS B 1 79 ? 11.789 -25.109 -0.635 1 88.81 79 CYS B N 1
ATOM 3270 C CA . CYS B 1 79 ? 11.273 -25.672 -1.875 1 88.81 79 CYS B CA 1
ATOM 3271 C C . CYS B 1 79 ? 12.391 -26.344 -2.672 1 88.81 79 CYS B C 1
ATOM 3273 O O . CYS B 1 79 ? 12.164 -27.359 -3.326 1 88.81 79 CYS B O 1
ATOM 3275 N N . ASN B 1 80 ? 13.562 -25.75 -2.652 1 88.62 80 ASN B N 1
ATOM 3276 C CA . ASN B 1 80 ? 14.703 -26.312 -3.371 1 88.62 80 ASN B CA 1
ATOM 3277 C C . ASN B 1 80 ? 15.094 -27.688 -2.809 1 88.62 80 ASN B C 1
ATOM 3279 O O . ASN B 1 80 ? 15.383 -28.609 -3.564 1 88.62 80 ASN B O 1
ATOM 3283 N N . ARG B 1 81 ? 15.062 -27.797 -1.519 1 86.81 81 ARG B N 1
ATOM 3284 C CA . ARG B 1 81 ? 15.352 -29.078 -0.866 1 86.81 81 ARG B CA 1
ATOM 3285 C C . ARG B 1 81 ? 14.305 -30.125 -1.218 1 86.81 81 ARG B C 1
ATOM 3287 O O . ARG B 1 81 ? 14.641 -31.281 -1.465 1 86.81 81 ARG B O 1
ATOM 3294 N N . LYS B 1 82 ? 13.094 -29.734 -1.234 1 83.06 82 LYS B N 1
ATOM 3295 C CA . LYS B 1 82 ? 12.016 -30.641 -1.602 1 83.06 82 LYS B CA 1
ATOM 3296 C C . LYS B 1 82 ? 12.164 -31.141 -3.039 1 83.06 82 LYS B C 1
ATOM 3298 O O . LYS B 1 82 ? 11.922 -32.312 -3.332 1 83.06 82 LYS B O 1
ATOM 3303 N N . LYS B 1 83 ? 12.453 -30.219 -3.877 1 81.75 83 LYS B N 1
ATOM 3304 C CA . LYS B 1 83 ? 12.648 -30.562 -5.285 1 81.75 83 LYS B CA 1
ATOM 3305 C C . LYS B 1 83 ? 13.805 -31.531 -5.461 1 81.75 83 LYS B C 1
ATOM 3307 O O . LYS B 1 83 ? 13.727 -32.469 -6.281 1 81.75 83 LYS B O 1
ATOM 3312 N N . SER B 1 84 ? 14.859 -31.312 -4.848 1 76.38 84 SER B N 1
ATOM 3313 C CA . SER B 1 84 ? 16.047 -32.156 -4.949 1 76.38 84 SER B CA 1
ATOM 3314 C C . SER B 1 84 ? 15.734 -33.594 -4.527 1 76.38 84 SER B C 1
ATOM 3316 O O . SER B 1 84 ? 16.328 -34.531 -5.043 1 76.38 84 SER B O 1
ATOM 3318 N N . ASN B 1 85 ? 14.82 -33.656 -3.65 1 62.28 85 ASN B N 1
ATOM 3319 C CA . ASN B 1 85 ? 14.461 -34.969 -3.15 1 62.28 85 ASN B CA 1
ATOM 3320 C C . ASN B 1 85 ? 13.484 -35.688 -4.082 1 62.28 85 ASN B C 1
ATOM 3322 O O . ASN B 1 85 ? 13.211 -36.875 -3.914 1 62.28 85 ASN B O 1
ATOM 3326 N N . LYS B 1 86 ? 12.805 -34.875 -4.82 1 60.84 86 LYS B N 1
ATOM 3327 C CA . LYS B 1 86 ? 11.875 -35.469 -5.777 1 60.84 86 LYS B CA 1
ATOM 3328 C C . LYS B 1 86 ? 12.469 -35.5 -7.18 1 60.84 86 LYS B C 1
ATOM 3330 O O . LYS B 1 86 ? 13.273 -34.625 -7.539 1 60.84 86 LYS B O 1
ATOM 3335 N N . THR B 1 87 ? 12.734 -36.562 -7.742 1 47 87 THR B N 1
ATOM 3336 C CA . THR B 1 87 ? 13.273 -36.594 -9.094 1 47 87 THR B CA 1
ATOM 3337 C C . THR B 1 87 ? 12.617 -35.531 -9.977 1 47 87 THR B C 1
ATOM 3339 O O . THR B 1 87 ? 13.305 -34.781 -10.672 1 47 87 THR B O 1
ATOM 3342 N N . VAL B 1 88 ? 11.734 -35.719 -10.875 1 47.44 88 VAL B N 1
ATOM 3343 C CA . VAL B 1 88 ? 11.18 -34.875 -11.922 1 47.44 88 VAL B CA 1
ATOM 3344 C C . VAL B 1 88 ? 9.898 -34.219 -11.422 1 47.44 88 VAL B C 1
ATOM 3346 O O . VAL B 1 88 ? 9.078 -34.844 -10.758 1 47.44 88 VAL B O 1
ATOM 3349 N N . PRO B 1 89 ? 9.844 -32.812 -11.453 1 50.22 89 PRO B N 1
ATOM 3350 C CA . PRO B 1 89 ? 8.578 -32.156 -11.117 1 50.22 89 PRO B CA 1
ATOM 3351 C C . PRO B 1 89 ? 7.367 -32.906 -11.672 1 50.22 89 PRO B C 1
ATOM 3353 O O . PRO B 1 89 ? 7.395 -33.375 -12.812 1 50.22 89 PRO B O 1
ATOM 3356 N N . ALA B 1 90 ? 6.621 -33.5 -10.766 1 47.91 90 ALA B N 1
ATOM 3357 C CA . ALA B 1 90 ? 5.426 -34.25 -11.164 1 47.91 90 ALA B CA 1
ATOM 3358 C C . ALA B 1 90 ? 4.648 -33.5 -12.242 1 47.91 90 ALA B C 1
ATOM 3360 O O . ALA B 1 90 ? 4.051 -34.125 -13.125 1 47.91 90 ALA B O 1
ATOM 3361 N N . ALA B 1 91 ? 4.484 -32.062 -12.117 1 57.72 91 ALA B N 1
ATOM 3362 C CA . ALA B 1 91 ? 3.516 -31.531 -13.07 1 57.72 91 ALA B CA 1
ATOM 3363 C C . ALA B 1 91 ? 4.215 -30.75 -14.18 1 57.72 91 ALA B C 1
ATOM 3365 O O . ALA B 1 91 ? 4.684 -29.641 -13.961 1 57.72 91 ALA B O 1
ATOM 3366 N N . THR B 1 92 ? 4.48 -31.516 -15.266 1 60.62 92 THR B N 1
ATOM 3367 C CA . THR B 1 92 ? 5.039 -31 -16.516 1 60.62 92 THR B CA 1
ATOM 3368 C C . THR B 1 92 ? 4.375 -29.688 -16.906 1 60.62 92 THR B C 1
ATOM 3370 O O . THR B 1 92 ? 5.035 -28.766 -17.406 1 60.62 92 THR B O 1
ATOM 3373 N N . THR B 1 93 ? 3.172 -29.562 -16.531 1 61.28 93 THR B N 1
ATOM 3374 C CA . THR B 1 93 ? 2.459 -28.375 -16.953 1 61.28 93 THR B CA 1
ATOM 3375 C C . THR B 1 93 ? 2.916 -27.156 -16.156 1 61.28 93 THR B C 1
ATOM 3377 O O . THR B 1 93 ? 3.141 -26.078 -16.719 1 61.28 93 THR B O 1
ATOM 3380 N N . ILE B 1 94 ? 3.068 -27.406 -14.914 1 73.94 94 ILE B N 1
ATOM 3381 C CA . ILE B 1 94 ? 3.523 -26.281 -14.094 1 73.94 94 ILE B CA 1
ATOM 3382 C C . ILE B 1 94 ? 4.934 -25.891 -14.516 1 73.94 94 ILE B C 1
ATOM 3384 O O . ILE B 1 94 ? 5.258 -24.688 -14.562 1 73.94 94 ILE B O 1
ATOM 3388 N N . LEU B 1 95 ? 5.648 -26.844 -14.867 1 81.5 95 LEU B N 1
ATOM 3389 C CA . LEU B 1 95 ? 6.996 -26.562 -15.352 1 81.5 95 LEU B CA 1
ATOM 3390 C C . LEU B 1 95 ? 6.949 -25.766 -16.641 1 81.5 95 LEU B C 1
ATOM 3392 O O . LEU B 1 95 ? 7.699 -24.797 -16.812 1 81.5 95 LEU B O 1
ATOM 3396 N N . ALA B 1 96 ? 6.031 -26.219 -17.516 1 81.38 96 ALA B N 1
ATOM 3397 C CA . ALA B 1 96 ? 5.898 -25.531 -18.781 1 81.38 96 ALA B CA 1
ATOM 3398 C C . ALA B 1 96 ? 5.539 -24.062 -18.578 1 81.38 96 ALA B C 1
ATOM 3400 O O . ALA B 1 96 ? 6.113 -23.172 -19.219 1 81.38 96 ALA B O 1
ATOM 3401 N N . MET B 1 97 ? 4.695 -23.891 -17.719 1 80.38 97 MET B N 1
ATOM 3402 C CA . MET B 1 97 ? 4.246 -22.531 -17.453 1 80.38 97 MET B CA 1
ATOM 3403 C C . MET B 1 97 ? 5.363 -21.703 -16.828 1 80.38 97 MET B C 1
ATOM 3405 O O . MET B 1 97 ? 5.547 -20.531 -17.172 1 80.38 97 MET B O 1
ATOM 3409 N N . THR B 1 98 ? 6.016 -22.234 -15.883 1 88.25 98 THR B N 1
ATOM 3410 C CA . THR B 1 98 ? 7.121 -21.562 -15.227 1 88.25 98 THR B CA 1
ATOM 3411 C C . THR B 1 98 ? 8.234 -21.234 -16.219 1 88.25 98 THR B C 1
ATOM 3413 O O . THR B 1 98 ? 8.812 -20.156 -16.188 1 88.25 98 THR B O 1
ATOM 3416 N N . LEU B 1 99 ? 8.422 -22.172 -17.109 1 89.88 99 LEU B N 1
ATOM 3417 C CA . LEU B 1 99 ? 9.438 -21.984 -18.141 1 89.88 99 LEU B CA 1
ATOM 3418 C C . LEU B 1 99 ? 9.047 -20.844 -19.078 1 89.88 99 LEU B C 1
ATOM 3420 O O . LEU B 1 99 ? 9.898 -20.047 -19.484 1 89.88 99 LEU B O 1
ATOM 3424 N N . ASP B 1 100 ? 7.809 -20.844 -19.422 1 88.12 100 ASP B N 1
ATOM 3425 C CA . ASP B 1 100 ? 7.332 -19.75 -20.281 1 88.12 100 ASP B CA 1
ATOM 3426 C C . ASP B 1 100 ? 7.598 -18.391 -19.656 1 88.12 100 ASP B C 1
ATOM 3428 O O . ASP B 1 100 ? 8.031 -17.469 -20.328 1 88.12 100 ASP B O 1
ATOM 3432 N N . ASN B 1 101 ? 7.32 -18.312 -18.406 1 90.31 101 ASN B N 1
ATOM 3433 C CA . ASN B 1 101 ? 7.59 -17.062 -17.688 1 90.31 101 ASN B CA 1
ATOM 3434 C C . ASN B 1 101 ? 9.078 -16.719 -17.703 1 90.31 101 ASN B C 1
ATOM 3436 O O . ASN B 1 101 ? 9.453 -15.57 -17.953 1 90.31 101 ASN B O 1
ATOM 3440 N N . ALA B 1 102 ? 9.914 -17.688 -17.453 1 94.38 102 ALA B N 1
ATOM 3441 C CA . ALA B 1 102 ? 11.359 -17.469 -17.469 1 94.38 102 ALA B CA 1
ATOM 3442 C C . ALA B 1 102 ? 11.844 -17.016 -18.844 1 94.38 102 ALA B C 1
ATOM 3444 O O . ALA B 1 102 ? 12.664 -16.109 -18.953 1 94.38 102 ALA B O 1
ATOM 3445 N N . ILE B 1 103 ? 11.289 -17.625 -19.844 1 93.88 103 ILE B N 1
ATOM 3446 C CA . ILE B 1 103 ? 11.672 -17.281 -21.203 1 93.88 103 ILE B CA 1
ATOM 3447 C C . ILE B 1 103 ? 11.273 -15.844 -21.516 1 93.88 103 ILE B C 1
ATOM 3449 O O . ILE B 1 103 ? 12.055 -15.086 -22.094 1 93.88 103 ILE B O 1
ATOM 3453 N N . GLN B 1 104 ? 10.148 -15.5 -21.109 1 93.69 104 GLN B N 1
ATOM 3454 C CA . GLN B 1 104 ? 9.664 -14.141 -21.359 1 93.69 104 GLN B CA 1
ATOM 3455 C C . GLN B 1 104 ? 10.523 -13.117 -20.609 1 93.69 104 GLN B C 1
ATOM 3457 O O . GLN B 1 104 ? 10.742 -12.008 -21.109 1 93.69 104 GLN B O 1
ATOM 3462 N N . LEU B 1 105 ? 11.016 -13.422 -19.469 1 95.31 105 LEU B N 1
ATOM 3463 C CA . LEU B 1 105 ? 11.766 -12.492 -18.625 1 95.31 105 LEU B CA 1
ATOM 3464 C C . LEU B 1 105 ? 13.234 -12.453 -19.047 1 95.31 105 LEU B C 1
ATOM 3466 O O . LEU B 1 105 ? 13.969 -11.547 -18.656 1 95.31 105 LEU B O 1
ATOM 3470 N N . GLU B 1 106 ? 13.68 -13.398 -19.859 1 94.88 106 GLU B N 1
ATOM 3471 C CA . GLU B 1 106 ? 15.102 -13.594 -20.141 1 94.88 106 GLU B CA 1
ATOM 3472 C C . GLU B 1 106 ? 15.734 -12.32 -20.703 1 94.88 106 GLU B C 1
ATOM 3474 O O . GLU B 1 106 ? 16.781 -11.883 -20.219 1 94.88 106 GLU B O 1
ATOM 3479 N N . PRO B 1 107 ? 15.117 -11.641 -21.672 1 93.56 107 PRO B N 1
ATOM 3480 C CA . PRO B 1 107 ? 15.773 -10.438 -22.188 1 93.56 107 PRO B CA 1
ATOM 3481 C C . PRO B 1 107 ? 16.016 -9.391 -21.109 1 93.56 107 PRO B C 1
ATOM 3483 O O . PRO B 1 107 ? 17.062 -8.75 -21.078 1 93.56 107 PRO B O 1
ATOM 3486 N N . ARG B 1 108 ? 15.117 -9.25 -20.25 1 92.38 108 ARG B N 1
ATOM 3487 C CA . ARG B 1 108 ? 15.258 -8.266 -19.188 1 92.38 108 ARG B CA 1
ATOM 3488 C C . ARG B 1 108 ? 16.312 -8.703 -18.172 1 92.38 108 ARG B C 1
ATOM 3490 O O . ARG B 1 108 ? 17.062 -7.871 -17.656 1 92.38 108 ARG B O 1
ATOM 3497 N N . VAL B 1 109 ? 16.328 -9.977 -17.906 1 92.56 109 VAL B N 1
ATOM 3498 C CA . VAL B 1 109 ? 17.344 -10.508 -17 1 92.56 109 VAL B CA 1
ATOM 3499 C C . VAL B 1 109 ? 18.734 -10.219 -17.547 1 92.56 109 VAL B C 1
ATOM 3501 O O . VAL B 1 109 ? 19.594 -9.703 -16.844 1 92.56 109 VAL B O 1
ATOM 3504 N N . ILE B 1 110 ? 18.906 -10.469 -18.812 1 90.81 110 ILE B N 1
ATOM 3505 C CA . ILE B 1 110 ? 20.203 -10.281 -19.453 1 90.81 110 ILE B CA 1
ATOM 3506 C C . ILE B 1 110 ? 20.578 -8.797 -19.406 1 90.81 110 ILE B C 1
ATOM 3508 O O . ILE B 1 110 ? 21.703 -8.445 -19.016 1 90.81 110 ILE B O 1
ATOM 3512 N N . THR B 1 111 ? 19.672 -7.969 -19.734 1 88.69 111 THR B N 1
ATOM 3513 C CA . THR B 1 111 ? 19.922 -6.531 -19.766 1 88.69 111 THR B CA 1
ATOM 3514 C C . THR B 1 111 ? 20.297 -6.016 -18.375 1 88.69 111 THR B C 1
ATOM 3516 O O . THR B 1 111 ? 21.266 -5.277 -18.234 1 88.69 111 THR B O 1
ATOM 3519 N N . GLU B 1 112 ? 19.594 -6.461 -17.438 1 87.12 112 GLU B N 1
ATOM 3520 C CA . GLU B 1 112 ? 19.812 -5.941 -16.078 1 87.12 112 GLU B CA 1
ATOM 3521 C C . GLU B 1 112 ? 21.094 -6.496 -15.477 1 87.12 112 GLU B C 1
ATOM 3523 O O . GLU B 1 112 ? 21.797 -5.793 -14.75 1 87.12 112 GLU B O 1
ATOM 3528 N N . VAL B 1 113 ? 21.406 -7.707 -15.773 1 85.75 113 VAL B N 1
ATOM 3529 C CA . VAL B 1 113 ? 22.641 -8.305 -15.258 1 85.75 113 VAL B CA 1
ATOM 3530 C C . VAL B 1 113 ? 23.844 -7.641 -15.914 1 85.75 113 VAL B C 1
ATOM 3532 O O . VAL B 1 113 ? 24.828 -7.316 -15.234 1 85.75 113 VAL B O 1
ATOM 3535 N N . THR B 1 114 ? 23.734 -7.402 -17.156 1 82.88 114 THR B N 1
ATOM 3536 C CA . THR B 1 114 ? 24.844 -6.805 -17.875 1 82.88 114 THR B CA 1
ATOM 3537 C C . THR B 1 114 ? 25.016 -5.34 -17.484 1 82.88 114 THR B C 1
ATOM 3539 O O . THR B 1 114 ? 26.141 -4.828 -17.469 1 82.88 114 THR B O 1
ATOM 3542 N N . GLY B 1 115 ? 23.969 -4.711 -17.141 1 76.19 115 GLY B N 1
ATOM 3543 C CA . GLY B 1 115 ? 24 -3.291 -16.828 1 76.19 115 GLY B CA 1
ATOM 3544 C C . GLY B 1 115 ? 24.344 -3 -15.383 1 76.19 115 GLY B C 1
ATOM 3545 O O . GLY B 1 115 ? 24.5 -1.839 -15 1 76.19 115 GLY B O 1
ATOM 3546 N N . ILE B 1 116 ? 24.516 -4.043 -14.633 1 72.06 116 ILE B N 1
ATOM 3547 C CA . ILE B 1 116 ? 24.641 -3.861 -13.195 1 72.06 116 ILE B CA 1
ATOM 3548 C C . ILE B 1 116 ? 25.938 -3.131 -12.875 1 72.06 116 ILE B C 1
ATOM 3550 O O . ILE B 1 116 ? 26 -2.332 -11.938 1 72.06 116 ILE B O 1
ATOM 3554 N N . ALA B 1 117 ? 26.938 -3.467 -13.625 1 61.59 117 ALA B N 1
ATOM 3555 C CA . ALA B 1 117 ? 28.234 -2.83 -13.398 1 61.59 117 ALA B CA 1
ATOM 3556 C C . ALA B 1 117 ? 28.141 -1.319 -13.594 1 61.59 117 ALA B C 1
ATOM 3558 O O . ALA B 1 117 ? 28.906 -0.564 -12.977 1 61.59 117 ALA B O 1
ATOM 3559 N N . SER B 1 118 ? 27.25 -0.916 -14.289 1 62.34 118 SER B N 1
ATOM 3560 C CA . SER B 1 118 ? 27.109 0.505 -14.594 1 62.34 118 SER B CA 1
ATOM 3561 C C . SER B 1 118 ? 26.094 1.169 -13.672 1 62.34 118 SER B C 1
ATOM 3563 O O . SER B 1 118 ? 25.797 2.359 -13.82 1 62.34 118 SER B O 1
ATOM 3565 N N . SER B 1 119 ? 25.859 0.306 -12.703 1 67.88 119 SER B N 1
ATOM 3566 C CA . SER B 1 119 ? 24.828 0.889 -11.859 1 67.88 119 SER B CA 1
ATOM 3567 C C . SER B 1 119 ? 25.406 1.921 -10.898 1 67.88 119 SER B C 1
ATOM 3569 O O . SER B 1 119 ? 26.594 1.847 -10.547 1 67.88 119 SER B O 1
ATOM 3571 N N . SER B 1 120 ? 24.688 2.916 -10.617 1 78.25 120 SER B N 1
ATOM 3572 C CA . SER B 1 120 ? 25.078 4 -9.719 1 78.25 120 SER B CA 1
ATOM 3573 C C . SER B 1 120 ? 25.297 3.488 -8.297 1 78.25 120 SER B C 1
ATOM 3575 O O . SER B 1 120 ? 24.938 2.354 -7.98 1 78.25 120 SER B O 1
ATOM 3577 N N . GLN B 1 121 ? 26.031 4.234 -7.59 1 89.56 121 GLN B N 1
ATOM 3578 C CA . GLN B 1 121 ? 26.234 3.934 -6.176 1 89.56 121 GLN B CA 1
ATOM 3579 C C . GLN B 1 121 ? 24.906 3.701 -5.465 1 89.56 121 GLN B C 1
ATOM 3581 O O . GLN B 1 121 ? 24.797 2.84 -4.586 1 89.56 121 GLN B O 1
ATOM 3586 N N . VAL B 1 122 ? 23.938 4.32 -5.895 1 92.44 122 VAL B N 1
ATOM 3587 C CA . VAL B 1 122 ? 22.625 4.203 -5.27 1 92.44 122 VAL B CA 1
ATOM 3588 C C . VAL B 1 122 ? 22.078 2.797 -5.488 1 92.44 122 VAL B C 1
ATOM 3590 O O . VAL B 1 122 ? 21.531 2.182 -4.562 1 92.44 122 VAL B O 1
ATOM 3593 N N . GLY B 1 123 ? 22.266 2.316 -6.672 1 90.56 123 GLY B N 1
ATOM 3594 C CA . GLY B 1 123 ? 21.859 0.945 -6.938 1 90.56 123 GLY B CA 1
ATOM 3595 C C . GLY B 1 123 ? 22.562 -0.068 -6.059 1 90.56 123 GLY B C 1
ATOM 3596 O O . GLY B 1 123 ? 21.938 -1.002 -5.551 1 90.56 123 GLY B O 1
ATOM 3597 N N . SER B 1 124 ? 23.812 0.186 -5.895 1 90.25 124 SER B N 1
ATOM 3598 C CA . SER B 1 124 ? 24.609 -0.705 -5.059 1 90.25 124 SER B CA 1
ATOM 3599 C C . SER B 1 124 ? 24.141 -0.661 -3.605 1 90.25 124 SER B C 1
ATOM 3601 O O . SER B 1 124 ? 24.031 -1.7 -2.951 1 90.25 124 SER B O 1
ATOM 3603 N N . TRP B 1 125 ? 23.844 0.521 -3.082 1 93.44 125 TRP B N 1
ATOM 3604 C CA . TRP B 1 125 ? 23.375 0.666 -1.713 1 93.44 125 TRP B CA 1
ATOM 3605 C C . TRP B 1 125 ? 22.062 -0.102 -1.51 1 93.44 125 TRP B C 1
ATOM 3607 O O . TRP B 1 125 ? 21.922 -0.851 -0.541 1 93.44 125 TRP B O 1
ATOM 3617 N N . LEU B 1 126 ? 21.219 0.017 -2.416 1 93.31 126 LEU B N 1
ATOM 3618 C CA . LEU B 1 126 ? 19.922 -0.616 -2.289 1 93.31 126 LEU B CA 1
ATOM 3619 C C . LEU B 1 126 ? 20.031 -2.131 -2.426 1 93.31 126 LEU B C 1
ATOM 3621 O O . LEU B 1 126 ? 19.359 -2.875 -1.703 1 93.31 126 LEU B O 1
ATOM 3625 N N . ARG B 1 127 ? 20.844 -2.578 -3.338 1 89.75 127 ARG B N 1
ATOM 3626 C CA . ARG B 1 127 ? 21.062 -4.016 -3.492 1 89.75 127 ARG B CA 1
ATOM 3627 C C . ARG B 1 127 ? 21.641 -4.621 -2.219 1 89.75 127 ARG B C 1
ATOM 3629 O O . ARG B 1 127 ? 21.203 -5.68 -1.771 1 89.75 127 ARG B O 1
ATOM 3636 N N . ARG B 1 128 ? 22.562 -3.922 -1.68 1 90.62 128 ARG B N 1
ATOM 3637 C CA . ARG B 1 128 ? 23.203 -4.418 -0.465 1 90.62 128 ARG B CA 1
ATOM 3638 C C . ARG B 1 128 ? 22.234 -4.422 0.706 1 90.62 128 ARG B C 1
ATOM 3640 O O . ARG B 1 128 ? 22.25 -5.336 1.531 1 90.62 128 ARG B O 1
ATOM 3647 N N . ALA B 1 129 ? 21.453 -3.445 0.771 1 93.44 129 ALA B N 1
ATOM 3648 C CA . ALA B 1 129 ? 20.438 -3.42 1.812 1 93.44 129 ALA B CA 1
ATOM 3649 C C . ALA B 1 129 ? 19.469 -4.598 1.666 1 93.44 129 ALA B C 1
ATOM 3651 O O . ALA B 1 129 ? 19.094 -5.223 2.658 1 93.44 129 ALA B O 1
ATOM 3652 N N . ASN B 1 130 ? 19.094 -4.918 0.463 1 92.31 130 ASN B N 1
ATOM 3653 C CA . ASN B 1 130 ? 18.203 -6.039 0.205 1 92.31 130 ASN B CA 1
ATOM 3654 C C . ASN B 1 130 ? 18.844 -7.371 0.581 1 92.31 130 ASN B C 1
ATOM 3656 O O . ASN B 1 130 ? 18.156 -8.312 0.981 1 92.31 130 ASN B O 1
ATOM 3660 N N . GLN B 1 131 ? 20.125 -7.422 0.449 1 90.19 131 GLN B N 1
ATOM 3661 C CA . GLN B 1 131 ? 20.875 -8.648 0.693 1 90.19 131 GLN B CA 1
ATOM 3662 C C . GLN B 1 131 ? 21.188 -8.82 2.178 1 90.19 131 GLN B C 1
ATOM 3664 O O . GLN B 1 131 ? 21.688 -9.867 2.598 1 90.19 131 GLN B O 1
ATOM 3669 N N . ALA B 1 132 ? 20.859 -7.84 2.979 1 92.31 132 ALA B N 1
ATOM 3670 C CA . ALA B 1 132 ? 21.266 -7.816 4.383 1 92.31 132 ALA B CA 1
ATOM 3671 C C . ALA B 1 132 ? 20.547 -8.914 5.172 1 92.31 132 ALA B C 1
ATOM 3673 O O . ALA B 1 132 ? 19.391 -9.227 4.906 1 92.31 132 ALA B O 1
ATOM 3674 N N . ASN B 1 133 ? 21.266 -9.469 6.109 1 92.81 133 ASN B N 1
ATOM 3675 C CA . ASN B 1 133 ? 20.688 -10.461 7.016 1 92.81 133 ASN B CA 1
ATOM 3676 C C . ASN B 1 133 ? 19.969 -9.805 8.188 1 92.81 133 ASN B C 1
ATOM 3678 O O . ASN B 1 133 ? 20.609 -9.344 9.133 1 92.81 133 ASN B O 1
ATOM 3682 N N . LEU B 1 134 ? 18.734 -9.875 8.25 1 93.5 134 LEU B N 1
ATOM 3683 C CA . LEU B 1 134 ? 17.922 -9.164 9.242 1 93.5 134 LEU B CA 1
ATOM 3684 C C . LEU B 1 134 ? 17.75 -10 10.5 1 93.5 134 LEU B C 1
ATOM 3686 O O . LEU B 1 134 ? 17.062 -9.578 11.438 1 93.5 134 LEU B O 1
ATOM 3690 N N . ASP B 1 135 ? 18.344 -11.148 10.539 1 91.25 135 ASP B N 1
ATOM 3691 C CA . ASP B 1 135 ? 18.344 -11.922 11.781 1 91.25 135 ASP B CA 1
ATOM 3692 C C . ASP B 1 135 ? 19.219 -11.266 12.836 1 91.25 135 ASP B C 1
ATOM 3694 O O . ASP B 1 135 ? 19.109 -11.578 14.023 1 91.25 135 ASP B O 1
ATOM 3698 N N . ILE B 1 136 ? 20.156 -10.453 12.383 1 92.19 136 ILE B N 1
ATOM 3699 C CA . ILE B 1 136 ? 21 -9.68 13.289 1 92.19 136 ILE B CA 1
ATOM 3700 C C . ILE B 1 136 ? 20.234 -8.453 13.789 1 92.19 136 ILE B C 1
ATOM 3702 O O . ILE B 1 136 ? 19.891 -7.566 13.008 1 92.19 136 ILE B O 1
ATOM 3706 N N . PRO B 1 137 ? 20.062 -8.359 15.062 1 91.44 137 PRO B N 1
ATOM 3707 C CA . PRO B 1 137 ? 19.172 -7.332 15.609 1 91.44 137 PRO B CA 1
ATOM 3708 C C . PRO B 1 137 ? 19.578 -5.914 15.219 1 91.44 137 PRO B C 1
ATOM 3710 O O . PRO B 1 137 ? 18.734 -5.102 14.844 1 91.44 137 PRO B O 1
ATOM 3713 N N . ARG B 1 138 ? 20.859 -5.645 15.273 1 88.94 138 ARG B N 1
ATOM 3714 C CA . ARG B 1 138 ? 21.328 -4.301 14.945 1 88.94 138 ARG B CA 1
ATOM 3715 C C . ARG B 1 138 ? 21.016 -3.957 13.492 1 88.94 138 ARG B C 1
ATOM 3717 O O . ARG B 1 138 ? 20.641 -2.826 13.188 1 88.94 138 ARG B O 1
ATOM 3724 N N . VAL B 1 139 ? 21.188 -4.938 12.633 1 91.94 139 VAL B N 1
ATOM 3725 C CA . VAL B 1 139 ? 20.922 -4.746 11.211 1 91.94 139 VAL B CA 1
ATOM 3726 C C . VAL B 1 139 ? 19.422 -4.574 10.977 1 91.94 139 VAL B C 1
ATOM 3728 O O . VAL B 1 139 ? 19 -3.672 10.25 1 91.94 139 VAL B O 1
ATOM 3731 N N . ARG B 1 140 ? 18.688 -5.383 11.664 1 93.81 140 ARG B N 1
ATOM 3732 C CA . ARG B 1 140 ? 17.234 -5.328 11.562 1 93.81 140 ARG B CA 1
ATOM 3733 C C . ARG B 1 140 ? 16.703 -3.969 12.016 1 93.81 140 ARG B C 1
ATOM 3735 O O . ARG B 1 140 ? 15.875 -3.363 11.336 1 93.81 140 ARG B O 1
ATOM 3742 N N . ASN B 1 141 ? 17.203 -3.512 13.102 1 90.19 141 ASN B N 1
ATOM 3743 C CA . ASN B 1 141 ? 16.75 -2.236 13.648 1 90.19 141 ASN B CA 1
ATOM 3744 C C . ASN B 1 141 ? 17.078 -1.077 12.711 1 90.19 141 ASN B C 1
ATOM 3746 O O . ASN B 1 141 ? 16.25 -0.187 12.508 1 90.19 141 ASN B O 1
ATOM 3750 N N . ALA B 1 142 ? 18.266 -1.154 12.164 1 90.06 142 ALA B N 1
ATOM 3751 C CA . ALA B 1 142 ? 18.672 -0.116 11.219 1 90.06 142 ALA B CA 1
ATOM 3752 C C . ALA B 1 142 ? 17.781 -0.147 9.969 1 90.06 142 ALA B C 1
ATOM 3754 O O . ALA B 1 142 ? 17.406 0.902 9.445 1 90.06 142 ALA B O 1
ATOM 3755 N N . PHE B 1 143 ? 17.531 -1.322 9.531 1 93.81 143 PHE B N 1
ATOM 3756 C CA . PHE B 1 143 ? 16.688 -1.493 8.352 1 93.81 143 PHE B CA 1
ATOM 3757 C C . PHE B 1 143 ? 15.289 -0.938 8.602 1 93.81 143 PHE B C 1
ATOM 3759 O O . PHE B 1 143 ? 14.773 -0.155 7.797 1 93.81 143 PHE B O 1
ATOM 3766 N N . LEU B 1 144 ? 14.664 -1.23 9.734 1 92.06 144 LEU B N 1
ATOM 3767 C CA . LEU B 1 144 ? 13.32 -0.791 10.102 1 92.06 144 LEU B CA 1
ATOM 3768 C C . LEU B 1 144 ? 13.273 0.725 10.266 1 92.06 144 LEU B C 1
ATOM 3770 O O . LEU B 1 144 ? 12.258 1.354 9.953 1 92.06 144 LEU B O 1
ATOM 3774 N N . GLN B 1 145 ? 14.328 1.241 10.641 1 88.81 145 GLN B N 1
ATOM 3775 C CA . GLN B 1 145 ? 14.375 2.672 10.922 1 88.81 145 GLN B CA 1
ATOM 3776 C C . GLN B 1 145 ? 14.492 3.48 9.633 1 88.81 145 GLN B C 1
ATOM 3778 O O . GLN B 1 145 ? 13.859 4.527 9.492 1 88.81 145 GLN B O 1
ATOM 3783 N N . GLU B 1 146 ? 15.289 2.959 8.664 1 90.94 146 GLU B N 1
ATOM 3784 C CA . GLU B 1 146 ? 15.664 3.791 7.523 1 90.94 146 GLU B CA 1
ATOM 3785 C C . GLU B 1 146 ? 14.844 3.439 6.285 1 90.94 146 GLU B C 1
ATOM 3787 O O . GLU B 1 146 ? 14.625 4.289 5.422 1 90.94 146 GLU B O 1
ATOM 3792 N N . ALA B 1 147 ? 14.367 2.262 6.156 1 94.25 147 ALA B N 1
ATOM 3793 C CA . ALA B 1 147 ? 13.758 1.752 4.926 1 94.25 147 ALA B CA 1
ATOM 3794 C C . ALA B 1 147 ? 12.477 2.502 4.598 1 94.25 147 ALA B C 1
ATOM 3796 O O . ALA B 1 147 ? 12.172 2.75 3.426 1 94.25 147 ALA B O 1
ATOM 3797 N N . PRO B 1 148 ? 11.688 2.936 5.633 1 94.06 148 PRO B N 1
ATOM 3798 C CA . PRO B 1 148 ? 10.438 3.623 5.305 1 94.06 148 PRO B CA 1
ATOM 3799 C C . PRO B 1 148 ? 10.656 4.895 4.484 1 94.06 148 PRO B C 1
ATOM 3801 O O . PRO B 1 148 ? 9.828 5.238 3.637 1 94.06 148 PRO B O 1
ATOM 3804 N N . ALA B 1 149 ? 11.742 5.562 4.688 1 92.69 149 ALA B N 1
ATOM 3805 C CA . ALA B 1 149 ? 12.016 6.773 3.916 1 92.69 149 ALA B CA 1
ATOM 3806 C C . ALA B 1 149 ? 12.258 6.441 2.447 1 92.69 149 ALA B C 1
ATOM 3808 O O . ALA B 1 149 ? 11.898 7.223 1.562 1 92.69 149 ALA B O 1
ATOM 3809 N N . VAL B 1 150 ? 12.844 5.309 2.197 1 94.88 150 VAL B N 1
ATOM 3810 C CA . VAL B 1 150 ? 13.078 4.848 0.831 1 94.88 150 VAL B CA 1
ATOM 3811 C C . VAL B 1 150 ? 11.742 4.527 0.163 1 94.88 150 VAL B C 1
ATOM 3813 O O . VAL B 1 150 ? 11.531 4.848 -1.01 1 94.88 150 VAL B O 1
ATOM 3816 N N . VAL B 1 151 ? 10.859 3.969 0.948 1 96.94 151 VAL B N 1
ATOM 3817 C CA . VAL B 1 151 ? 9.531 3.65 0.439 1 96.94 151 VAL B CA 1
ATOM 3818 C C . VAL B 1 151 ? 8.82 4.93 0.006 1 96.94 151 VAL B C 1
ATOM 3820 O O . VAL B 1 151 ? 8.289 5.012 -1.105 1 96.94 151 VAL B O 1
ATOM 3823 N N . GLN B 1 152 ? 8.82 5.902 0.86 1 95.19 152 GLN B N 1
ATOM 3824 C CA . GLN B 1 152 ? 8.148 7.156 0.543 1 95.19 152 GLN B CA 1
ATOM 3825 C C . GLN B 1 152 ? 8.781 7.828 -0.672 1 95.19 152 GLN B C 1
ATOM 3827 O O . GLN B 1 152 ? 8.078 8.383 -1.521 1 95.19 152 GLN B O 1
ATOM 3832 N N . LYS B 1 153 ? 10.062 7.793 -0.736 1 95.06 153 LYS B N 1
ATOM 3833 C CA . LYS B 1 153 ? 10.758 8.383 -1.876 1 95.06 153 LYS B CA 1
ATOM 3834 C C . LYS B 1 153 ? 10.344 7.707 -3.182 1 95.06 153 LYS B C 1
ATOM 3836 O O . LYS B 1 153 ? 10.086 8.383 -4.18 1 95.06 153 LYS B O 1
ATOM 3841 N N . LEU B 1 154 ? 10.32 6.422 -3.145 1 96.38 154 LEU B N 1
ATOM 3842 C CA . LEU B 1 154 ? 9.891 5.66 -4.312 1 96.38 154 LEU B CA 1
ATOM 3843 C C . LEU B 1 154 ? 8.461 6.027 -4.703 1 96.38 154 LEU B C 1
ATOM 3845 O O . LEU B 1 154 ? 8.164 6.211 -5.887 1 96.38 154 LEU B O 1
ATOM 3849 N N . ALA B 1 155 ? 7.613 6.207 -3.734 1 96.62 155 ALA B N 1
ATOM 3850 C CA . ALA B 1 155 ? 6.211 6.523 -3.973 1 96.62 155 ALA B CA 1
ATOM 3851 C C . ALA B 1 155 ? 6.059 7.91 -4.59 1 96.62 155 ALA B C 1
ATOM 3853 O O . ALA B 1 155 ? 5.141 8.148 -5.379 1 96.62 155 ALA B O 1
ATOM 3854 N N . LEU B 1 156 ? 6.949 8.797 -4.168 1 95 156 LEU B N 1
ATOM 3855 C CA . LEU B 1 156 ? 6.91 10.125 -4.758 1 95 156 LEU B CA 1
ATOM 3856 C C . LEU B 1 156 ? 7.18 10.062 -6.258 1 95 156 LEU B C 1
ATOM 3858 O O . LEU B 1 156 ? 6.641 10.867 -7.023 1 95 156 LEU B O 1
ATOM 3862 N N . LEU B 1 157 ? 7.941 9.086 -6.652 1 93.62 157 LEU B N 1
ATOM 3863 C CA . LEU B 1 157 ? 8.242 8.898 -8.07 1 93.62 157 LEU B CA 1
ATOM 3864 C C . LEU B 1 157 ? 7.121 8.141 -8.766 1 93.62 157 LEU B C 1
ATOM 3866 O O . LEU B 1 157 ? 6.668 8.547 -9.844 1 93.62 157 LEU B O 1
ATOM 3870 N N . ASP B 1 158 ? 6.75 7.074 -8.148 1 94.94 158 ASP B N 1
ATOM 3871 C CA . ASP B 1 158 ? 5.723 6.207 -8.711 1 94.94 158 ASP B CA 1
ATOM 3872 C C . ASP B 1 158 ? 5.105 5.312 -7.641 1 94.94 158 ASP B C 1
ATOM 3874 O O . ASP B 1 158 ? 5.668 4.273 -7.293 1 94.94 158 ASP B O 1
ATOM 3878 N N . PRO B 1 159 ? 3.947 5.668 -7.207 1 95.75 159 PRO B N 1
ATOM 3879 C CA . PRO B 1 159 ? 3.332 4.887 -6.133 1 95.75 159 PRO B CA 1
ATOM 3880 C C . PRO B 1 159 ? 3.152 3.416 -6.5 1 95.75 159 PRO B C 1
ATOM 3882 O O . PRO B 1 159 ? 3.174 2.549 -5.625 1 95.75 159 PRO B O 1
ATOM 3885 N N . SER B 1 160 ? 3.002 3.074 -7.754 1 94.62 160 SER B N 1
ATOM 3886 C CA . SER B 1 160 ? 2.781 1.692 -8.172 1 94.62 160 SER B CA 1
ATOM 3887 C C . SER B 1 160 ? 4.027 0.842 -7.949 1 94.62 160 SER B C 1
ATOM 3889 O O . SER B 1 160 ? 3.939 -0.382 -7.84 1 94.62 160 SER B O 1
ATOM 3891 N N . GLN B 1 161 ? 5.191 1.506 -7.863 1 94.06 161 GLN B N 1
ATOM 3892 C CA . GLN B 1 161 ? 6.449 0.798 -7.66 1 94.06 161 GLN B CA 1
ATOM 3893 C C . GLN B 1 161 ? 6.703 0.547 -6.176 1 94.06 161 GLN B C 1
ATOM 3895 O O . GLN B 1 161 ? 7.59 -0.23 -5.816 1 94.06 161 GLN B O 1
ATOM 3900 N N . ALA B 1 162 ? 5.91 1.196 -5.359 1 96.5 162 ALA B N 1
ATOM 3901 C CA . ALA B 1 162 ? 6.086 1.056 -3.916 1 96.5 162 ALA B CA 1
ATOM 3902 C C . ALA B 1 162 ? 5.105 0.039 -3.338 1 96.5 162 ALA B C 1
ATOM 3904 O O . ALA B 1 162 ? 4.855 0.027 -2.131 1 96.5 162 ALA B O 1
ATOM 3905 N N . ASP B 1 163 ? 4.539 -0.753 -4.211 1 95.44 163 ASP B N 1
ATOM 3906 C CA . ASP B 1 163 ? 3.641 -1.815 -3.773 1 95.44 163 ASP B CA 1
ATOM 3907 C C . ASP B 1 163 ? 4.422 -3.057 -3.346 1 95.44 163 ASP B C 1
ATOM 3909 O O . ASP B 1 163 ? 5.617 -3.172 -3.631 1 95.44 163 ASP B O 1
ATOM 3913 N N . PHE B 1 164 ? 3.756 -3.936 -2.551 1 95.25 164 PHE B N 1
ATOM 3914 C CA . PHE B 1 164 ? 4.336 -5.191 -2.098 1 95.25 164 PHE B CA 1
ATOM 3915 C C . PHE B 1 164 ? 3.271 -6.277 -2.004 1 95.25 164 PHE B C 1
ATOM 3917 O O . PHE B 1 164 ? 2.076 -5.992 -2.109 1 95.25 164 PHE B O 1
ATOM 3924 N N . VAL B 1 165 ? 3.754 -7.484 -1.826 1 93.88 165 VAL B N 1
ATOM 3925 C CA . VAL B 1 165 ? 2.85 -8.625 -1.771 1 93.88 165 VAL B CA 1
ATOM 3926 C C . VAL B 1 165 ? 2.832 -9.203 -0.358 1 93.88 165 VAL B C 1
ATOM 3928 O O . VAL B 1 165 ? 3.879 -9.328 0.283 1 93.88 165 VAL B O 1
ATOM 3931 N N . THR B 1 166 ? 1.627 -9.5 0.087 1 94.75 166 THR B N 1
ATOM 3932 C CA . THR B 1 166 ? 1.438 -10.258 1.322 1 94.75 166 THR B CA 1
ATOM 3933 C C . THR B 1 166 ? 0.736 -11.586 1.044 1 94.75 166 THR B C 1
ATOM 3935 O O . THR B 1 166 ? 0.116 -11.758 -0.007 1 94.75 166 THR B O 1
ATOM 3938 N N . ILE B 1 167 ? 0.906 -12.5 1.976 1 92.38 167 ILE B N 1
ATOM 3939 C CA . ILE B 1 167 ? 0.316 -13.82 1.786 1 92.38 167 ILE B CA 1
ATOM 3940 C C . ILE B 1 167 ? -0.779 -14.055 2.824 1 92.38 167 ILE B C 1
ATOM 3942 O O . ILE B 1 167 ? -0.622 -13.688 3.992 1 92.38 167 ILE B O 1
ATOM 3946 N N . ARG B 1 168 ? -1.811 -14.602 2.357 1 93.56 168 ARG B N 1
ATOM 3947 C CA . ARG B 1 168 ? -2.893 -15.047 3.227 1 93.56 168 ARG B CA 1
ATOM 3948 C C . ARG B 1 168 ? -3.312 -16.469 2.889 1 93.56 168 ARG B C 1
ATOM 3950 O O . ARG B 1 168 ? -3.498 -16.812 1.717 1 93.56 168 ARG B O 1
ATOM 3957 N N . SER B 1 169 ? -3.377 -17.281 3.887 1 92.19 169 SER B N 1
ATOM 3958 C CA . SER B 1 169 ? -3.795 -18.672 3.684 1 92.19 169 SER B CA 1
ATOM 3959 C C . SER B 1 169 ? -5.215 -18.891 4.188 1 92.19 169 SER B C 1
ATOM 3961 O O . SER B 1 169 ? -5.598 -18.375 5.238 1 92.19 169 SER B O 1
ATOM 3963 N N . VAL B 1 170 ? -5.965 -19.609 3.383 1 94 170 VAL B N 1
ATOM 3964 C CA . VAL B 1 170 ? -7.344 -19.953 3.725 1 94 170 VAL B CA 1
ATOM 3965 C C . VAL B 1 170 ? -7.566 -21.453 3.557 1 94 170 VAL B C 1
ATOM 3967 O O . VAL B 1 170 ? -7.18 -22.031 2.541 1 94 170 VAL B O 1
ATOM 3970 N N . ASP B 1 171 ? -8.133 -22.031 4.527 1 92.19 171 ASP B N 1
ATOM 3971 C CA . ASP B 1 171 ? -8.547 -23.422 4.438 1 92.19 171 ASP B CA 1
ATOM 3972 C C . ASP B 1 171 ? -10.047 -23.531 4.184 1 92.19 171 ASP B C 1
ATOM 3974 O O . ASP B 1 171 ? -10.852 -23.094 5 1 92.19 171 ASP B O 1
ATOM 3978 N N . LEU B 1 172 ? -10.367 -24.125 3.08 1 94 172 LEU B N 1
ATOM 3979 C CA . LEU B 1 172 ? -11.773 -24.266 2.705 1 94 172 LEU B CA 1
ATOM 3980 C C . LEU B 1 172 ? -12.258 -25.688 2.955 1 94 172 LEU B C 1
ATOM 3982 O O . LEU B 1 172 ? -11.586 -26.656 2.572 1 94 172 LEU B O 1
ATOM 3986 N N . ASP B 1 173 ? -13.336 -25.719 3.592 1 91 173 ASP B N 1
ATOM 3987 C CA . ASP B 1 173 ? -13.992 -27 3.818 1 91 173 ASP B CA 1
ATOM 3988 C C . ASP B 1 173 ? -15.211 -27.156 2.916 1 91 173 ASP B C 1
ATOM 3990 O O . ASP B 1 173 ? -16.266 -26.578 3.186 1 91 173 ASP B O 1
ATOM 3994 N N . LEU B 1 174 ? -15.086 -27.969 1.93 1 90.56 174 LEU B N 1
ATOM 3995 C CA . LEU B 1 174 ? -16.172 -28.219 0.992 1 90.56 174 LEU B CA 1
ATOM 3996 C C . LEU B 1 174 ? -16.812 -29.578 1.238 1 90.56 174 LEU B C 1
ATOM 3998 O O . LEU B 1 174 ? -17.219 -30.266 0.294 1 90.56 174 LEU B O 1
ATOM 4002 N N . GLY B 1 175 ? -16.812 -29.969 2.508 1 88.94 175 GLY B N 1
ATOM 4003 C CA . GLY B 1 175 ? -17.312 -31.281 2.85 1 88.94 175 GLY B CA 1
ATOM 4004 C C . GLY B 1 175 ? -16.281 -32.375 2.633 1 88.94 175 GLY B C 1
ATOM 4005 O O . GLY B 1 175 ? -15.359 -32.562 3.438 1 88.94 175 GLY B O 1
ATOM 4006 N N . PRO B 1 176 ? -16.469 -33.031 1.407 1 86.5 176 PRO B N 1
ATOM 4007 C CA . PRO B 1 176 ? -15.555 -34.156 1.143 1 86.5 176 PRO B CA 1
ATOM 4008 C C . PRO B 1 176 ? -14.172 -33.688 0.7 1 86.5 176 PRO B C 1
ATOM 4010 O O . PRO B 1 176 ? -13.227 -34.469 0.685 1 86.5 176 PRO B O 1
ATOM 4013 N N . LEU B 1 177 ? -14.141 -32.438 0.389 1 91.94 177 LEU B N 1
ATOM 4014 C CA . LEU B 1 177 ? -12.906 -31.922 -0.173 1 91.94 177 LEU B CA 1
ATOM 4015 C C . LEU B 1 177 ? -12.391 -30.75 0.655 1 91.94 177 LEU B C 1
ATOM 4017 O O . LEU B 1 177 ? -13.109 -29.766 0.871 1 91.94 177 LEU B O 1
ATOM 4021 N N . GLN B 1 178 ? -11.219 -30.984 1.205 1 90.75 178 GLN B N 1
ATOM 4022 C CA . GLN B 1 178 ? -10.516 -29.875 1.838 1 90.75 178 GLN B CA 1
ATOM 4023 C C . GLN B 1 178 ? -9.555 -29.203 0.863 1 90.75 178 GLN B C 1
ATOM 4025 O O . GLN B 1 178 ? -8.75 -29.875 0.217 1 90.75 178 GLN B O 1
ATOM 4030 N N . VAL B 1 179 ? -9.742 -27.906 0.75 1 93.56 179 VAL B N 1
ATOM 4031 C CA . VAL B 1 179 ? -8.938 -27.188 -0.227 1 93.56 179 VAL B CA 1
ATOM 4032 C C . VAL B 1 179 ? -8.078 -26.141 0.483 1 93.56 179 VAL B C 1
ATOM 4034 O O . VAL B 1 179 ? -8.594 -25.297 1.21 1 93.56 179 VAL B O 1
ATOM 4037 N N . LEU B 1 180 ? -6.809 -26.266 0.308 1 91.56 180 LEU B N 1
ATOM 4038 C CA . LEU B 1 180 ? -5.898 -25.219 0.778 1 91.56 180 LEU B CA 1
ATOM 4039 C C . LEU B 1 180 ? -5.727 -24.125 -0.275 1 91.56 180 LEU B C 1
ATOM 4041 O O . LEU B 1 180 ? -5.355 -24.422 -1.416 1 91.56 180 LEU B O 1
ATOM 4045 N N . VAL B 1 181 ? -6.039 -22.922 0.141 1 94.81 181 VAL B N 1
ATOM 4046 C CA . VAL B 1 181 ? -5.934 -21.797 -0.786 1 94.81 181 VAL B CA 1
ATOM 4047 C C . VAL B 1 181 ? -4.91 -20.797 -0.263 1 94.81 181 VAL B C 1
ATOM 4049 O O . VAL B 1 181 ? -5.027 -20.312 0.866 1 94.81 181 VAL B O 1
ATOM 4052 N N . GLN B 1 182 ? -3.932 -20.516 -1.023 1 92.19 182 GLN B N 1
ATOM 4053 C CA . GLN B 1 182 ? -2.963 -19.484 -0.706 1 92.19 182 GLN B CA 1
ATOM 4054 C C . GLN B 1 182 ? -3.174 -18.25 -1.583 1 92.19 182 GLN B C 1
ATOM 4056 O O . GLN B 1 182 ? -3.174 -18.344 -2.812 1 92.19 182 GLN B O 1
ATOM 4061 N N . LEU B 1 183 ? -3.301 -17.125 -0.935 1 94.75 183 LEU B N 1
ATOM 4062 C CA . LEU B 1 183 ? -3.486 -15.875 -1.669 1 94.75 183 LEU B CA 1
ATOM 4063 C C . LEU B 1 183 ? -2.232 -15.016 -1.598 1 94.75 183 LEU B C 1
ATOM 4065 O O . LEU B 1 183 ? -1.681 -14.805 -0.516 1 94.75 183 LEU B O 1
ATOM 4069 N N . SER B 1 184 ? -1.702 -14.641 -2.727 1 92.62 184 SER B N 1
ATOM 4070 C CA . SER B 1 184 ? -0.707 -13.586 -2.854 1 92.62 184 SER B CA 1
ATOM 4071 C C . SER B 1 184 ? -1.361 -12.25 -3.184 1 92.62 184 SER B C 1
ATOM 4073 O O . SER B 1 184 ? -1.885 -12.062 -4.285 1 92.62 184 SER B O 1
ATOM 4075 N N . LEU B 1 185 ? -1.256 -11.297 -2.281 1 95.56 185 LEU B N 1
ATOM 4076 C CA . LEU B 1 185 ? -2.084 -10.102 -2.383 1 95.56 185 LEU B CA 1
ATOM 4077 C C . LEU B 1 185 ? -1.223 -8.859 -2.588 1 95.56 185 LEU B C 1
ATOM 4079 O O . LEU B 1 185 ? -0.401 -8.516 -1.733 1 95.56 185 LEU B O 1
ATOM 4083 N N . ASP B 1 186 ? -1.396 -8.227 -3.723 1 95 186 ASP B N 1
ATOM 4084 C CA . ASP B 1 186 ? -0.886 -6.867 -3.893 1 95 186 ASP B CA 1
ATOM 4085 C C . ASP B 1 186 ? -1.86 -5.84 -3.322 1 95 186 ASP B C 1
ATOM 4087 O O . ASP B 1 186 ? -2.746 -6.184 -2.537 1 95 186 ASP B O 1
ATOM 4091 N N . VAL B 1 187 ? -1.668 -4.625 -3.66 1 96.56 187 VAL B N 1
ATOM 4092 C CA . VAL B 1 187 ? -2.5 -3.578 -3.074 1 96.56 187 VAL B CA 1
ATOM 4093 C C . VAL B 1 187 ? -3.957 -3.787 -3.482 1 96.56 187 VAL B C 1
ATOM 4095 O O . VAL B 1 187 ? -4.871 -3.557 -2.686 1 96.56 187 VAL B O 1
ATOM 4098 N N . ARG B 1 188 ? -4.152 -4.168 -4.73 1 97 188 ARG B N 1
ATOM 4099 C CA . ARG B 1 188 ? -5.512 -4.41 -5.207 1 97 188 ARG B CA 1
ATOM 4100 C C . ARG B 1 188 ? -6.164 -5.551 -4.438 1 97 188 ARG B C 1
ATOM 4102 O O . ARG B 1 188 ? -7.324 -5.449 -4.035 1 97 188 ARG B O 1
ATOM 4109 N N . GLY B 1 189 ? -5.406 -6.629 -4.305 1 97.44 189 GLY B N 1
ATOM 4110 C CA . GLY B 1 189 ? -5.91 -7.758 -3.539 1 97.44 189 GLY B CA 1
ATOM 4111 C C . GLY B 1 189 ? -6.191 -7.418 -2.088 1 97.44 189 GLY B C 1
ATOM 4112 O O . GLY B 1 189 ? -7.223 -7.812 -1.539 1 97.44 189 GLY B O 1
ATOM 4113 N N . ARG B 1 190 ? -5.324 -6.68 -1.447 1 97.5 190 ARG B N 1
ATOM 4114 C CA . ARG B 1 190 ? -5.539 -6.285 -0.058 1 97.5 190 ARG B CA 1
ATOM 4115 C C . ARG B 1 190 ? -6.758 -5.379 0.071 1 97.5 190 ARG B C 1
ATOM 4117 O O . ARG B 1 190 ? -7.504 -5.469 1.046 1 97.5 190 ARG B O 1
ATOM 4124 N N . THR B 1 191 ? -6.91 -4.539 -0.865 1 97.88 191 THR B N 1
ATOM 4125 C CA . THR B 1 191 ? -8.094 -3.691 -0.877 1 97.88 191 THR B CA 1
ATOM 4126 C C . THR B 1 191 ? -9.359 -4.535 -0.992 1 97.88 191 THR B C 1
ATOM 4128 O O . THR B 1 191 ? -10.352 -4.277 -0.303 1 97.88 191 THR B O 1
ATOM 4131 N N . ALA B 1 192 ? -9.344 -5.508 -1.862 1 97.56 192 ALA B N 1
ATOM 4132 C CA . ALA B 1 192 ? -10.484 -6.406 -2 1 97.56 192 ALA B CA 1
ATOM 4133 C C . ALA B 1 192 ? -10.836 -7.051 -0.663 1 97.56 192 ALA B C 1
ATOM 4135 O O . ALA B 1 192 ? -12.016 -7.121 -0.294 1 97.56 192 ALA B O 1
ATOM 4136 N N . ILE B 1 193 ? -9.828 -7.488 0.016 1 97.06 193 ILE B N 1
ATOM 4137 C CA . ILE B 1 193 ? -10.047 -8.125 1.311 1 97.06 193 ILE B CA 1
ATOM 4138 C C . ILE B 1 193 ? -10.695 -7.129 2.27 1 97.06 193 ILE B C 1
ATOM 4140 O O . ILE B 1 193 ? -11.648 -7.465 2.975 1 97.06 193 ILE B O 1
ATOM 4144 N N . THR B 1 194 ? -10.188 -5.926 2.301 1 96.94 194 THR B N 1
ATOM 4145 C CA . THR B 1 194 ? -10.734 -4.891 3.166 1 96.94 194 THR B CA 1
ATOM 4146 C C . THR B 1 194 ? -12.203 -4.621 2.822 1 96.94 194 THR B C 1
ATOM 4148 O O . THR B 1 194 ? -13.039 -4.512 3.717 1 96.94 194 THR B O 1
ATOM 4151 N N . VAL B 1 195 ? -12.508 -4.52 1.579 1 96.12 195 VAL B N 1
ATOM 4152 C CA . VAL B 1 195 ? -13.875 -4.281 1.126 1 96.12 195 VAL B CA 1
ATOM 4153 C C . VAL B 1 195 ? -14.789 -5.41 1.603 1 96.12 195 VAL B C 1
ATOM 4155 O O . VAL B 1 195 ? -15.836 -5.164 2.201 1 96.12 195 VAL B O 1
ATOM 4158 N N . ILE B 1 196 ? -14.367 -6.605 1.423 1 95.62 196 ILE B N 1
ATOM 4159 C CA . ILE B 1 196 ? -15.172 -7.773 1.769 1 95.62 196 ILE B CA 1
ATOM 4160 C C . ILE B 1 196 ? -15.375 -7.832 3.281 1 95.62 196 ILE B C 1
ATOM 4162 O O . ILE B 1 196 ? -16.5 -7.98 3.758 1 95.62 196 ILE B O 1
ATOM 4166 N N . GLU B 1 197 ? -14.328 -7.582 3.996 1 95.94 197 GLU B N 1
ATOM 4167 C CA . GLU B 1 197 ? -14.367 -7.852 5.43 1 95.94 197 GLU B CA 1
ATOM 4168 C C . GLU B 1 197 ? -14.867 -6.637 6.203 1 95.94 197 GLU B C 1
ATOM 4170 O O . GLU B 1 197 ? -15.625 -6.773 7.168 1 95.94 197 GLU B O 1
ATOM 4175 N N . GLU B 1 198 ? -14.484 -5.473 5.777 1 95.5 198 GLU B N 1
ATOM 4176 C CA . GLU B 1 198 ? -14.797 -4.301 6.594 1 95.5 198 GLU B CA 1
ATOM 4177 C C . GLU B 1 198 ? -15.992 -3.539 6.031 1 95.5 198 GLU B C 1
ATOM 4179 O O . GLU B 1 198 ? -16.719 -2.879 6.777 1 95.5 198 GLU B O 1
ATOM 4184 N N . ILE B 1 199 ? -16.141 -3.572 4.75 1 94.38 199 ILE B N 1
ATOM 4185 C CA . ILE B 1 199 ? -17.234 -2.818 4.148 1 94.38 199 ILE B CA 1
ATOM 4186 C C . ILE B 1 199 ? -18.469 -3.711 4.027 1 94.38 199 ILE B C 1
ATOM 4188 O O . ILE B 1 199 ? -19.594 -3.289 4.352 1 94.38 199 ILE B O 1
ATOM 4192 N N . PHE B 1 200 ? -18.266 -4.938 3.646 1 93.56 200 PHE B N 1
ATOM 4193 C CA . PHE B 1 200 ? -19.406 -5.816 3.391 1 93.56 200 PHE B CA 1
ATOM 4194 C C . PHE B 1 200 ? -19.688 -6.688 4.605 1 93.56 200 PHE B C 1
ATOM 4196 O O . PHE B 1 200 ? -20.734 -7.355 4.66 1 93.56 200 PHE B O 1
ATOM 4203 N N . ASP B 1 201 ? -18.797 -6.707 5.57 1 93.69 201 ASP B N 1
ATOM 4204 C CA . ASP B 1 201 ? -18.953 -7.539 6.758 1 93.69 201 ASP B CA 1
ATOM 4205 C C . ASP B 1 201 ? -19.125 -9.008 6.379 1 93.69 201 ASP B C 1
ATOM 4207 O O . ASP B 1 201 ? -20.062 -9.672 6.82 1 93.69 201 ASP B O 1
ATOM 4211 N N . ARG B 1 202 ? -18.297 -9.453 5.504 1 93.94 202 ARG B N 1
ATOM 4212 C CA . ARG B 1 202 ? -18.203 -10.836 5.043 1 93.94 202 ARG B CA 1
ATOM 4213 C C . ARG B 1 202 ? -16.797 -11.383 5.195 1 93.94 202 ARG B C 1
ATOM 4215 O O . ARG B 1 202 ? -15.906 -10.688 5.699 1 93.94 202 ARG B O 1
ATOM 4222 N N . GLN B 1 203 ? -16.672 -12.594 4.93 1 93.44 203 GLN B N 1
ATOM 4223 C CA . GLN B 1 203 ? -15.352 -13.219 4.969 1 93.44 203 GLN B CA 1
ATOM 4224 C C . GLN B 1 203 ? -14.859 -13.555 3.566 1 93.44 203 GLN B C 1
ATOM 4226 O O . GLN B 1 203 ? -15.664 -13.836 2.672 1 93.44 203 GLN B O 1
ATOM 4231 N N . ILE B 1 204 ? -13.555 -13.453 3.398 1 93.5 204 ILE B N 1
ATOM 4232 C CA . ILE B 1 204 ? -12.961 -13.773 2.105 1 93.5 204 ILE B CA 1
ATOM 4233 C C . ILE B 1 204 ? -13.328 -15.203 1.712 1 93.5 204 ILE B C 1
ATOM 4235 O O . ILE B 1 204 ? -13.477 -15.508 0.527 1 93.5 204 ILE B O 1
ATOM 4239 N N . THR B 1 205 ? -13.539 -16.062 2.639 1 93.56 205 THR B N 1
ATOM 4240 C CA . THR B 1 205 ? -13.898 -17.453 2.381 1 93.56 205 THR B CA 1
ATOM 4241 C C . THR B 1 205 ? -15.227 -17.547 1.64 1 93.56 205 THR B C 1
ATOM 4243 O O . THR B 1 205 ? -15.438 -18.469 0.853 1 93.56 205 THR B O 1
ATOM 4246 N N . ASP B 1 206 ? -16.078 -16.578 1.857 1 90.56 206 ASP B N 1
ATOM 4247 C CA . ASP B 1 206 ? -17.359 -16.562 1.166 1 90.56 206 ASP B CA 1
ATOM 4248 C C . ASP B 1 206 ? -17.172 -16.375 -0.338 1 90.56 206 ASP B C 1
ATOM 4250 O O . ASP B 1 206 ? -17.906 -16.969 -1.138 1 90.56 206 ASP B O 1
ATOM 4254 N N . VAL B 1 207 ? -16.266 -15.594 -0.661 1 92.56 207 VAL B N 1
ATOM 4255 C CA . VAL B 1 207 ? -15.984 -15.328 -2.068 1 92.56 207 VAL B CA 1
ATOM 4256 C C . VAL B 1 207 ? -15.258 -16.516 -2.684 1 92.56 207 VAL B C 1
ATOM 4258 O O . VAL B 1 207 ? -15.664 -17.031 -3.732 1 92.56 207 VAL B O 1
ATOM 4261 N N . ILE B 1 208 ? -14.25 -16.969 -1.983 1 95.25 208 ILE B N 1
ATOM 4262 C CA . ILE B 1 208 ? -13.375 -18 -2.525 1 95.25 208 ILE B CA 1
ATOM 4263 C C . ILE B 1 208 ? -14.141 -19.312 -2.662 1 95.25 208 ILE B C 1
ATOM 4265 O O . ILE B 1 208 ? -13.984 -20.031 -3.648 1 95.25 208 ILE B O 1
ATOM 4269 N N . GLU B 1 209 ? -14.984 -19.562 -1.697 1 94.5 209 GLU B N 1
ATOM 4270 C CA . GLU B 1 209 ? -15.727 -20.828 -1.707 1 94.5 209 GLU B CA 1
ATOM 4271 C C . GLU B 1 209 ? -16.594 -20.938 -2.957 1 94.5 209 GLU B C 1
ATOM 4273 O O . GLU B 1 209 ? -16.594 -21.969 -3.621 1 94.5 209 GLU B O 1
ATOM 4278 N N . ALA B 1 210 ? -17.297 -19.891 -3.264 1 93.38 210 ALA B N 1
ATOM 4279 C CA . ALA B 1 210 ? -18.156 -19.906 -4.441 1 93.38 210 ALA B CA 1
ATOM 4280 C C . ALA B 1 210 ? -17.344 -20.125 -5.715 1 93.38 210 ALA B C 1
ATOM 4282 O O . ALA B 1 210 ? -17.766 -20.875 -6.598 1 93.38 210 ALA B O 1
ATOM 4283 N N . GLY B 1 211 ? -16.281 -19.453 -5.816 1 95.81 211 GLY B N 1
ATOM 4284 C CA . GLY B 1 211 ? -15.414 -19.594 -6.98 1 95.81 211 GLY B CA 1
ATOM 4285 C C . GLY B 1 211 ? -14.789 -20.969 -7.098 1 95.81 211 GLY B C 1
ATOM 4286 O O . GLY B 1 211 ? -14.711 -21.531 -8.195 1 95.81 211 GLY B O 1
ATOM 4287 N N . VAL B 1 212 ? -14.406 -21.5 -5.996 1 96.5 212 VAL B N 1
ATOM 4288 C CA . VAL B 1 212 ? -13.734 -22.797 -5.98 1 96.5 212 VAL B CA 1
ATOM 4289 C C . VAL B 1 212 ? -14.727 -23.891 -6.352 1 96.5 212 VAL B C 1
ATOM 4291 O O . VAL B 1 212 ? -14.383 -24.844 -7.051 1 96.5 212 VAL B O 1
ATOM 4294 N N . ASP B 1 213 ? -15.922 -23.766 -5.902 1 94.12 213 ASP B N 1
ATOM 4295 C CA . ASP B 1 213 ? -16.953 -24.719 -6.281 1 94.12 213 ASP B CA 1
ATOM 4296 C C . ASP B 1 213 ? -17.109 -24.781 -7.801 1 94.12 213 ASP B C 1
ATOM 4298 O O . ASP B 1 213 ? -17.188 -25.859 -8.383 1 94.12 213 ASP B O 1
ATOM 4302 N N . ALA B 1 214 ? -17.188 -23.656 -8.359 1 96 214 ALA B N 1
ATOM 4303 C CA . ALA B 1 214 ? -17.281 -23.578 -9.812 1 96 214 ALA B CA 1
ATOM 4304 C C . ALA B 1 214 ? -16.031 -24.172 -10.477 1 96 214 ALA B C 1
ATOM 4306 O O . ALA B 1 214 ? -16.141 -24.859 -11.5 1 96 214 ALA B O 1
ATOM 4307 N N . LEU B 1 215 ? -14.938 -23.922 -9.93 1 97.38 215 LEU B N 1
ATOM 4308 C CA . LEU B 1 215 ? -13.672 -24.406 -10.484 1 97.38 215 LEU B CA 1
ATOM 4309 C C . LEU B 1 215 ? -13.594 -25.922 -10.422 1 97.38 215 LEU B C 1
ATOM 4311 O O . LEU B 1 215 ? -13.125 -26.562 -11.367 1 97.38 215 LEU B O 1
ATOM 4315 N N . VAL B 1 216 ? -14.023 -26.469 -9.336 1 96.06 216 VAL B N 1
ATOM 4316 C CA . VAL B 1 216 ? -13.992 -27.906 -9.156 1 96.06 216 VAL B CA 1
ATOM 4317 C C . VAL B 1 216 ? -14.82 -28.578 -10.25 1 96.06 216 VAL B C 1
ATOM 4319 O O . VAL B 1 216 ? -14.414 -29.594 -10.812 1 96.06 216 VAL B O 1
ATOM 4322 N N . SER B 1 217 ? -15.93 -28 -10.523 1 95.38 217 SER B N 1
ATOM 4323 C CA . SER B 1 217 ? -16.781 -28.531 -11.594 1 95.38 217 SER B CA 1
ATOM 4324 C C . SER B 1 217 ? -16.062 -28.484 -12.938 1 95.38 217 SER B C 1
ATOM 4326 O O . SER B 1 217 ? -16.141 -29.438 -13.711 1 95.38 217 SER B O 1
ATOM 4328 N N . GLU B 1 218 ? -15.43 -27.391 -13.18 1 97.12 218 GLU B N 1
ATOM 4329 C CA . GLU B 1 218 ? -14.68 -27.266 -14.422 1 97.12 218 GLU B CA 1
ATOM 4330 C C . GLU B 1 218 ? -13.539 -28.266 -14.492 1 97.12 218 GLU B C 1
ATOM 4332 O O . GLU B 1 218 ? -13.258 -28.828 -15.547 1 97.12 218 GLU B O 1
ATOM 4337 N N . ILE B 1 219 ? -12.883 -28.438 -13.414 1 95.44 219 ILE B N 1
ATOM 4338 C CA . ILE B 1 219 ? -11.758 -29.359 -13.352 1 95.44 219 ILE B CA 1
ATOM 4339 C C . ILE B 1 219 ? -12.258 -30.781 -13.625 1 95.44 219 ILE B C 1
ATOM 4341 O O . ILE B 1 219 ? -11.641 -31.516 -14.398 1 95.44 219 ILE B O 1
ATOM 4345 N N . ALA B 1 220 ? -13.352 -31.141 -13.023 1 95.38 220 ALA B N 1
ATOM 4346 C CA . ALA B 1 220 ? -13.93 -32.469 -13.227 1 95.38 220 ALA B CA 1
ATOM 4347 C C . ALA B 1 220 ? -14.297 -32.688 -14.688 1 95.38 220 ALA B C 1
ATOM 4349 O O . ALA B 1 220 ? -14 -33.75 -15.25 1 95.38 220 ALA B O 1
ATOM 4350 N N . ALA B 1 221 ? -14.914 -31.734 -15.219 1 96.19 221 ALA B N 1
ATOM 4351 C CA . ALA B 1 221 ? -15.32 -31.828 -16.625 1 96.19 221 ALA B CA 1
ATOM 4352 C C . ALA B 1 221 ? -14.109 -31.984 -17.531 1 96.19 221 ALA B C 1
ATOM 4354 O O . ALA B 1 221 ? -14.125 -32.781 -18.469 1 96.19 221 ALA B O 1
ATOM 4355 N N . ALA B 1 222 ? -13.141 -31.172 -17.312 1 95 222 ALA B N 1
ATOM 4356 C CA . ALA B 1 222 ? -11.922 -31.234 -18.125 1 95 222 ALA B CA 1
ATOM 4357 C C . ALA B 1 222 ? -11.219 -32.562 -17.969 1 95 222 ALA B C 1
ATOM 4359 O O . ALA B 1 222 ? -10.711 -33.125 -18.938 1 95 222 ALA B O 1
ATOM 4360 N N . ALA B 1 223 ? -11.188 -33.062 -16.812 1 93.62 223 ALA B N 1
ATOM 4361 C CA . ALA B 1 223 ? -10.555 -34.344 -16.547 1 93.62 223 ALA B CA 1
ATOM 4362 C C . ALA B 1 223 ? -11.305 -35.469 -17.25 1 93.62 223 ALA B C 1
ATOM 4364 O O . ALA B 1 223 ? -10.68 -36.344 -17.859 1 93.62 223 ALA B O 1
ATOM 4365 N N . GLN B 1 224 ? -12.578 -35.438 -17.125 1 94.69 224 GLN B N 1
ATOM 4366 C CA . GLN B 1 224 ? -13.398 -36.438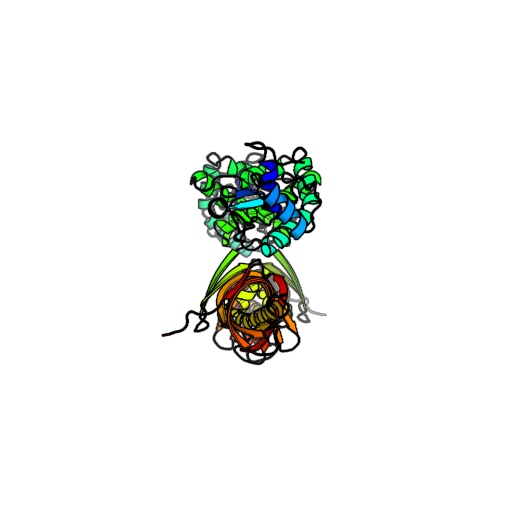 -17.797 1 94.69 224 GLN B CA 1
ATOM 4367 C C . GLN B 1 224 ? -13.125 -36.438 -19.297 1 94.69 224 GLN B C 1
ATOM 4369 O O . GLN B 1 224 ? -12.891 -37.5 -19.891 1 94.69 224 GLN B O 1
ATOM 4374 N N . SER B 1 225 ? -13.164 -35.281 -19.844 1 93.94 225 SER B N 1
ATOM 4375 C CA . SER B 1 225 ? -12.914 -35.125 -21.281 1 93.94 225 SER B CA 1
ATOM 4376 C C . SER B 1 225 ? -11.531 -35.625 -21.641 1 93.94 225 SER B C 1
ATOM 4378 O O . SER B 1 225 ? -11.352 -36.25 -22.703 1 93.94 225 SER B O 1
ATOM 4380 N N . SER B 1 226 ? -10.586 -35.344 -20.828 1 91.62 226 SER B N 1
ATOM 4381 C CA . SER B 1 226 ? -9.211 -35.781 -21.094 1 91.62 226 SER B CA 1
ATOM 4382 C C . SER B 1 226 ? -9.086 -37.281 -21.062 1 91.62 226 SER B C 1
ATOM 4384 O O . SER B 1 226 ? -8.375 -37.875 -21.891 1 91.62 226 SER B O 1
ATOM 4386 N N . VAL B 1 227 ? -9.734 -37.969 -20.172 1 90.62 227 VAL B N 1
ATOM 4387 C CA . VAL B 1 227 ? -9.695 -39.406 -20.062 1 90.62 227 VAL B CA 1
ATOM 4388 C C . VAL B 1 227 ? -10.359 -40.031 -21.281 1 90.62 227 VAL B C 1
ATOM 4390 O O . VAL B 1 227 ? -9.828 -41 -21.875 1 90.62 227 VAL B O 1
ATOM 4393 N N . GLU B 1 228 ? -11.43 -39.469 -21.656 1 92.06 228 GLU B N 1
ATOM 4394 C CA . GLU B 1 228 ? -12.164 -40 -22.797 1 92.06 228 GLU B CA 1
ATOM 4395 C C . GLU B 1 228 ? -11.398 -39.812 -24.109 1 92.06 228 GLU B C 1
ATOM 4397 O O . GLU B 1 228 ? -11.602 -40.531 -25.062 1 92.06 228 GLU B O 1
ATOM 4402 N N . ALA B 1 229 ? -10.555 -38.844 -24.125 1 90.88 229 ALA B N 1
ATOM 4403 C CA . ALA B 1 229 ? -9.789 -38.531 -25.328 1 90.88 229 ALA B CA 1
ATOM 4404 C C . ALA B 1 229 ? -8.531 -39.406 -25.422 1 90.88 229 ALA B C 1
ATOM 4406 O O . ALA B 1 229 ? -7.844 -39.406 -26.438 1 90.88 229 ALA B O 1
ATOM 4407 N N . MET B 1 230 ? -8.258 -40.125 -24.406 1 87.25 230 MET B N 1
ATOM 4408 C CA . MET B 1 230 ? -7.055 -40.969 -24.391 1 87.25 230 MET B CA 1
ATOM 4409 C C . MET B 1 230 ? -7.156 -42.094 -25.391 1 87.25 230 MET B C 1
ATOM 4411 O O . MET B 1 230 ? -8.219 -42.688 -25.562 1 87.25 230 MET B O 1
ATOM 4415 N N . ASP B 1 231 ? -6.059 -42.375 -26.094 1 85.44 231 ASP B N 1
ATOM 4416 C CA . ASP B 1 231 ? -5.996 -43.5 -27.016 1 85.44 231 ASP B CA 1
ATOM 4417 C C . ASP B 1 231 ? -5.57 -44.781 -26.297 1 85.44 231 ASP B C 1
ATOM 4419 O O . ASP B 1 231 ? -4.379 -45.094 -26.219 1 85.44 231 ASP B O 1
ATOM 4423 N N . ASP B 1 232 ? -6.566 -45.469 -25.797 1 81.5 232 ASP B N 1
ATOM 4424 C CA . ASP B 1 232 ? -6.305 -46.75 -25.125 1 81.5 232 ASP B CA 1
ATOM 4425 C C . ASP B 1 232 ? -6.242 -47.906 -26.125 1 81.5 232 ASP B C 1
ATOM 4427 O O . ASP B 1 232 ? -7.176 -48.094 -26.906 1 81.5 232 ASP B O 1
ATOM 4431 N N . PRO B 1 233 ? -5.16 -48.594 -26.125 1 82.94 233 PRO B N 1
ATOM 4432 C CA . PRO B 1 233 ? -5.004 -49.688 -27.078 1 82.94 233 PRO B CA 1
ATOM 4433 C C . PRO B 1 233 ? -6.051 -50.781 -26.906 1 82.94 233 PRO B C 1
ATOM 4435 O O . PRO B 1 233 ? -6.309 -51.531 -27.828 1 82.94 233 PRO B O 1
ATOM 4438 N N . LEU B 1 234 ? -6.637 -50.875 -25.781 1 84.88 234 LEU B N 1
ATOM 4439 C CA . LEU B 1 234 ? -7.57 -51.938 -25.5 1 84.88 234 LEU B CA 1
ATOM 4440 C C . LEU B 1 234 ? -8.992 -51.562 -25.875 1 84.88 234 LEU B C 1
ATOM 4442 O O . LEU B 1 234 ? -9.898 -52.406 -25.875 1 84.88 234 LEU B O 1
ATOM 4446 N N . GLY B 1 235 ? -9.156 -50.281 -26.203 1 85.62 235 GLY B N 1
ATOM 4447 C CA . GLY B 1 235 ? -10.469 -49.812 -26.625 1 85.62 235 GLY B CA 1
ATOM 4448 C C . GLY B 1 235 ? -10.797 -48.406 -26.125 1 85.62 235 GLY B C 1
ATOM 4449 O O . GLY B 1 235 ? -10.094 -47.875 -25.266 1 85.62 235 GLY B O 1
ATOM 4450 N N . PRO B 1 236 ? -11.867 -47.875 -26.656 1 89.94 236 PRO B N 1
ATOM 4451 C CA . PRO B 1 236 ? -12.266 -46.531 -26.25 1 89.94 236 PRO B CA 1
ATOM 4452 C C . PRO B 1 236 ? -12.75 -46.469 -24.812 1 89.94 236 PRO B C 1
ATOM 4454 O O . PRO B 1 236 ? -13.344 -47.438 -24.312 1 89.94 236 PRO B O 1
ATOM 4457 N N . LEU B 1 237 ? -12.477 -45.375 -24.203 1 91.62 237 LEU B N 1
ATOM 4458 C CA . LEU B 1 237 ? -12.828 -45.188 -22.797 1 91.62 237 LEU B CA 1
ATOM 4459 C C . LEU B 1 237 ? -14.016 -44.25 -22.672 1 91.62 237 LEU B C 1
ATOM 4461 O O . LEU B 1 237 ? -14.117 -43.25 -23.406 1 91.62 237 LEU B O 1
ATOM 4465 N N . SER B 1 238 ? -14.867 -44.594 -21.75 1 92.81 238 SER B N 1
ATOM 4466 C CA . SER B 1 238 ? -15.93 -43.719 -21.266 1 92.81 238 SER B CA 1
ATOM 4467 C C . SER B 1 238 ? -15.789 -43.469 -19.766 1 92.81 238 SER B C 1
ATOM 4469 O O . SER B 1 238 ? -15.758 -44.406 -18.969 1 92.81 238 SER B O 1
ATOM 4471 N N . ALA B 1 239 ? -15.703 -42.219 -19.453 1 92.69 239 ALA B N 1
ATOM 4472 C CA . ALA B 1 239 ? -15.461 -41.875 -18.047 1 92.69 239 ALA B CA 1
ATOM 4473 C C . ALA B 1 239 ? -16.672 -41.219 -17.422 1 92.69 239 ALA B C 1
ATOM 4475 O O . ALA B 1 239 ? -17.344 -40.406 -18.062 1 92.69 239 ALA B O 1
ATOM 4476 N N . GLY B 1 240 ? -17.016 -41.594 -16.156 1 90.62 240 GLY B N 1
ATOM 4477 C CA . GLY B 1 240 ? -17.984 -40.812 -15.367 1 90.62 240 GLY B CA 1
ATOM 4478 C C . GLY B 1 240 ? -17.391 -39.562 -14.758 1 90.62 240 GLY B C 1
ATOM 4479 O O . GLY B 1 240 ? -16.188 -39.312 -14.883 1 90.62 240 GLY B O 1
ATOM 4480 N N . PRO B 1 241 ? -18.25 -38.812 -14.148 1 90.62 241 PRO B N 1
ATOM 4481 C CA . PRO B 1 241 ? -17.734 -37.625 -13.469 1 90.62 241 PRO B CA 1
ATOM 4482 C C . PRO B 1 241 ? -16.75 -37.969 -12.352 1 90.62 241 PRO B C 1
ATOM 4484 O O . PRO B 1 241 ? -17.125 -38.656 -11.391 1 90.62 241 PRO B O 1
ATOM 4487 N N . PRO B 1 242 ? -15.57 -37.5 -12.508 1 93.88 242 PRO B N 1
ATOM 4488 C CA . PRO B 1 242 ? -14.617 -37.812 -11.445 1 93.88 242 PRO B CA 1
ATOM 4489 C C . PRO B 1 242 ? -14.852 -37 -10.172 1 93.88 242 PRO B C 1
ATOM 4491 O O . PRO B 1 242 ? -15.547 -35.969 -10.203 1 93.88 242 PRO B O 1
ATOM 4494 N N . GLU B 1 243 ? -14.289 -37.562 -9.078 1 93.94 243 GLU B N 1
ATOM 4495 C CA . GLU B 1 243 ? -14.258 -36.844 -7.812 1 93.94 243 GLU B CA 1
ATOM 4496 C C . GLU B 1 243 ? -12.883 -36.219 -7.555 1 93.94 243 GLU B C 1
ATOM 4498 O O . GLU B 1 243 ? -11.859 -36.844 -7.832 1 93.94 243 GLU B O 1
ATOM 4503 N N . CYS B 1 244 ? -12.969 -35.031 -7.086 1 93.25 244 CYS B N 1
ATOM 4504 C CA . CYS B 1 244 ? -11.711 -34.375 -6.688 1 93.25 244 CYS B CA 1
ATOM 4505 C C . CYS B 1 244 ? -11.328 -34.781 -5.27 1 93.25 244 CYS B C 1
ATOM 4507 O O . CYS B 1 244 ? -12.008 -34.438 -4.309 1 93.25 244 CYS B O 1
ATOM 4509 N N . ASP B 1 245 ? -10.18 -35.469 -5.156 1 93.06 245 ASP B N 1
ATOM 4510 C CA . ASP B 1 245 ? -9.75 -36 -3.869 1 93.06 245 ASP B CA 1
ATOM 4511 C C . ASP B 1 245 ? -8.883 -35 -3.113 1 93.06 245 ASP B C 1
ATOM 4513 O O . ASP B 1 245 ? -8.906 -34.969 -1.881 1 93.06 245 ASP B O 1
ATOM 4517 N N . GLN B 1 246 ? -8.086 -34.375 -3.828 1 91.62 246 GLN B N 1
ATOM 4518 C CA . GLN B 1 246 ? -7.207 -33.312 -3.299 1 91.62 246 GLN B CA 1
ATOM 4519 C C . GLN B 1 246 ? -7.129 -32.125 -4.25 1 91.62 246 GLN B C 1
ATOM 4521 O O . GLN B 1 246 ? -7.148 -32.312 -5.473 1 91.62 246 GLN B O 1
ATOM 4526 N N . LEU B 1 247 ? -7.086 -31 -3.631 1 92.81 247 LEU B N 1
ATOM 4527 C CA . LEU B 1 247 ? -6.98 -29.797 -4.445 1 92.81 247 LEU B CA 1
ATOM 4528 C C . LEU B 1 247 ? -6.234 -28.703 -3.693 1 92.81 247 LEU B C 1
ATOM 4530 O O . LEU B 1 247 ? -6.523 -28.438 -2.523 1 92.81 247 LEU B O 1
ATOM 4534 N N . SER B 1 248 ? -5.23 -28.156 -4.297 1 90.88 248 SER B N 1
ATOM 4535 C CA . SER B 1 248 ? -4.516 -27 -3.793 1 90.88 248 SER B CA 1
ATOM 4536 C C . SER B 1 248 ? -4.547 -25.844 -4.797 1 90.88 248 SER B C 1
ATOM 4538 O O . SER B 1 248 ? -4.375 -26.062 -6 1 90.88 248 SER B O 1
ATOM 4540 N N . LEU B 1 249 ? -4.844 -24.719 -4.254 1 93.38 249 LEU B N 1
ATOM 4541 C CA . LEU B 1 249 ? -4.945 -23.547 -5.117 1 93.38 249 LEU B CA 1
ATOM 4542 C C . LEU B 1 249 ? -3.982 -22.453 -4.668 1 93.38 249 LEU B C 1
ATOM 4544 O O . LEU B 1 249 ? -3.783 -22.25 -3.467 1 93.38 249 LEU B O 1
ATOM 4548 N N . THR B 1 250 ? -3.414 -21.797 -5.59 1 91.31 250 THR B N 1
ATOM 4549 C CA . THR B 1 250 ? -2.75 -20.516 -5.383 1 91.31 250 THR B CA 1
ATOM 4550 C C . THR B 1 250 ? -3.443 -19.406 -6.18 1 91.31 250 THR B C 1
ATOM 4552 O O . THR B 1 250 ? -3.719 -19.578 -7.371 1 91.31 250 THR B O 1
ATOM 4555 N N . ILE B 1 251 ? -3.787 -18.391 -5.504 1 94.31 251 ILE B N 1
ATOM 4556 C CA . ILE B 1 251 ? -4.352 -17.219 -6.156 1 94.31 251 ILE B CA 1
ATOM 4557 C C . ILE B 1 251 ? -3.316 -16.094 -6.184 1 94.31 251 ILE B C 1
ATOM 4559 O O . ILE B 1 251 ? -2.836 -15.656 -5.137 1 94.31 251 ILE B O 1
ATOM 4563 N N . ASP B 1 252 ? -2.99 -15.57 -7.375 1 91.06 252 ASP B N 1
ATOM 4564 C CA . ASP B 1 252 ? -1.895 -14.617 -7.469 1 91.06 252 ASP B CA 1
ATOM 4565 C C . ASP B 1 252 ? -2.396 -13.25 -7.934 1 91.06 252 ASP B C 1
ATOM 4567 O O . ASP B 1 252 ? -1.655 -12.266 -7.906 1 91.06 252 ASP B O 1
ATOM 4571 N N . GLU B 1 253 ? -3.646 -13.195 -8.344 1 93.88 253 GLU B N 1
ATOM 4572 C CA . GLU B 1 253 ? -4.262 -11.93 -8.719 1 93.88 253 GLU B CA 1
ATOM 4573 C C . GLU B 1 253 ? -5.695 -11.844 -8.211 1 93.88 253 GLU B C 1
ATOM 4575 O O . GLU B 1 253 ? -6.469 -12.797 -8.336 1 93.88 253 GLU B O 1
ATOM 4580 N N . VAL B 1 254 ? -5.992 -10.797 -7.566 1 97.12 254 VAL B N 1
ATOM 4581 C CA . VAL B 1 254 ? -7.348 -10.484 -7.129 1 97.12 254 VAL B CA 1
ATOM 4582 C C . VAL B 1 254 ? -7.738 -9.086 -7.605 1 97.12 254 VAL B C 1
ATOM 4584 O O . VAL B 1 254 ? -6.98 -8.125 -7.426 1 97.12 254 VAL B O 1
ATOM 4587 N N . ASP B 1 255 ? -8.812 -9.023 -8.234 1 97.62 255 ASP B N 1
ATOM 4588 C CA . ASP B 1 255 ? -9.344 -7.742 -8.695 1 97.62 255 ASP B CA 1
ATOM 4589 C C . ASP B 1 255 ? -10.859 -7.664 -8.492 1 97.62 255 ASP B C 1
ATOM 4591 O O . ASP B 1 255 ? -11.492 -8.656 -8.125 1 97.62 255 ASP B O 1
ATOM 4595 N N . PHE B 1 256 ? -11.422 -6.512 -8.633 1 97.88 256 PHE B N 1
ATOM 4596 C CA . PHE B 1 256 ? -12.859 -6.305 -8.531 1 97.88 256 PHE B CA 1
ATOM 4597 C C . PHE B 1 256 ? -13.305 -5.152 -9.422 1 97.88 256 PHE B C 1
ATOM 4599 O O . PHE B 1 256 ? -12.523 -4.246 -9.711 1 97.88 256 PHE B O 1
ATOM 4606 N N . ALA B 1 257 ? -14.492 -5.238 -9.836 1 97.56 257 ALA B N 1
ATOM 4607 C CA . ALA B 1 257 ? -15.078 -4.195 -10.664 1 97.56 257 ALA B CA 1
ATOM 4608 C C . ALA B 1 257 ? -16.594 -4.117 -10.461 1 97.56 257 ALA B C 1
ATOM 4610 O O . ALA B 1 257 ? -17.266 -5.145 -10.359 1 97.56 257 ALA B O 1
ATOM 4611 N N . ARG B 1 258 ? -17.078 -2.934 -10.453 1 95.81 258 ARG B N 1
ATOM 4612 C CA . ARG B 1 258 ? -18.516 -2.703 -10.312 1 95.81 258 ARG B CA 1
ATOM 4613 C C . ARG B 1 258 ? -19.172 -2.453 -11.672 1 95.81 258 ARG B C 1
ATOM 4615 O O . ARG B 1 258 ? -18.609 -1.759 -12.516 1 95.81 258 ARG B O 1
ATOM 4622 N N . ASP B 1 259 ? -20.203 -3.082 -11.883 1 94.25 259 ASP B N 1
ATOM 4623 C CA . ASP B 1 259 ? -21.078 -2.842 -13.023 1 94.25 259 ASP B CA 1
ATOM 4624 C C . ASP B 1 259 ? -22.531 -2.695 -12.578 1 94.25 259 ASP B C 1
ATOM 4626 O O . ASP B 1 259 ? -23.219 -3.691 -12.344 1 94.25 259 ASP B O 1
ATOM 4630 N N . GLY B 1 260 ? -23 -1.438 -12.5 1 91.31 260 GLY B N 1
ATOM 4631 C CA . GLY B 1 260 ? -24.344 -1.197 -11.961 1 91.31 260 GLY B CA 1
ATOM 4632 C C . GLY B 1 260 ? -24.453 -1.553 -10.492 1 91.31 260 GLY B C 1
ATOM 4633 O O . GLY B 1 260 ? -23.75 -0.995 -9.656 1 91.31 260 GLY B O 1
ATOM 4634 N N . ALA B 1 261 ? -25.375 -2.545 -10.258 1 91.06 261 ALA B N 1
ATOM 4635 C CA . ALA B 1 261 ? -25.625 -2.93 -8.875 1 91.06 261 ALA B CA 1
ATOM 4636 C C . ALA B 1 261 ? -24.875 -4.215 -8.523 1 91.06 261 ALA B C 1
ATOM 4638 O O . ALA B 1 261 ? -25.156 -4.844 -7.496 1 91.06 261 ALA B O 1
ATOM 4639 N N . GLU B 1 262 ? -23.938 -4.492 -9.391 1 94.75 262 GLU B N 1
ATOM 4640 C CA . GLU B 1 262 ? -23.203 -5.73 -9.156 1 94.75 262 GLU B CA 1
ATOM 4641 C C . GLU B 1 262 ? -21.703 -5.469 -9.023 1 94.75 262 GLU B C 1
ATOM 4643 O O . GLU B 1 262 ? -21.156 -4.602 -9.711 1 94.75 262 GLU B O 1
ATOM 4648 N N . LEU B 1 263 ? -21.156 -6.176 -8.109 1 95.88 263 LEU B N 1
ATOM 4649 C CA . LEU B 1 263 ? -19.719 -6.172 -7.953 1 95.88 263 LEU B CA 1
ATOM 4650 C C . LEU B 1 263 ? -19.125 -7.547 -8.266 1 95.88 263 LEU B C 1
ATOM 4652 O O . LEU B 1 263 ? -19.531 -8.547 -7.664 1 95.88 263 LEU B O 1
ATOM 4656 N N . THR B 1 264 ? -18.219 -7.559 -9.188 1 97.81 264 THR B N 1
ATOM 4657 C CA . THR B 1 264 ? -17.609 -8.828 -9.562 1 97.81 264 THR B CA 1
ATOM 4658 C C . THR B 1 264 ? -16.156 -8.898 -9.07 1 97.81 264 THR B C 1
ATOM 4660 O O . THR B 1 264 ? -15.359 -8.008 -9.375 1 97.81 264 THR B O 1
ATOM 4663 N N . PHE B 1 265 ? -15.906 -9.922 -8.289 1 97.75 265 PHE B N 1
ATOM 4664 C CA . PHE B 1 265 ? -14.531 -10.25 -7.941 1 97.75 265 PHE B CA 1
ATOM 4665 C C . PHE B 1 265 ? -13.922 -11.203 -8.961 1 97.75 265 PHE B C 1
ATOM 4667 O O . PHE B 1 265 ? -14.562 -12.18 -9.359 1 97.75 265 PHE B O 1
ATOM 4674 N N . THR B 1 266 ? -12.766 -10.906 -9.422 1 98.25 266 THR B N 1
ATOM 4675 C CA . THR B 1 266 ? -12.008 -11.75 -10.336 1 98.25 266 THR B CA 1
ATOM 4676 C C . THR B 1 266 ? -10.734 -12.258 -9.672 1 98.25 266 THR B C 1
ATOM 4678 O O . THR B 1 266 ? -9.891 -11.469 -9.242 1 98.25 266 THR B O 1
ATOM 4681 N N . LEU B 1 267 ? -10.625 -13.539 -9.562 1 97.88 267 LEU B N 1
ATOM 4682 C CA . LEU B 1 267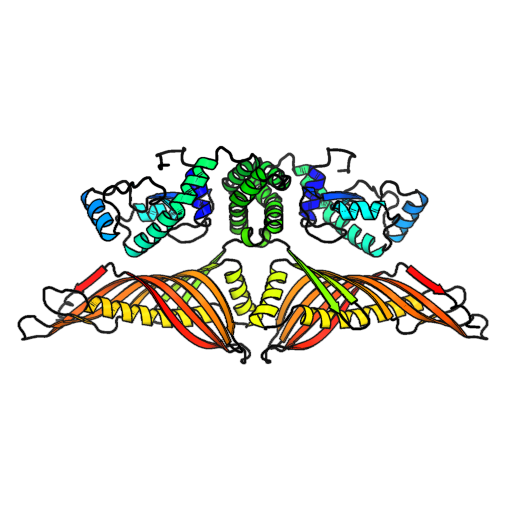 ? -9.445 -14.148 -8.969 1 97.88 267 LEU B CA 1
ATOM 4683 C C . LEU B 1 267 ? -8.766 -15.094 -9.953 1 97.88 267 LEU B C 1
ATOM 4685 O O . LEU B 1 267 ? -9.43 -15.867 -10.648 1 97.88 267 LEU B O 1
ATOM 4689 N N . GLU B 1 268 ? -7.477 -14.953 -10.094 1 96.44 268 GLU B N 1
ATOM 4690 C CA . GLU B 1 268 ? -6.664 -15.781 -10.977 1 96.44 268 GLU B CA 1
ATOM 4691 C C . GLU B 1 268 ? -5.574 -16.516 -10.203 1 96.44 268 GLU B C 1
ATOM 4693 O O . GLU B 1 268 ? -5.055 -15.992 -9.211 1 96.44 268 GLU B O 1
ATOM 4698 N N . GLY B 1 269 ? -5.336 -17.719 -10.711 1 92.38 269 GLY B N 1
ATOM 4699 C CA . GLY B 1 269 ? -4.301 -18.484 -10.031 1 92.38 269 GLY B CA 1
ATOM 4700 C C . GLY B 1 269 ? -4.023 -19.828 -10.695 1 92.38 269 GLY B C 1
ATOM 4701 O O . GLY B 1 269 ? -4.207 -19.969 -11.906 1 92.38 269 GLY B O 1
ATOM 4702 N N . ALA B 1 270 ? -3.418 -20.703 -9.938 1 89.19 270 ALA B N 1
ATOM 4703 C CA . ALA B 1 270 ? -3.062 -22.047 -10.383 1 89.19 270 ALA B CA 1
ATOM 4704 C C . ALA B 1 270 ? -3.594 -23.109 -9.422 1 89.19 270 ALA B C 1
ATOM 4706 O O . ALA B 1 270 ? -3.902 -22.797 -8.266 1 89.19 270 ALA B O 1
ATOM 4707 N N . PHE B 1 271 ? -3.842 -24.266 -10 1 91.31 271 PHE B N 1
ATOM 4708 C CA . PHE B 1 271 ? -4.316 -25.359 -9.164 1 91.31 271 PHE B CA 1
ATOM 4709 C C . PHE B 1 271 ? -3.541 -26.641 -9.453 1 91.31 271 PHE B C 1
ATOM 4711 O O . PHE B 1 271 ? -2.957 -26.781 -10.523 1 91.31 271 PHE B O 1
ATOM 4718 N N . VAL B 1 272 ? -3.438 -27.484 -8.453 1 85.94 272 VAL B N 1
ATOM 4719 C CA . VAL B 1 272 ? -3.016 -28.875 -8.547 1 85.94 272 VAL B CA 1
ATOM 4720 C C . VAL B 1 272 ? -4.004 -29.766 -7.801 1 85.94 272 VAL B C 1
ATOM 4722 O O . VAL B 1 272 ? -4.379 -29.469 -6.664 1 85.94 272 VAL B O 1
ATOM 4725 N N . GLY B 1 273 ? -4.441 -30.781 -8.516 1 89.31 273 GLY B N 1
ATOM 4726 C CA . GLY B 1 273 ? -5.422 -31.641 -7.883 1 89.31 273 GLY B CA 1
ATOM 4727 C C . GLY B 1 273 ? -5.289 -33.094 -8.297 1 89.31 273 GLY B C 1
ATOM 4728 O O . GLY B 1 273 ? -4.617 -33.406 -9.281 1 89.31 273 GLY B O 1
ATOM 4729 N N . GLU B 1 274 ? -5.797 -33.938 -7.496 1 90.19 274 GLU B N 1
ATOM 4730 C CA . GLU B 1 274 ? -5.934 -35.344 -7.762 1 90.19 274 GLU B CA 1
ATOM 4731 C C . GLU B 1 274 ? -7.398 -35.75 -7.902 1 90.19 274 GLU B C 1
ATOM 4733 O O . GLU B 1 274 ? -8.242 -35.312 -7.121 1 90.19 274 GLU B O 1
ATOM 4738 N N . LEU B 1 275 ? -7.648 -36.5 -8.938 1 93.88 275 LEU B N 1
ATOM 4739 C CA . LEU B 1 275 ? -9.016 -36.906 -9.219 1 93.88 275 LEU B CA 1
ATOM 4740 C C . LEU B 1 275 ? -9.117 -38.438 -9.336 1 93.88 275 LEU B C 1
ATOM 4742 O O . LEU B 1 275 ? -8.141 -39.094 -9.719 1 93.88 275 LEU B O 1
ATOM 4746 N N . SER B 1 276 ? -10.281 -38.906 -8.922 1 94.12 276 SER B N 1
ATOM 4747 C CA . SER B 1 276 ? -10.594 -40.312 -9.086 1 94.12 276 SER B CA 1
ATOM 4748 C C . SER B 1 276 ? -12.023 -40.5 -9.562 1 94.12 276 SER B C 1
ATOM 4750 O O . SER B 1 276 ? -12.898 -39.688 -9.312 1 94.12 276 SER B O 1
ATOM 4752 N N . GLY B 1 277 ? -12.164 -41.594 -10.344 1 93.94 277 GLY B N 1
ATOM 4753 C CA . GLY B 1 277 ? -13.508 -41.875 -10.828 1 93.94 277 GLY B CA 1
ATOM 4754 C C . GLY B 1 277 ? -13.602 -43.188 -11.594 1 93.94 277 GLY B C 1
ATOM 4755 O O . GLY B 1 277 ? -12.609 -43.875 -11.75 1 93.94 277 GLY B O 1
ATOM 4756 N N . SER B 1 278 ? -14.844 -43.469 -12.023 1 93.88 278 SER B N 1
ATOM 4757 C CA . SER B 1 278 ? -15.109 -44.688 -12.773 1 93.88 278 SER B CA 1
ATOM 4758 C C . SER B 1 278 ? -14.836 -44.469 -14.258 1 93.88 278 SER B C 1
ATOM 4760 O O . SER B 1 278 ? -15.117 -43.406 -14.812 1 93.88 278 SER B O 1
ATOM 4762 N N . VAL B 1 279 ? -14.312 -45.531 -14.828 1 94 279 VAL B N 1
ATOM 4763 C CA . VAL B 1 279 ? -14.047 -45.562 -16.266 1 94 279 VAL B CA 1
ATOM 4764 C C . VAL B 1 279 ? -14.539 -46.875 -16.859 1 94 279 VAL B C 1
ATOM 4766 O O . VAL B 1 279 ? -14.43 -47.938 -16.219 1 94 279 VAL B O 1
ATOM 4769 N N . VAL B 1 280 ? -15.125 -46.75 -18.031 1 92.62 280 VAL B N 1
ATOM 4770 C CA . VAL B 1 280 ? -15.586 -47.938 -18.75 1 92.62 280 VAL B CA 1
ATOM 4771 C C . VAL B 1 280 ? -14.859 -48.062 -20.078 1 92.62 280 VAL B C 1
ATOM 4773 O O . VAL B 1 280 ? -14.727 -47.094 -20.812 1 92.62 280 VAL B O 1
ATOM 4776 N N . ARG B 1 281 ? -14.375 -49.219 -20.312 1 90.94 281 ARG B N 1
ATOM 4777 C CA . ARG B 1 281 ? -13.703 -49.5 -21.578 1 90.94 281 ARG B CA 1
ATOM 4778 C C . ARG B 1 281 ? -14.531 -50.438 -22.453 1 90.94 281 ARG B C 1
ATOM 4780 O O . ARG B 1 281 ? -15.031 -51.438 -21.984 1 90.94 281 ARG B O 1
ATOM 4787 N N . SER B 1 282 ? -14.719 -49.969 -23.641 1 87.44 282 SER B N 1
ATOM 4788 C CA . SER B 1 282 ? -15.383 -50.844 -24.594 1 87.44 282 SER B CA 1
ATOM 4789 C C . SER B 1 282 ? -14.391 -51.781 -25.266 1 87.44 282 SER B C 1
ATOM 4791 O O . SER B 1 282 ? -13.328 -51.344 -25.734 1 87.44 282 SER B O 1
ATOM 4793 N N . SER B 1 283 ? -14.562 -53.094 -25.047 1 74.12 283 SER B N 1
ATOM 4794 C CA . SER B 1 283 ? -13.633 -54.062 -25.641 1 74.12 283 SER B CA 1
ATOM 4795 C C . SER B 1 283 ? -13.656 -53.969 -27.156 1 74.12 283 SER B C 1
ATOM 4797 O O . SER B 1 283 ? -14.695 -53.688 -27.75 1 74.12 283 SER B O 1
ATOM 4799 N N . SER B 1 284 ? -12.461 -53.875 -27.75 1 64.69 284 SER B N 1
ATOM 4800 C CA . SER B 1 284 ? -12.312 -53.844 -29.203 1 64.69 284 SER B CA 1
ATOM 4801 C C . SER B 1 284 ? -13.062 -55 -29.859 1 64.69 284 SER B C 1
ATOM 4803 O O . SER B 1 284 ? -13.43 -54.906 -31.047 1 64.69 284 SER B O 1
ATOM 4805 N N . ASP B 1 285 ? -13.07 -56.156 -29.219 1 61.94 285 ASP B N 1
ATOM 4806 C CA . ASP B 1 285 ? -13.641 -57.312 -29.906 1 61.94 285 ASP B CA 1
ATOM 4807 C C . ASP B 1 285 ? -15.164 -57.312 -29.812 1 61.94 285 ASP B C 1
ATOM 4809 O O . ASP B 1 285 ? -15.828 -58.219 -30.312 1 61.94 285 ASP B O 1
ATOM 4813 N N . GLY B 1 286 ? -15.859 -56.281 -29.562 1 61.59 286 GLY B N 1
ATOM 4814 C CA . GLY B 1 286 ? -17.297 -56.094 -29.672 1 61.59 286 GLY B CA 1
ATOM 4815 C C . GLY B 1 286 ? -18.062 -56.688 -28.5 1 61.59 286 GLY B C 1
ATOM 4816 O O . GLY B 1 286 ? -19.281 -56.531 -28.406 1 61.59 286 GLY B O 1
ATOM 4817 N N . ASP B 1 287 ? -17.547 -57.562 -27.609 1 60.38 287 ASP B N 1
ATOM 4818 C CA . ASP B 1 287 ? -18.406 -58.438 -26.828 1 60.38 287 ASP B CA 1
ATOM 4819 C C . ASP B 1 287 ? -18.5 -57.969 -25.375 1 60.38 287 ASP B C 1
ATOM 4821 O O . ASP B 1 287 ? -19.297 -58.5 -24.594 1 60.38 287 ASP B O 1
ATOM 4825 N N . GLY B 1 288 ? -17.734 -56.875 -24.844 1 76.31 288 GLY B N 1
ATOM 4826 C CA . GLY B 1 288 ? -17.984 -56.625 -23.422 1 76.31 288 GLY B CA 1
ATOM 4827 C C . GLY B 1 288 ? -17.422 -55.312 -22.922 1 76.31 288 GLY B C 1
ATOM 4828 O O . GLY B 1 288 ? -16.781 -54.594 -23.672 1 76.31 288 GLY B O 1
ATOM 4829 N N . LEU B 1 289 ? -18.094 -54.719 -21.828 1 85.75 289 LEU B N 1
ATOM 4830 C CA . LEU B 1 289 ? -17.672 -53.531 -21.094 1 85.75 289 LEU B CA 1
ATOM 4831 C C . LEU B 1 289 ? -16.844 -53.906 -19.875 1 85.75 289 LEU B C 1
ATOM 4833 O O . LEU B 1 289 ? -17.172 -54.906 -19.172 1 85.75 289 LEU B O 1
ATOM 4837 N N . ASP B 1 290 ? -15.656 -53.344 -19.812 1 86.75 290 ASP B N 1
ATOM 4838 C CA . ASP B 1 290 ? -14.859 -53.469 -18.594 1 86.75 290 ASP B CA 1
ATOM 4839 C C . ASP B 1 290 ? -15.07 -52.281 -17.672 1 86.75 290 ASP B C 1
ATOM 4841 O O . ASP B 1 290 ? -14.867 -51.125 -18.062 1 86.75 290 ASP B O 1
ATOM 4845 N N . ASP B 1 291 ? -15.492 -52.656 -16.422 1 89.19 291 ASP B N 1
ATOM 4846 C CA . ASP B 1 291 ? -15.586 -51.625 -15.391 1 89.19 291 ASP B CA 1
ATOM 4847 C C . ASP B 1 291 ? -14.234 -51.375 -14.734 1 89.19 291 ASP B C 1
ATOM 4849 O O . ASP B 1 291 ? -13.695 -52.25 -14.047 1 89.19 291 ASP B O 1
ATOM 4853 N N . LEU B 1 292 ? -13.734 -50.156 -14.984 1 91.5 292 LEU B N 1
ATOM 4854 C CA . LEU B 1 292 ? -12.414 -49.781 -14.484 1 91.5 292 LEU B CA 1
ATOM 4855 C C . LEU B 1 292 ? -12.492 -48.625 -13.516 1 91.5 292 LEU B C 1
ATOM 4857 O O . LEU B 1 292 ? -13.57 -48.031 -13.32 1 91.5 292 LEU B O 1
ATOM 4861 N N . GLN B 1 293 ? -11.312 -48.438 -12.805 1 91.94 293 GLN B N 1
ATOM 4862 C CA . GLN B 1 293 ? -11.102 -47.25 -12 1 91.94 293 GLN B CA 1
ATOM 4863 C C . GLN B 1 293 ? -9.992 -46.375 -12.578 1 91.94 293 GLN B C 1
ATOM 4865 O O . GLN B 1 293 ? -9.031 -46.906 -13.156 1 91.94 293 GLN B O 1
ATOM 4870 N N . GLY B 1 294 ? -10.25 -45.094 -12.477 1 90.88 294 GLY B N 1
ATOM 4871 C CA . GLY B 1 294 ? -9.242 -44.156 -12.984 1 90.88 294 GLY B CA 1
ATOM 4872 C C . GLY B 1 294 ? -8.758 -43.188 -11.938 1 90.88 294 GLY B C 1
ATOM 4873 O O . GLY B 1 294 ? -9.547 -42.688 -11.133 1 90.88 294 GLY B O 1
ATOM 4874 N N . ASP B 1 295 ? -7.395 -43 -11.844 1 90.25 295 ASP B N 1
ATOM 4875 C CA . ASP B 1 295 ? -6.762 -41.969 -11.055 1 90.25 295 ASP B CA 1
ATOM 4876 C C . ASP B 1 295 ? -5.98 -41 -11.953 1 90.25 295 ASP B C 1
ATOM 4878 O O . ASP B 1 295 ? -5.34 -41.406 -12.914 1 90.25 295 ASP B O 1
ATOM 4882 N N . SER B 1 296 ? -6.18 -39.719 -11.68 1 87.31 296 SER B N 1
ATOM 4883 C CA . SER B 1 296 ? -5.465 -38.75 -12.492 1 87.31 296 SER B CA 1
ATOM 4884 C C . SER B 1 296 ? -4.98 -37.562 -11.641 1 87.31 296 SER B C 1
ATOM 4886 O O . SER B 1 296 ? -5.504 -37.312 -10.547 1 87.31 296 SER B O 1
ATOM 4888 N N . GLU B 1 297 ? -3.891 -36.969 -12.07 1 85.31 297 GLU B N 1
ATOM 4889 C CA . GLU B 1 297 ? -3.42 -35.688 -11.562 1 85.31 297 GLU B CA 1
ATOM 4890 C C . GLU B 1 297 ? -3.625 -34.562 -12.594 1 85.31 297 GLU B C 1
ATOM 4892 O O . GLU B 1 297 ? -3.293 -34.75 -13.766 1 85.31 297 GLU B O 1
ATOM 4897 N N . ALA B 1 298 ? -4.262 -33.562 -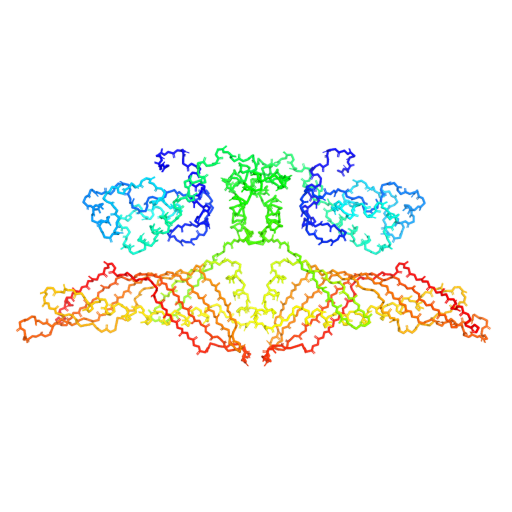12.102 1 87.88 298 ALA B N 1
ATOM 4898 C CA . ALA B 1 298 ? -4.527 -32.438 -12.992 1 87.88 298 ALA B CA 1
ATOM 4899 C C . ALA B 1 298 ? -3.924 -31.141 -12.438 1 87.88 298 ALA B C 1
ATOM 4901 O O . ALA B 1 298 ? -3.82 -30.969 -11.219 1 87.88 298 ALA B O 1
ATOM 4902 N N . ALA B 1 299 ? -3.424 -30.297 -13.32 1 86.31 299 ALA B N 1
ATOM 4903 C CA . ALA B 1 299 ? -2.902 -28.984 -12.961 1 86.31 299 ALA B CA 1
ATOM 4904 C C . ALA B 1 299 ? -3.215 -27.953 -14.047 1 86.31 299 ALA B C 1
ATOM 4906 O O . ALA B 1 299 ? -3.455 -28.328 -15.203 1 86.31 299 ALA B O 1
ATOM 4907 N N . GLY B 1 300 ? -3.252 -26.75 -13.633 1 88.19 300 GLY B N 1
ATOM 4908 C CA . GLY B 1 300 ? -3.52 -25.703 -14.609 1 88.19 300 GLY B CA 1
ATOM 4909 C C . GLY B 1 300 ? -3.686 -24.328 -13.992 1 88.19 300 GLY B C 1
ATOM 4910 O O . GLY B 1 300 ? -3.328 -24.125 -12.828 1 88.19 300 GLY B O 1
ATOM 4911 N N . ARG B 1 301 ? -4.051 -23.406 -14.859 1 91.62 301 ARG B N 1
ATOM 4912 C CA . ARG B 1 301 ? -4.387 -22.047 -14.422 1 91.62 301 ARG B CA 1
ATOM 4913 C C . ARG B 1 301 ? -5.883 -21.781 -14.57 1 91.62 301 ARG B C 1
ATOM 4915 O O . ARG B 1 301 ? -6.562 -22.438 -15.359 1 91.62 301 ARG B O 1
ATOM 4922 N N . PHE B 1 302 ? -6.262 -20.922 -13.75 1 95.56 302 PHE B N 1
ATOM 4923 C CA . PHE B 1 302 ? -7.695 -20.656 -13.766 1 95.56 302 PHE B CA 1
ATOM 4924 C C . PHE B 1 302 ? -7.977 -19.172 -13.562 1 95.56 302 PHE B C 1
ATOM 4926 O O . PHE B 1 302 ? -7.098 -18.422 -13.141 1 95.56 302 PHE B O 1
ATOM 4933 N N . THR B 1 303 ? -9.117 -18.781 -13.961 1 97.94 303 THR B N 1
ATOM 4934 C CA . THR B 1 303 ? -9.805 -17.562 -13.547 1 97.94 303 THR B CA 1
ATOM 4935 C C . THR B 1 303 ? -11.211 -17.875 -13.047 1 97.94 303 THR B C 1
ATOM 4937 O O . THR B 1 303 ? -11.93 -18.672 -13.656 1 97.94 303 THR B O 1
ATOM 4940 N N . PHE B 1 304 ? -11.516 -17.422 -11.906 1 96.88 304 PHE B N 1
ATOM 4941 C CA . PHE B 1 304 ? -12.93 -17.5 -11.555 1 96.88 304 PHE B CA 1
ATOM 4942 C C . PHE B 1 304 ? -13.477 -16.141 -11.148 1 96.88 304 PHE B C 1
ATOM 4944 O O . PHE B 1 304 ? -12.711 -15.227 -10.852 1 96.88 304 PHE B O 1
ATOM 4951 N N . TRP B 1 305 ? -14.805 -16.031 -11.297 1 97.81 305 TRP B N 1
ATOM 4952 C CA . TRP B 1 305 ? -15.547 -14.797 -11.055 1 97.81 305 TRP B CA 1
ATOM 4953 C C . TRP B 1 305 ? -16.672 -15.023 -10.047 1 97.81 305 TRP B C 1
ATOM 4955 O O . TRP B 1 305 ? -17.375 -16.031 -10.109 1 97.81 305 TRP B O 1
ATOM 4965 N N . VAL B 1 306 ? -16.75 -14.133 -9.141 1 97.06 306 VAL B N 1
ATOM 4966 C CA . VAL B 1 306 ? -17.828 -14.148 -8.172 1 97.06 306 VAL B CA 1
ATOM 4967 C C . VAL B 1 306 ? -18.547 -12.797 -8.172 1 97.06 306 VAL B C 1
ATOM 4969 O O . VAL B 1 306 ? -17.922 -11.758 -7.945 1 97.06 306 VAL B O 1
ATOM 4972 N N . THR B 1 307 ? -19.797 -12.836 -8.367 1 96.94 307 THR B N 1
ATOM 4973 C CA . THR B 1 307 ? -20.578 -11.602 -8.477 1 96.94 307 THR B CA 1
ATOM 4974 C C . THR B 1 307 ? -21.469 -11.422 -7.258 1 96.94 307 THR B C 1
ATOM 4976 O O . THR B 1 307 ? -22.203 -12.344 -6.875 1 96.94 307 THR B O 1
ATOM 4979 N N . TRP B 1 308 ? -21.375 -10.266 -6.688 1 94.69 308 TRP B N 1
ATOM 4980 C CA . TRP B 1 308 ? -22.188 -9.93 -5.523 1 94.69 308 TRP B CA 1
ATOM 4981 C C . TRP B 1 308 ? -23.188 -8.828 -5.863 1 94.69 308 TRP B C 1
ATOM 4983 O O . TRP B 1 308 ? -22.875 -7.898 -6.609 1 94.69 308 TRP B O 1
ATOM 4993 N N . ASP B 1 309 ? -24.375 -8.969 -5.281 1 93.19 309 ASP B N 1
ATOM 4994 C CA . ASP B 1 309 ? -25.438 -7.98 -5.434 1 93.19 309 ASP B CA 1
ATOM 4995 C C . ASP B 1 309 ? -25.328 -6.883 -4.379 1 93.19 309 ASP B C 1
ATOM 4997 O O . ASP B 1 309 ? -25.5 -7.137 -3.186 1 93.19 309 ASP B O 1
ATOM 5001 N N . LEU B 1 310 ? -25.172 -5.625 -4.809 1 90.62 310 LEU B N 1
ATOM 5002 C CA . LEU B 1 310 ? -24.906 -4.516 -3.902 1 90.62 310 LEU B CA 1
ATOM 5003 C C . LEU B 1 310 ? -26.203 -3.938 -3.359 1 90.62 310 LEU B C 1
ATOM 5005 O O . LEU B 1 310 ? -26.188 -3.088 -2.465 1 90.62 310 LEU B O 1
ATOM 5009 N N . THR B 1 311 ? -27.297 -4.43 -3.893 1 87.81 311 THR B N 1
ATOM 5010 C CA . THR B 1 311 ? -28.578 -3.941 -3.406 1 87.81 311 THR B CA 1
ATOM 5011 C C . THR B 1 311 ? -28.984 -4.668 -2.129 1 87.81 311 THR B C 1
ATOM 5013 O O . THR B 1 311 ? -29.969 -4.285 -1.474 1 87.81 311 THR B O 1
ATOM 5016 N N . GLN B 1 312 ? -28.234 -5.602 -1.841 1 84.69 312 GLN B N 1
ATOM 5017 C CA . GLN B 1 312 ? -28.438 -6.328 -0.592 1 84.69 312 GLN B CA 1
ATOM 5018 C C . GLN B 1 312 ? -27.5 -5.828 0.498 1 84.69 312 GLN B C 1
ATOM 5020 O O . GLN B 1 312 ? -26.359 -5.461 0.217 1 84.69 312 GLN B O 1
ATOM 5025 N N . ALA B 1 313 ? -27.984 -5.73 1.748 1 78.44 313 ALA B N 1
ATOM 5026 C CA . ALA B 1 313 ? -27.141 -5.332 2.871 1 78.44 313 ALA B CA 1
ATOM 5027 C C . ALA B 1 313 ? -27.203 -6.363 3.996 1 78.44 313 ALA B C 1
ATOM 5029 O O . ALA B 1 313 ? -28.203 -6.457 4.707 1 78.44 313 ALA B O 1
ATOM 5030 N N . PRO B 1 314 ? -26.141 -7.219 4.078 1 83.88 314 PRO B N 1
ATOM 5031 C CA . PRO B 1 314 ? -24.875 -7.156 3.326 1 83.88 314 PRO B CA 1
ATOM 5032 C C . PRO B 1 314 ? -24.984 -7.793 1.942 1 83.88 314 PRO B C 1
ATOM 5034 O O . PRO B 1 314 ? -25.875 -8.617 1.707 1 83.88 314 PRO B O 1
ATOM 5037 N N . PRO B 1 315 ? -24.047 -7.352 1.127 1 85.94 315 PRO B N 1
ATOM 5038 C CA . PRO B 1 315 ? -24.094 -7.953 -0.208 1 85.94 315 PRO B CA 1
ATOM 5039 C C . PRO B 1 315 ? -23.891 -9.469 -0.183 1 85.94 315 PRO B C 1
ATOM 5041 O O . PRO B 1 315 ? -23.188 -9.984 0.692 1 85.94 315 PRO B O 1
ATOM 5044 N N . GLY B 1 316 ? -24.562 -10.141 -1.067 1 83.38 316 GLY B N 1
ATOM 5045 C CA . GLY B 1 316 ? -24.438 -11.586 -1.188 1 83.38 316 GLY B CA 1
ATOM 5046 C C . GLY B 1 316 ? -24.125 -12.047 -2.602 1 83.38 316 GLY B C 1
ATOM 5047 O O . GLY B 1 316 ? -24.297 -11.281 -3.557 1 83.38 316 GLY B O 1
ATOM 5048 N N . SER B 1 317 ? -23.656 -13.273 -2.629 1 87.06 317 SER B N 1
ATOM 5049 C CA . SER B 1 317 ? -23.25 -13.828 -3.916 1 87.06 317 SER B CA 1
ATOM 5050 C C . SER B 1 317 ? -24.453 -14.117 -4.801 1 87.06 317 SER B C 1
ATOM 5052 O O . SER B 1 317 ? -25.453 -14.672 -4.336 1 87.06 317 SER B O 1
ATOM 5054 N N . ARG B 1 318 ? -24.391 -13.695 -6.074 1 88.44 318 ARG B N 1
ATOM 5055 C CA . ARG B 1 318 ? -25.406 -14 -7.082 1 88.44 318 ARG B CA 1
ATOM 5056 C C . ARG B 1 318 ? -24.953 -15.141 -7.984 1 88.44 318 ARG B C 1
ATOM 5058 O O . ARG B 1 318 ? -25.75 -15.688 -8.75 1 88.44 318 ARG B O 1
ATOM 5065 N N . GLY B 1 319 ? -23.75 -15.453 -7.824 1 92.06 319 GLY B N 1
ATOM 5066 C CA . GLY B 1 319 ? -23.25 -16.531 -8.664 1 92.06 319 GLY B CA 1
ATOM 5067 C C . GLY B 1 319 ? -21.75 -16.484 -8.852 1 92.06 319 GLY B C 1
ATOM 5068 O O . GLY B 1 319 ? -21.109 -15.453 -8.594 1 92.06 319 GLY B O 1
ATOM 5069 N N . ALA B 1 320 ? -21.25 -17.656 -9.305 1 96.56 320 ALA B N 1
ATOM 5070 C CA . ALA B 1 320 ? -19.828 -17.781 -9.586 1 96.56 320 ALA B CA 1
ATOM 5071 C C . ALA B 1 320 ? -19.578 -18.609 -10.852 1 96.56 320 ALA B C 1
ATOM 5073 O O . ALA B 1 320 ? -20.438 -19.406 -11.25 1 96.56 320 ALA B O 1
ATOM 5074 N N . SER B 1 321 ? -18.594 -18.234 -11.539 1 97.56 321 SER B N 1
ATOM 5075 C CA . SER B 1 321 ? -18.141 -19 -12.703 1 97.56 321 SER B CA 1
ATOM 5076 C C . SER B 1 321 ? -16.625 -19.141 -12.719 1 97.56 321 SER B C 1
ATOM 5078 O O . SER B 1 321 ? -15.922 -18.422 -12.016 1 97.56 321 SER B O 1
ATOM 5080 N N . ALA B 1 322 ? -16.172 -20.172 -13.438 1 98.12 322 ALA B N 1
ATOM 5081 C CA . ALA B 1 322 ? -14.734 -20.406 -13.523 1 98.12 322 ALA B CA 1
ATOM 5082 C C . ALA B 1 322 ? -14.336 -20.906 -14.906 1 98.12 322 ALA B C 1
ATOM 5084 O O . ALA B 1 322 ? -15.156 -21.469 -15.633 1 98.12 322 ALA B O 1
ATOM 5085 N N . GLU B 1 323 ? -13.188 -20.578 -15.258 1 97.88 323 GLU B N 1
ATOM 5086 C CA . GLU B 1 323 ? -12.586 -21.031 -16.5 1 97.88 323 GLU B CA 1
ATOM 5087 C C . GLU B 1 323 ? -11.156 -21.516 -16.281 1 97.88 323 GLU B C 1
ATOM 5089 O O . GLU B 1 323 ? -10.391 -20.875 -15.547 1 97.88 323 GLU B O 1
ATOM 5094 N N . ILE B 1 324 ? -10.883 -22.594 -16.891 1 95.44 324 ILE B N 1
ATOM 5095 C CA . ILE B 1 324 ? -9.5 -23.062 -16.906 1 95.44 324 ILE B CA 1
ATOM 5096 C C . ILE B 1 324 ? -8.773 -22.516 -18.125 1 95.44 324 ILE B C 1
ATOM 5098 O O . ILE B 1 324 ? -9.172 -22.781 -19.266 1 95.44 324 ILE B O 1
ATOM 5102 N N . THR B 1 325 ? -7.766 -21.797 -17.891 1 91.69 325 THR B N 1
ATOM 5103 C CA . THR B 1 325 ? -7.078 -21.094 -18.969 1 91.69 325 THR B CA 1
ATOM 5104 C C . THR B 1 325 ? -5.875 -21.906 -19.453 1 91.69 325 THR B C 1
ATOM 5106 O O . THR B 1 325 ? -5.387 -21.719 -20.562 1 91.69 325 THR B O 1
ATOM 5109 N N . ASP B 1 326 ? -5.332 -22.703 -18.703 1 86.06 326 ASP B N 1
ATOM 5110 C CA . ASP B 1 326 ? -4.281 -23.672 -19 1 86.06 326 ASP B CA 1
ATOM 5111 C C . ASP B 1 326 ? -4.547 -25 -18.297 1 86.06 326 ASP B C 1
ATOM 5113 O O . ASP B 1 326 ? -4.871 -25.031 -17.109 1 86.06 326 ASP B O 1
ATOM 5117 N N . TRP B 1 327 ? -4.441 -26.031 -19.125 1 88.94 327 TRP B N 1
ATOM 5118 C CA . TRP B 1 327 ? -4.812 -27.344 -18.609 1 88.94 327 TRP B CA 1
ATOM 5119 C C . TRP B 1 327 ? -3.709 -28.359 -18.875 1 88.94 327 TRP B C 1
ATOM 5121 O O . TRP B 1 327 ? -3.121 -28.391 -19.953 1 88.94 327 TRP B O 1
ATOM 5131 N N . ALA B 1 328 ? -3.42 -29.109 -17.812 1 81.5 328 ALA B N 1
ATOM 5132 C CA . ALA B 1 328 ? -2.496 -30.234 -17.969 1 81.5 328 ALA B CA 1
ATOM 5133 C C . ALA B 1 328 ? -2.932 -31.422 -17.125 1 81.5 328 ALA B C 1
ATOM 5135 O O . ALA B 1 328 ? -3.391 -31.25 -15.984 1 81.5 328 ALA B O 1
ATOM 5136 N N . MET B 1 329 ? -2.896 -32.594 -17.766 1 81.19 329 MET B N 1
ATOM 5137 C CA . MET B 1 329 ? -3.133 -33.844 -17.031 1 81.19 329 MET B CA 1
ATOM 5138 C C . MET B 1 329 ? -1.98 -34.812 -17.25 1 81.19 329 MET B C 1
ATOM 5140 O O . MET B 1 329 ? -2.1 -35.781 -18.016 1 81.19 329 MET B O 1
ATOM 5144 N N . PRO B 1 330 ? -0.952 -34.625 -16.469 1 66.12 330 PRO B N 1
ATOM 5145 C CA . PRO B 1 330 ? 0.292 -35.344 -16.734 1 66.12 330 PRO B CA 1
ATOM 5146 C C . PRO B 1 330 ? 0.176 -36.844 -16.406 1 66.12 330 PRO B C 1
ATOM 5148 O O . PRO B 1 330 ? 0.962 -37.656 -16.922 1 66.12 330 PRO B O 1
ATOM 5151 N N . TYR B 1 331 ? -0.726 -37.156 -15.555 1 69.5 331 TYR B N 1
ATOM 5152 C CA . TYR B 1 331 ? -0.818 -38.562 -15.133 1 69.5 331 TYR B CA 1
ATOM 5153 C C . TYR B 1 331 ? -2.266 -39.031 -15.148 1 69.5 331 TYR B C 1
ATOM 5155 O O . TYR B 1 331 ? -3.152 -38.344 -14.617 1 69.5 331 TYR B O 1
ATOM 5163 N N . VAL B 1 332 ? -2.469 -40.094 -15.914 1 76.19 332 VAL B N 1
ATOM 5164 C CA . VAL B 1 332 ? -3.74 -40.812 -15.859 1 76.19 332 VAL B CA 1
ATOM 5165 C C . VAL B 1 332 ? -3.49 -42.312 -15.773 1 76.19 332 VAL B C 1
ATOM 5167 O O . VAL B 1 332 ? -2.689 -42.844 -16.531 1 76.19 332 VAL B O 1
ATOM 5170 N N . SER B 1 333 ? -4.047 -42.875 -14.734 1 82.25 333 SER B N 1
ATOM 5171 C CA . SER B 1 333 ? -3.953 -44.312 -14.578 1 82.25 333 SER B CA 1
ATOM 5172 C C . SER B 1 333 ? -5.336 -44.969 -14.555 1 82.25 333 SER B C 1
ATOM 5174 O O . SER B 1 333 ? -6.223 -44.5 -13.828 1 82.25 333 SER B O 1
ATOM 5176 N N . VAL B 1 334 ? -5.508 -45.906 -15.438 1 84.88 334 VAL B N 1
ATOM 5177 C CA . VAL B 1 334 ? -6.742 -46.688 -15.469 1 84.88 334 VAL B CA 1
ATOM 5178 C C . VAL B 1 334 ? -6.453 -48.156 -15.086 1 84.88 334 VAL B C 1
ATOM 5180 O O . VAL B 1 334 ? -5.523 -48.75 -15.625 1 84.88 334 VAL B O 1
ATOM 5183 N N . TRP B 1 335 ? -7.234 -48.625 -14.086 1 82.38 335 TRP B N 1
ATOM 5184 C CA . TRP B 1 335 ? -6.91 -49.969 -13.609 1 82.38 335 TRP B CA 1
ATOM 5185 C C . TRP B 1 335 ? -8.172 -50.75 -13.25 1 82.38 335 TRP B C 1
ATOM 5187 O O . TRP B 1 335 ? -9.234 -50.156 -13.039 1 82.38 335 TRP B O 1
ATOM 5197 N N . LEU B 1 336 ? -8.086 -52.188 -13.242 1 78.44 336 LEU B N 1
ATOM 5198 C CA . LEU B 1 336 ? -9.172 -53.062 -12.836 1 78.44 336 LEU B CA 1
ATOM 5199 C C . LEU B 1 336 ? -9.219 -53.219 -11.32 1 78.44 336 LEU B C 1
ATOM 5201 O O . LEU B 1 336 ? -8.227 -53.594 -10.688 1 78.44 336 LEU B O 1
ATOM 5205 N N . PRO B 1 337 ? -10.312 -52.656 -10.742 1 75.62 337 PRO B N 1
ATOM 5206 C CA . PRO B 1 337 ? -10.391 -52.875 -9.289 1 75.62 337 PRO B CA 1
ATOM 5207 C C . PRO B 1 337 ? -10.406 -54.344 -8.898 1 75.62 337 PRO B C 1
ATOM 5209 O O . PRO B 1 337 ? -10.875 -55.188 -9.664 1 75.62 337 PRO B O 1
ATOM 5212 N N . PRO B 1 338 ? -9.641 -54.781 -7.859 1 66.75 338 PRO B N 1
ATOM 5213 C CA . PRO B 1 338 ? -9.648 -56.188 -7.469 1 66.75 338 PRO B CA 1
ATOM 5214 C C . PRO B 1 338 ? -11.055 -56.719 -7.234 1 66.75 338 PRO B C 1
ATOM 5216 O O . PRO B 1 338 ? -11.938 -56 -6.805 1 66.75 338 PRO B O 1
ATOM 5219 N N . HIS B 1 339 ? -11.461 -57.844 -7.918 1 55.62 339 HIS B N 1
ATOM 5220 C CA . HIS B 1 339 ? -12.719 -58.562 -7.738 1 55.62 339 HIS B CA 1
ATOM 5221 C C . HIS B 1 339 ? -13.031 -58.75 -6.258 1 55.62 339 HIS B C 1
ATOM 5223 O O . HIS B 1 339 ? -12.156 -59.125 -5.473 1 55.62 339 HIS B O 1
ATOM 5229 N N . ARG B 1 340 ? -13.797 -57.906 -5.758 1 48.22 340 ARG B N 1
ATOM 5230 C CA . ARG B 1 340 ? -14.258 -58.406 -4.461 1 48.22 340 ARG B CA 1
ATOM 5231 C C . ARG B 1 340 ? -14.695 -59.844 -4.543 1 48.22 340 ARG B C 1
ATOM 5233 O O . ARG B 1 340 ? -15.555 -60.219 -5.352 1 48.22 340 ARG B O 1
ATOM 5240 N N . ARG B 1 341 ? -13.844 -60.812 -3.994 1 37.28 341 ARG B N 1
ATOM 5241 C CA . ARG B 1 341 ? -14.492 -62.031 -3.574 1 37.28 341 ARG B CA 1
ATOM 5242 C C . ARG B 1 341 ? -15.633 -61.75 -2.602 1 37.28 341 ARG B C 1
ATOM 5244 O O . ARG B 1 341 ? -15.539 -60.844 -1.774 1 37.28 341 ARG B O 1
#

InterPro domains:
  IPR003615 HNH nuclease [cd00085] (12-84)